Protein AF-0000000085141646 (afdb_homodimer)

pLDDT: mean 85.32, std 17.36, range [22.69, 98.69]

Radius of gyration: 25.41 Å; Cα contacts (8 Å, |Δi|>4): 659; chains: 2; bounding box: 101×71×56 Å

Nearest PDB structures (foldseek):
  2di3-assembly1_B  TM=8.590E-01  e=1.303E-14  Corynebacterium glutamicum
  1hw1-assembly1_A  TM=5.470E-01  e=8.796E-07  Escherichia coli
  5xgf-assembly1_A  TM=5.518E-01  e=3.493E-06  Vibrio diabolicus E0666
  4p9u-assembly2_A  TM=5.261E-01  e=4.932E-06  Vibrio cholerae
  9jpl-assembly1_B  TM=8.000E-01  e=3.582E-04  Achromobacter denitrificans NBRC 15125

Sequence (512 aa):
MTARPPTPPAEPEPGRRRAPGHAVILDWLEGELRSGRIQVGDKLPSERTLAERFGISRSSVREAGRVMDAMGLVRSAAGSGPRAGAIVVSEPSAALAWALRMHVATRALPVADLVTTRVLLETEAALEAAEHDVPGRGTILATAHAHLDRMDVPDLPAREFHRLDAEFHVLLSTLSGNVVLETILRSLREATIGYVEEAMADVEDWGAVRDELQRQHRDILAAAVERDGLRAAQAVREHIRWFSRFTTAGPDAAGGMTARPPTPPAEPEPGRRRAPGHAVILDWLEGELRSGRIQVGDKLPSERTLAERFGISRSSVREAGRVMDAMGLVRSAAGSGPRAGAIVVSEPSAALAWALRMHVATRALPVADLVTTRVLLETEAALEAAEHDVPGRGTILATAHAHLDRMDVPDLPAREFHRLDAEFHVLLSTLSGNVVLETILRSLREATIGYVEEAMADVEDWGAVRDELQRQHRDILAAAVERDGLRAAQAVREHIRWFSRFTTAGPDAAGG

Foldseek 3Di:
DDPDPPDPDDDPDPPPPPDQLLVVVVVVVVVCDVVVVADAFDFDDDLVVVCVVVVHDSVSPVVNVVVCVLQFQWDAPDDPDPVGTIGGGDDRQNSLLVVLLVCVVVVVDAVVNLLVVLLVLLLLLLLLLLVDDDPCLVVLLVVLVVLLVVLPDPPPDPLSNLVSVLVSSLSSSVSNVDVVSSSVSSSSSSSCSVLLVVLCVPPPCVVVVSVVLSVLSVQLSVCSVVSVSVSNSVSSNCSSVVSVVSRNPPPPVVVD/DDPDDPDPDPDPDPPPPPDQLLVVVVVVVVVCDVVVVADAFDFDDDLVVVCVVSVHDSVSPVVNVVVCVLQQQWDAPDDPDPVGTTGGGDDRQNSLLVVLLVCVVVVVDAVVNLLVVLLVLLLLLLLLLLVDDDPCLVVLLVVLVVLLVVLPDPPPDPLSNLVSVLVSSLSSSVSNVDVVSSSVSSSSSSSCSVLLVVLCVPPPCVVVVSVVLSVLSVQLSVCSVVSVSVSNSVSSNCSSVVSVVSRNPDPVVVVD

Organism: Micrococcus luteus (strain ATCC 4698 / DSM 20030 / JCM 1464 / CCM 169 / CCUG 5858 / IAM 1056 / NBRC 3333 / NCIMB 9278 / NCTC 2665 / VKM Ac-2230) (NCBI:txid465515)

Solvent-accessible surface area (backbone atoms only — not comparable to full-atom values): 27018 Å² total; per-residue (Å²): 138,81,79,73,77,81,78,74,81,79,73,77,68,83,80,64,71,68,70,59,60,28,53,56,53,52,54,50,49,44,51,33,23,56,72,56,81,42,48,72,70,37,71,47,77,44,51,68,56,51,14,63,75,66,72,42,51,51,67,30,39,49,40,29,50,46,36,34,34,58,45,20,40,30,45,72,47,88,59,92,50,96,77,42,34,35,30,30,41,82,40,56,30,67,24,47,9,52,47,49,30,48,37,37,32,63,64,72,37,53,63,63,29,49,51,55,44,45,40,55,51,52,24,51,17,30,38,36,27,39,73,39,87,44,90,59,48,68,58,49,53,51,49,40,50,50,42,52,56,58,59,63,41,83,85,58,52,66,68,58,43,46,51,43,51,39,50,40,54,38,47,50,25,53,37,30,65,33,57,41,54,29,36,51,48,40,11,52,43,59,31,43,44,65,58,48,52,59,40,51,69,72,48,88,58,54,68,60,53,50,52,52,49,50,52,49,48,52,53,27,50,52,22,55,76,68,39,36,18,68,59,16,18,50,43,45,37,52,47,52,58,59,56,40,68,60,57,56,68,55,77,71,68,68,73,108,137,82,79,74,75,79,76,74,80,78,71,76,69,84,79,63,72,69,71,57,62,27,51,57,53,50,53,49,50,45,53,33,23,56,73,55,81,42,47,72,70,38,71,47,75,44,52,68,56,49,14,63,75,67,72,44,52,52,66,31,40,50,40,29,50,46,36,34,35,58,45,21,40,30,45,72,46,89,57,92,49,96,77,40,35,37,28,30,41,83,40,56,31,65,25,49,8,52,47,49,31,48,38,37,31,62,63,72,38,54,63,61,29,48,51,55,44,45,41,54,52,54,21,50,18,30,38,36,27,37,72,40,86,45,90,58,48,68,57,47,53,49,50,39,51,51,42,53,54,57,59,64,42,82,88,58,52,66,67,58,43,48,51,42,51,38,49,39,54,37,50,49,24,53,35,30,65,33,58,43,54,30,36,52,48,39,11,52,42,60,30,41,44,64,58,47,51,58,40,52,70,72,47,88,58,53,68,62,53,50,52,52,51,50,52,50,50,52,50,26,50,51,23,54,76,68,39,36,19,69,57,16,18,50,44,45,37,53,49,52,57,59,55,40,69,59,58,56,70,55,78,70,69,67,71,108

Structure (mmCIF, N/CA/C/O backbone):
data_AF-0000000085141646-model_v1
#
loop_
_entity.id
_entity.type
_entity.pdbx_description
1 polymer 'L-lactate utilization operon repressor'
#
loop_
_atom_site.group_PDB
_atom_site.id
_atom_site.type_symbol
_atom_site.label_atom_id
_atom_site.label_alt_id
_atom_site.label_comp_id
_atom_site.label_asym_id
_atom_site.label_entity_id
_atom_site.label_seq_id
_atom_site.pdbx_PDB_ins_code
_atom_site.Cartn_x
_atom_site.Cartn_y
_atom_site.Cartn_z
_atom_site.occupancy
_atom_site.B_iso_or_equiv
_atom_site.auth_seq_id
_atom_site.auth_comp_id
_atom_site.auth_asym_id
_atom_site.auth_atom_id
_atom_site.pdbx_PDB_model_num
ATOM 1 N N . MET A 1 1 ? 61.125 21.109 12.438 1 37.78 1 MET A N 1
ATOM 2 C CA . MET A 1 1 ? 60.156 20.203 11.805 1 37.78 1 MET A CA 1
ATOM 3 C C . MET A 1 1 ? 58.75 20.797 11.789 1 37.78 1 MET A C 1
ATOM 5 O O . MET A 1 1 ? 58.156 20.969 12.844 1 37.78 1 MET A O 1
ATOM 9 N N . THR A 1 2 ? 58.312 21.625 10.852 1 39.88 2 THR A N 1
ATOM 10 C CA . THR A 1 2 ? 57.219 22.578 10.68 1 39.88 2 THR A CA 1
ATOM 11 C C . THR A 1 2 ? 55.906 21.844 10.461 1 39.88 2 THR A C 1
ATOM 13 O O . THR A 1 2 ? 55.812 21 9.57 1 39.88 2 THR A O 1
ATOM 16 N N . ALA A 1 3 ? 55.062 21.688 11.516 1 46.78 3 ALA A N 1
ATOM 17 C CA . ALA A 1 3 ? 53.719 21.125 11.539 1 46.78 3 ALA A CA 1
ATOM 18 C C . ALA A 1 3 ? 52.875 21.703 10.422 1 46.78 3 ALA A C 1
ATOM 20 O O . ALA A 1 3 ? 52.656 22.906 10.352 1 46.78 3 ALA A O 1
ATOM 21 N N . ARG A 1 4 ? 52.875 21.047 9.219 1 48 4 ARG A N 1
ATOM 22 C CA . ARG A 1 4 ? 52 21.547 8.156 1 48 4 ARG A CA 1
ATOM 23 C C . ARG A 1 4 ? 50.562 21.688 8.641 1 48 4 ARG A C 1
ATOM 25 O O . ARG A 1 4 ? 50.062 20.844 9.375 1 48 4 ARG A O 1
ATOM 32 N N . PRO A 1 5 ? 50 22.922 8.555 1 48.03 5 PRO A N 1
ATOM 33 C CA . PRO A 1 5 ? 48.625 23.156 9.062 1 48.03 5 PRO A CA 1
ATOM 34 C C . PRO A 1 5 ? 47.594 22.219 8.453 1 48.03 5 PRO A C 1
ATOM 36 O O . PRO A 1 5 ? 47.812 21.703 7.352 1 48.03 5 PRO A O 1
ATOM 39 N N . PRO A 1 6 ? 46.688 21.531 9.258 1 45.44 6 PRO A N 1
ATOM 40 C CA . PRO A 1 6 ? 45.719 20.562 8.766 1 45.44 6 PRO A CA 1
ATOM 41 C C . PRO A 1 6 ? 44.906 21.094 7.598 1 45.44 6 PRO A C 1
ATOM 43 O O . PRO A 1 6 ? 44.719 22.297 7.461 1 45.44 6 PRO A O 1
ATOM 46 N N . THR A 1 7 ? 44.875 20.453 6.402 1 46.53 7 THR A N 1
ATOM 47 C CA . THR A 1 7 ? 44.125 20.781 5.191 1 46.53 7 THR A CA 1
ATOM 48 C C . THR A 1 7 ? 42.656 21.062 5.512 1 46.53 7 THR A C 1
ATOM 50 O O . THR A 1 7 ? 42.031 20.297 6.262 1 46.53 7 THR A O 1
ATOM 53 N N . PRO A 1 8 ? 42.156 22.281 5.297 1 43.81 8 PRO A N 1
ATOM 54 C CA . PRO A 1 8 ? 40.75 22.594 5.594 1 43.81 8 PRO A CA 1
ATOM 55 C C . PRO A 1 8 ? 39.781 21.578 5.016 1 43.81 8 PRO A C 1
ATOM 57 O O . PRO A 1 8 ? 40.094 20.922 4.02 1 43.81 8 PRO A O 1
ATOM 60 N N . PRO A 1 9 ? 38.812 21.094 5.816 1 39.22 9 PRO A N 1
ATOM 61 C CA . PRO A 1 9 ? 37.875 20.094 5.305 1 39.22 9 PRO A CA 1
ATOM 62 C C . PRO A 1 9 ? 37.281 20.484 3.955 1 39.22 9 PRO A C 1
ATOM 64 O O . PRO A 1 9 ? 37.156 21.672 3.643 1 39.22 9 PRO A O 1
ATOM 67 N N . ALA A 1 10 ? 37.312 19.672 2.895 1 40.12 10 ALA A N 1
ATOM 68 C CA . ALA A 1 10 ? 36.875 19.859 1.519 1 40.12 10 ALA A CA 1
ATOM 69 C C . ALA A 1 10 ? 35.469 20.469 1.481 1 40.12 10 ALA A C 1
ATOM 71 O O . ALA A 1 10 ? 34.625 20.188 2.348 1 40.12 10 ALA A O 1
ATOM 72 N N . GLU A 1 11 ? 35.219 21.625 0.936 1 39.91 11 GLU A N 1
ATOM 73 C CA . GLU A 1 11 ? 33.969 22.312 0.627 1 39.91 11 GLU A CA 1
ATOM 74 C C . GLU A 1 11 ? 32.938 21.328 0.064 1 39.91 11 GLU A C 1
ATOM 76 O O . GLU A 1 11 ? 33.281 20.453 -0.732 1 39.91 11 GLU A O 1
ATOM 81 N N . PRO A 1 12 ? 31.812 21.047 0.732 1 39.28 12 PRO A N 1
ATOM 82 C CA . PRO A 1 12 ? 30.859 20.109 0.147 1 39.28 12 PRO A CA 1
ATOM 83 C C . PRO A 1 12 ? 30.594 20.375 -1.334 1 39.28 12 PRO A C 1
ATOM 85 O O . PRO A 1 12 ? 30.734 21.516 -1.792 1 39.28 12 PRO A O 1
ATOM 88 N N . GLU A 1 13 ? 30.875 19.531 -2.162 1 39.81 13 GLU A N 1
ATOM 89 C CA . GLU A 1 13 ? 30.703 19.703 -3.602 1 39.81 13 GLU A CA 1
ATOM 90 C C . GLU A 1 13 ? 29.391 20.375 -3.924 1 39.81 13 GLU A C 1
ATOM 92 O O . GLU A 1 13 ? 28.359 20.094 -3.293 1 39.81 13 GLU A O 1
ATOM 97 N N . PRO A 1 14 ? 29.281 21.484 -4.57 1 41.38 14 PRO A N 1
ATOM 98 C CA . PRO A 1 14 ? 28.125 22.344 -4.879 1 41.38 14 PRO A CA 1
ATOM 99 C C . PRO A 1 14 ? 26.859 21.547 -5.191 1 41.38 14 PRO A C 1
ATOM 101 O O . PRO A 1 14 ? 25.75 22.016 -4.941 1 41.38 14 PRO A O 1
ATOM 104 N N . GLY A 1 15 ? 26.891 20.625 -6.145 1 39.75 15 GLY A N 1
ATOM 105 C CA . GLY A 1 15 ? 25.781 20.016 -6.859 1 39.75 15 GLY A CA 1
ATOM 106 C C . GLY A 1 15 ? 24.922 19.109 -5.98 1 39.75 15 GLY A C 1
ATOM 107 O O . GLY A 1 15 ? 24 18.453 -6.469 1 39.75 15 GLY A O 1
ATOM 108 N N . ARG A 1 16 ? 25.469 18.469 -5.031 1 38.41 16 ARG A N 1
ATOM 109 C CA . ARG A 1 16 ? 24.656 17.594 -4.191 1 38.41 16 ARG A CA 1
ATOM 110 C C . ARG A 1 16 ? 23.594 18.391 -3.445 1 38.41 16 ARG A C 1
ATOM 112 O O . ARG A 1 16 ? 23.906 19.203 -2.568 1 38.41 16 ARG A O 1
ATOM 119 N N . ARG A 1 17 ? 22.516 18.812 -4.172 1 41.5 17 ARG A N 1
ATOM 120 C CA . ARG A 1 17 ? 21.438 19.5 -3.475 1 41.5 17 ARG A CA 1
ATOM 121 C C . ARG A 1 17 ? 21.281 18.969 -2.053 1 41.5 17 ARG A C 1
ATOM 123 O O . ARG A 1 17 ? 21.281 17.75 -1.832 1 41.5 17 ARG A O 1
ATOM 130 N N . ARG A 1 18 ? 21.734 19.609 -1.114 1 46.25 18 ARG A N 1
ATOM 131 C CA . ARG A 1 18 ? 21.547 19.359 0.309 1 46.25 18 ARG A CA 1
ATOM 132 C C . ARG A 1 18 ? 20.188 18.719 0.581 1 46.25 18 ARG A C 1
ATOM 134 O O . ARG A 1 18 ? 19.172 19.172 0.051 1 46.25 18 ARG A O 1
ATOM 141 N N . ALA A 1 19 ? 20.172 17.531 0.872 1 54.5 19 ALA A N 1
ATOM 142 C CA . ALA A 1 19 ? 18.891 16.953 1.29 1 54.5 19 ALA A CA 1
ATOM 143 C C . ALA A 1 19 ? 18.078 17.969 2.096 1 54.5 19 ALA A C 1
ATOM 145 O O . ALA A 1 19 ? 18.625 18.656 2.955 1 54.5 19 ALA A O 1
ATOM 146 N N . PRO A 1 20 ? 16.812 18.312 1.556 1 66.5 20 PRO A N 1
ATOM 147 C CA . PRO A 1 20 ? 16.016 19.219 2.377 1 66.5 20 PRO A CA 1
ATOM 148 C C . PRO A 1 20 ? 16.047 18.875 3.863 1 66.5 20 PRO A C 1
ATOM 150 O O . PRO A 1 20 ? 16.234 17.703 4.219 1 66.5 20 PRO A O 1
ATOM 153 N N . GLY A 1 21 ? 16.375 19.828 4.695 1 75.88 21 GLY A N 1
ATOM 154 C CA . GLY A 1 21 ? 16.484 19.719 6.141 1 75.88 21 GLY A CA 1
ATOM 155 C C . GLY A 1 21 ? 15.531 18.688 6.73 1 75.88 21 GLY A C 1
ATOM 156 O O . GLY A 1 21 ? 15.914 17.922 7.609 1 75.88 21 GLY A O 1
ATOM 157 N N . HIS A 1 22 ? 14.352 18.531 6.16 1 84.31 22 HIS A N 1
ATOM 158 C CA . HIS A 1 22 ? 13.375 17.594 6.707 1 84.31 22 HIS A CA 1
ATOM 159 C C . HIS A 1 22 ? 13.781 16.156 6.426 1 84.31 22 HIS A C 1
ATOM 161 O O . HIS A 1 22 ? 13.461 15.25 7.211 1 84.31 22 HIS A O 1
ATOM 167 N N . ALA A 1 23 ? 14.562 15.891 5.383 1 86.81 23 ALA A N 1
ATOM 168 C CA . ALA A 1 23 ? 14.945 14.539 4.98 1 86.81 23 ALA A CA 1
ATOM 169 C C . ALA A 1 23 ? 15.938 13.938 5.965 1 86.81 23 ALA A C 1
ATOM 171 O O . ALA A 1 23 ? 15.945 12.719 6.184 1 86.81 23 ALA A O 1
ATOM 172 N N . VAL A 1 24 ? 16.734 14.812 6.555 1 91.44 24 VAL A N 1
ATOM 173 C CA . VAL A 1 24 ? 17.734 14.344 7.504 1 91.44 24 VAL A CA 1
ATOM 174 C C . VAL A 1 24 ? 17.047 13.75 8.727 1 91.44 24 VAL A C 1
ATOM 176 O O . VAL A 1 24 ? 17.5 12.734 9.266 1 91.44 24 VAL A O 1
ATOM 179 N N . ILE A 1 25 ? 15.961 14.328 9.117 1 92.19 25 ILE A N 1
ATOM 180 C CA . ILE A 1 25 ? 15.219 13.867 10.281 1 92.19 25 ILE A CA 1
ATOM 181 C C . ILE A 1 25 ? 14.562 12.516 9.977 1 92.19 25 ILE A C 1
ATOM 183 O O . ILE A 1 25 ? 14.57 11.617 10.82 1 92.19 25 ILE A O 1
ATOM 187 N N . LEU A 1 26 ? 14.078 12.398 8.812 1 90.12 26 LEU A N 1
ATOM 188 C CA . LEU A 1 26 ? 13.414 11.164 8.414 1 90.12 26 LEU A CA 1
ATOM 189 C C . LEU A 1 26 ? 14.406 10.008 8.328 1 90.12 26 LEU A C 1
ATOM 191 O O . LEU A 1 26 ? 14.117 8.906 8.797 1 90.12 26 LEU A O 1
ATOM 195 N N . ASP A 1 27 ? 15.531 10.305 7.773 1 90.56 27 ASP A N 1
ATOM 196 C CA . ASP A 1 27 ? 16.578 9.297 7.688 1 90.56 27 ASP A CA 1
ATOM 197 C C . ASP A 1 27 ? 17.047 8.875 9.078 1 90.56 27 ASP A C 1
ATOM 199 O O . ASP A 1 27 ? 17.25 7.688 9.344 1 90.56 27 ASP A O 1
ATOM 203 N N . TRP A 1 28 ? 17.25 9.875 9.891 1 92.81 28 TRP A N 1
ATOM 204 C CA . TRP A 1 28 ? 17.656 9.617 11.266 1 92.81 28 TRP A CA 1
ATOM 205 C C . TRP A 1 28 ? 16.641 8.727 11.977 1 92.81 28 TRP A C 1
ATOM 207 O O . TRP A 1 28 ? 17.016 7.734 12.609 1 92.81 28 TRP A O 1
ATOM 217 N N . LEU A 1 29 ? 15.359 9.008 11.875 1 92.69 29 LEU A N 1
ATOM 218 C CA . LEU A 1 29 ? 14.336 8.234 12.57 1 92.69 29 LEU A CA 1
ATOM 219 C C . LEU A 1 29 ? 14.312 6.793 12.062 1 92.69 29 LEU A C 1
ATOM 221 O O . LEU A 1 29 ? 14.164 5.859 12.852 1 92.69 29 LEU A O 1
ATOM 225 N N . GLU A 1 30 ? 14.391 6.668 10.789 1 89.56 30 GLU A N 1
ATOM 226 C CA . GLU A 1 30 ? 14.422 5.316 10.242 1 89.56 30 GLU A CA 1
ATOM 227 C C . GLU A 1 30 ? 15.531 4.484 10.883 1 89.56 30 GLU A C 1
ATOM 229 O O . GLU A 1 30 ? 15.312 3.338 11.273 1 89.56 30 GLU A O 1
ATOM 234 N N . GLY A 1 31 ? 16.719 5.105 10.922 1 89.75 31 GLY A N 1
ATOM 235 C CA . GLY A 1 31 ? 17.844 4.426 11.547 1 89.75 31 GLY A CA 1
ATOM 236 C C . GLY A 1 31 ? 17.594 4.074 13 1 89.75 31 GLY A C 1
ATOM 237 O O . GLY A 1 31 ? 17.922 2.969 13.445 1 89.75 31 GLY A O 1
ATOM 238 N N . GLU A 1 32 ? 17.016 5.02 13.742 1 93.94 32 GLU A N 1
ATOM 239 C CA . GLU A 1 32 ? 16.734 4.805 15.156 1 93.94 32 GLU A CA 1
ATOM 240 C C . GLU A 1 32 ? 15.703 3.691 15.352 1 93.94 32 GLU A C 1
ATOM 242 O O . GLU A 1 32 ? 15.828 2.879 16.266 1 93.94 32 GLU A O 1
ATOM 247 N N . LEU A 1 33 ? 14.734 3.607 14.484 1 90.06 33 LEU A N 1
ATOM 248 C CA . LEU A 1 33 ? 13.711 2.572 14.562 1 90.06 33 LEU A CA 1
ATOM 249 C C . LEU A 1 33 ? 14.297 1.205 14.219 1 90.06 33 LEU A C 1
ATOM 251 O O . LEU A 1 33 ? 14.055 0.227 14.93 1 90.06 33 LEU A O 1
ATOM 255 N N . ARG A 1 34 ? 15.086 1.184 13.234 1 84.69 34 ARG A N 1
ATOM 256 C CA . ARG A 1 34 ? 15.672 -0.066 12.766 1 84.69 34 ARG A CA 1
ATOM 257 C C . ARG A 1 34 ? 16.594 -0.664 13.812 1 84.69 34 ARG A C 1
ATOM 259 O O . ARG A 1 34 ? 16.625 -1.882 14 1 84.69 34 ARG A O 1
ATOM 266 N N . SER A 1 35 ? 17.344 0.195 14.469 1 87.31 35 SER A N 1
ATOM 267 C CA . SER A 1 35 ? 18.312 -0.27 15.461 1 87.31 35 SER A CA 1
ATOM 268 C C . SER A 1 35 ? 17.625 -0.594 16.781 1 87.31 35 SER A C 1
ATOM 270 O O . SER A 1 35 ? 18.219 -1.231 17.656 1 87.31 35 SER A O 1
ATOM 272 N N . GLY A 1 36 ? 16.406 -0.096 16.922 1 89.12 36 GLY A N 1
ATOM 273 C CA . GLY A 1 36 ? 15.68 -0.322 18.156 1 89.12 36 GLY A CA 1
ATOM 274 C C . GLY A 1 36 ? 15.961 0.725 19.219 1 89.12 36 GLY A C 1
ATOM 275 O O . GLY A 1 36 ? 15.445 0.641 20.328 1 89.12 36 GLY A O 1
ATOM 276 N N . ARG A 1 37 ? 16.734 1.703 18.922 1 94.38 37 ARG A N 1
ATOM 277 C CA . ARG A 1 37 ? 17.047 2.766 19.875 1 94.38 37 ARG A CA 1
ATOM 278 C C . ARG A 1 37 ? 15.805 3.611 20.172 1 94.38 37 ARG A C 1
ATOM 280 O O . ARG A 1 37 ? 15.672 4.176 21.25 1 94.38 37 ARG A O 1
ATOM 287 N N . ILE A 1 38 ? 14.93 3.771 19.188 1 94.38 38 ILE A N 1
ATOM 288 C CA . ILE A 1 38 ? 13.594 4.34 19.344 1 94.38 38 ILE A CA 1
ATOM 289 C C . ILE A 1 38 ? 12.547 3.277 19.031 1 94.38 38 ILE A C 1
ATOM 291 O O . ILE A 1 38 ? 12.695 2.51 18.062 1 94.38 38 ILE A O 1
ATOM 295 N N . GLN A 1 39 ? 11.625 3.17 19.875 1 93.94 39 GLN A N 1
ATOM 296 C CA . GLN A 1 39 ? 10.562 2.189 19.703 1 93.94 39 GLN A CA 1
ATOM 297 C C . GLN A 1 39 ? 9.188 2.857 19.75 1 93.94 39 GLN A C 1
ATOM 299 O O . GLN A 1 39 ? 9.062 3.998 20.188 1 93.94 39 GLN A O 1
ATOM 304 N N . VAL A 1 40 ? 8.266 2.152 19.234 1 92.69 40 VAL A N 1
ATOM 305 C CA . VAL A 1 40 ? 6.891 2.621 19.328 1 92.69 40 VAL A CA 1
ATOM 306 C C . VAL A 1 40 ? 6.539 2.902 20.797 1 92.69 40 VAL A C 1
ATOM 308 O O . VAL A 1 40 ? 6.844 2.1 21.672 1 92.69 40 VAL A O 1
ATOM 311 N N . GLY A 1 41 ? 5.973 4.039 20.984 1 93.12 41 GLY A N 1
ATOM 312 C CA . GLY A 1 41 ? 5.633 4.453 22.344 1 93.12 41 GLY A CA 1
ATOM 313 C C . GLY A 1 41 ? 6.613 5.457 22.922 1 93.12 41 GLY A C 1
ATOM 314 O O . GLY A 1 41 ? 6.301 6.152 23.891 1 93.12 41 GLY A O 1
ATOM 315 N N . ASP A 1 42 ? 7.789 5.523 22.391 1 93.75 42 ASP A N 1
ATOM 316 C CA . ASP A 1 42 ? 8.805 6.453 22.875 1 93.75 42 ASP A CA 1
ATOM 317 C C . ASP A 1 42 ? 8.453 7.891 22.5 1 93.75 42 ASP A C 1
ATOM 319 O O . ASP A 1 42 ? 7.824 8.133 21.469 1 93.75 42 ASP A O 1
ATOM 323 N N . LYS A 1 43 ? 8.922 8.781 23.297 1 93.38 43 LYS A N 1
ATOM 324 C CA . LYS A 1 43 ? 8.812 10.203 22.984 1 93.38 43 LYS A CA 1
ATOM 325 C C . LYS A 1 43 ? 10.031 10.688 22.203 1 93.38 43 LYS A C 1
ATOM 327 O O . LYS A 1 43 ? 11.164 10.375 22.547 1 93.38 43 LYS A O 1
ATOM 332 N N . LEU A 1 44 ? 9.734 11.352 21.172 1 94.19 44 LEU A N 1
ATOM 333 C CA . LEU A 1 44 ? 10.836 11.945 20.406 1 94.19 44 LEU A CA 1
ATOM 334 C C . LEU A 1 44 ? 11.344 13.211 21.094 1 94.19 44 LEU A C 1
ATOM 336 O O . LEU A 1 44 ? 10.594 13.875 21.812 1 94.19 44 LEU A O 1
ATOM 340 N N . PRO A 1 45 ? 12.648 13.484 20.875 1 92.31 45 PRO A N 1
ATOM 341 C CA . PRO A 1 45 ? 13.133 14.781 21.344 1 92.31 45 PRO A CA 1
ATOM 342 C C . PRO A 1 45 ? 12.312 15.945 20.781 1 92.31 45 PRO A C 1
ATOM 344 O O . PRO A 1 45 ? 11.664 15.812 19.75 1 92.31 45 PRO A O 1
ATOM 347 N N . SER A 1 46 ? 12.344 17 21.453 1 90.81 46 SER A N 1
ATOM 348 C CA . SER A 1 46 ? 11.586 18.188 21.047 1 90.81 46 SER A CA 1
ATOM 349 C C . SER A 1 46 ? 12.109 18.734 19.719 1 90.81 46 SER A C 1
ATOM 351 O O . SER A 1 46 ? 13.234 18.438 19.328 1 90.81 46 SER A O 1
ATOM 353 N N . GLU A 1 47 ? 11.25 19.531 19.078 1 90.69 47 GLU A N 1
ATOM 354 C CA . GLU A 1 47 ? 11.648 20.188 17.844 1 90.69 47 GLU A CA 1
ATOM 355 C C . GLU A 1 47 ? 12.922 21.016 18.031 1 90.69 47 GLU A C 1
ATOM 357 O O . GLU A 1 47 ? 13.82 20.984 17.188 1 90.69 47 GLU A O 1
ATOM 362 N N . ARG A 1 48 ? 13 21.719 19.172 1 91.38 48 ARG A N 1
ATOM 363 C CA . ARG A 1 48 ? 14.172 22.531 19.469 1 91.38 48 ARG A CA 1
ATOM 364 C C . ARG A 1 48 ? 15.422 21.656 19.594 1 91.38 48 ARG A C 1
ATOM 366 O O . ARG A 1 48 ? 16.469 21.984 19.016 1 91.38 48 ARG A O 1
ATOM 373 N N . THR A 1 49 ? 15.312 20.562 20.281 1 93.94 49 THR A N 1
ATOM 374 C CA . THR A 1 49 ? 16.438 19.656 20.484 1 93.94 49 THR A CA 1
ATOM 375 C C . THR A 1 49 ? 16.906 19.062 19.172 1 93.94 49 THR A C 1
ATOM 377 O O . THR A 1 49 ? 18.109 19.016 18.906 1 93.94 49 THR A O 1
ATOM 380 N N . LEU A 1 50 ? 16.047 18.641 18.344 1 93.81 50 LEU A N 1
ATOM 381 C CA . LEU A 1 50 ? 16.406 18.047 17.062 1 93.81 50 LEU A CA 1
ATOM 382 C C . LEU A 1 50 ? 17.031 19.094 16.141 1 93.81 50 LEU A C 1
ATOM 384 O O . LEU A 1 50 ? 17.984 18.812 15.422 1 93.81 50 LEU A O 1
ATOM 388 N N . ALA A 1 51 ? 16.438 20.297 16.156 1 94.44 51 ALA A N 1
ATOM 389 C CA . ALA A 1 51 ? 17 21.375 15.352 1 94.44 51 ALA A CA 1
ATOM 390 C C . ALA A 1 51 ? 18.453 21.641 15.727 1 94.44 51 ALA A C 1
ATOM 392 O O . ALA A 1 51 ? 19.312 21.781 14.852 1 94.44 51 ALA A O 1
ATOM 393 N N . GLU A 1 52 ? 18.734 21.672 16.969 1 95.31 52 GLU A N 1
ATOM 394 C CA . GLU A 1 52 ? 20.094 21.906 17.453 1 95.31 52 GLU A CA 1
ATOM 395 C C . GLU A 1 52 ? 21.016 20.734 17.109 1 95.31 52 GLU A C 1
ATOM 397 O O . GLU A 1 52 ? 22.141 20.938 16.656 1 95.31 52 GLU A O 1
ATOM 402 N N . ARG A 1 53 ? 20.562 19.562 17.266 1 94.62 53 ARG A N 1
ATOM 403 C CA . ARG A 1 53 ? 21.359 18.375 17.047 1 94.62 53 ARG A CA 1
ATOM 404 C C . ARG A 1 53 ? 21.812 18.266 15.586 1 94.62 53 ARG A C 1
ATOM 406 O O . ARG A 1 53 ? 22.938 17.844 15.305 1 94.62 53 ARG A O 1
ATOM 413 N N . PHE A 1 54 ? 20.922 18.703 14.727 1 95.06 54 PHE A N 1
ATOM 414 C CA . PHE A 1 54 ? 21.219 18.453 13.32 1 95.06 54 PHE A CA 1
ATOM 415 C C . PHE A 1 54 ? 21.578 19.75 12.602 1 95.06 54 PHE A C 1
ATOM 417 O O . PHE A 1 54 ? 21.859 19.734 11.406 1 95.06 54 PHE A O 1
ATOM 424 N N . GLY A 1 55 ? 21.562 20.797 13.242 1 94.62 55 GLY A N 1
ATOM 425 C CA . GLY A 1 55 ? 21.938 22.062 12.656 1 94.62 55 GLY A CA 1
ATOM 426 C C . GLY A 1 55 ? 20.984 22.547 11.586 1 94.62 55 GLY A C 1
ATOM 427 O O . GLY A 1 55 ? 21.406 23.031 10.539 1 94.62 55 GLY A O 1
ATOM 428 N N . ILE A 1 56 ? 19.703 22.312 11.805 1 93.5 56 ILE A N 1
ATOM 429 C CA . ILE A 1 56 ? 18.672 22.75 10.859 1 93.5 56 ILE A CA 1
ATOM 430 C C . ILE A 1 56 ? 17.641 23.609 11.586 1 93.5 56 ILE A C 1
ATOM 432 O O . ILE A 1 56 ? 17.719 23.781 12.812 1 93.5 56 ILE A O 1
ATOM 436 N N . SER A 1 57 ? 16.766 24.25 10.844 1 91.75 57 SER A N 1
ATOM 437 C CA . SER A 1 57 ? 15.773 25.141 11.43 1 91.75 57 SER A CA 1
ATOM 438 C C . SER A 1 57 ? 14.656 24.359 12.109 1 91.75 57 SER A C 1
ATOM 440 O O . SER A 1 57 ? 14.406 23.203 11.773 1 91.75 57 SER A O 1
ATOM 442 N N . ARG A 1 58 ? 13.984 25 13.023 1 88.56 58 ARG A N 1
ATOM 443 C CA . ARG A 1 58 ? 12.82 24.391 13.656 1 88.56 58 ARG A CA 1
ATOM 444 C C . ARG A 1 58 ? 11.719 24.125 12.633 1 88.56 58 ARG A C 1
ATOM 446 O O . ARG A 1 58 ? 10.961 23.156 12.758 1 88.56 58 ARG A O 1
ATOM 453 N N . SER A 1 59 ? 11.648 24.984 11.711 1 87.12 59 SER A N 1
ATOM 454 C CA . SER A 1 59 ? 10.648 24.812 10.656 1 87.12 59 SER A CA 1
ATOM 455 C C . SER A 1 59 ? 10.891 23.531 9.867 1 87.12 59 SER A C 1
ATOM 457 O O . SER A 1 59 ? 9.945 22.828 9.508 1 87.12 59 SER A O 1
ATOM 459 N N . SER A 1 60 ? 12.156 23.219 9.641 1 88.88 60 SER A N 1
ATOM 460 C CA . SER A 1 60 ? 12.5 21.984 8.945 1 88.88 60 SER A CA 1
ATOM 461 C C . SER A 1 60 ? 12.141 20.766 9.781 1 88.88 60 SER A C 1
ATOM 463 O O . SER A 1 60 ? 11.672 19.75 9.242 1 88.88 60 SER A O 1
ATOM 465 N N . VAL A 1 61 ? 12.305 20.859 11.047 1 90.44 61 VAL A N 1
ATOM 466 C CA . VAL A 1 61 ? 11.953 19.75 11.938 1 90.44 61 VAL A CA 1
ATOM 467 C C . VAL A 1 61 ? 10.438 19.578 11.969 1 90.44 61 VAL A C 1
ATOM 469 O O . VAL A 1 61 ? 9.93 18.453 11.922 1 90.44 61 VAL A O 1
ATOM 472 N N . ARG A 1 62 ? 9.75 20.656 12.023 1 86.75 62 ARG A N 1
ATOM 473 C CA . ARG A 1 62 ? 8.289 20.609 12.008 1 86.75 62 ARG A CA 1
ATOM 474 C C . ARG A 1 62 ? 7.773 19.984 10.727 1 86.75 62 ARG A C 1
ATOM 476 O O . ARG A 1 62 ? 6.816 19.203 10.75 1 86.75 62 ARG A O 1
ATOM 483 N N . GLU A 1 63 ? 8.422 20.344 9.656 1 87.75 63 GLU A N 1
ATOM 484 C CA . GLU A 1 63 ? 8.062 19.75 8.367 1 87.75 63 GLU A CA 1
ATOM 485 C C . GLU A 1 63 ? 8.234 18.234 8.391 1 87.75 63 GLU A C 1
ATOM 487 O O . GLU A 1 63 ? 7.367 17.484 7.93 1 87.75 63 GLU A O 1
ATOM 492 N N . ALA A 1 64 ? 9.305 17.797 8.945 1 90.31 64 ALA A N 1
ATOM 493 C CA . ALA A 1 64 ? 9.539 16.359 9.078 1 90.31 64 ALA A CA 1
ATOM 494 C C . ALA A 1 64 ? 8.492 15.711 9.977 1 90.31 64 ALA A C 1
ATOM 496 O O . ALA A 1 64 ? 8.008 14.609 9.688 1 90.31 64 ALA A O 1
ATOM 497 N N . GLY A 1 65 ? 8.203 16.391 11.023 1 90.19 65 GLY A N 1
ATOM 498 C CA . GLY A 1 65 ? 7.184 15.906 11.938 1 90.19 65 GLY A CA 1
ATOM 499 C C . GLY A 1 65 ? 5.828 15.727 11.281 1 90.19 65 GLY A C 1
ATOM 500 O O . GLY A 1 65 ? 5.133 14.742 11.539 1 90.19 65 GLY A O 1
ATOM 501 N N . ARG A 1 66 ? 5.492 16.609 10.375 1 88.56 66 ARG A N 1
ATOM 502 C CA . ARG A 1 66 ? 4.223 16.516 9.664 1 88.56 66 ARG A CA 1
ATOM 503 C C . ARG A 1 66 ? 4.199 15.32 8.727 1 88.56 66 ARG A C 1
ATOM 505 O O . ARG A 1 66 ? 3.184 14.625 8.617 1 88.56 66 ARG A O 1
ATOM 512 N N . VAL A 1 67 ? 5.309 15.164 8.094 1 89.31 67 VAL A N 1
ATOM 513 C CA . VAL A 1 67 ? 5.414 14.016 7.203 1 89.31 67 VAL A CA 1
ATOM 514 C C . VAL A 1 67 ? 5.285 12.719 8.008 1 89.31 67 VAL A C 1
ATOM 516 O O . VAL A 1 67 ? 4.523 11.828 7.637 1 89.31 67 VAL A O 1
ATOM 519 N N . MET A 1 68 ? 5.961 12.68 9.109 1 91.06 68 MET A N 1
ATOM 520 C CA . MET A 1 68 ? 5.922 11.492 9.961 1 91.06 68 MET A CA 1
ATOM 521 C C . MET A 1 68 ? 4.52 11.266 10.516 1 91.06 68 MET A C 1
ATOM 523 O O . MET A 1 68 ? 4.066 10.125 10.617 1 91.06 68 MET A O 1
ATOM 527 N N . ASP A 1 69 ? 3.889 12.328 10.805 1 90.19 69 ASP A N 1
ATOM 528 C CA . ASP A 1 69 ? 2.516 12.234 11.289 1 90.19 69 ASP A CA 1
ATOM 529 C C . ASP A 1 69 ? 1.577 11.727 10.203 1 90.19 69 ASP A C 1
ATOM 531 O O . ASP A 1 69 ? 0.783 10.812 10.438 1 90.19 69 ASP A O 1
ATOM 535 N N . ALA A 1 70 ? 1.694 12.258 9.062 1 87 70 ALA A N 1
ATOM 536 C CA . ALA A 1 70 ? 0.864 11.867 7.926 1 87 70 ALA A CA 1
ATOM 537 C C . ALA A 1 70 ? 1.082 10.398 7.57 1 87 70 ALA A C 1
ATOM 539 O O . ALA A 1 70 ? 0.158 9.719 7.117 1 87 70 ALA A O 1
ATOM 540 N N . MET A 1 71 ? 2.297 9.914 7.852 1 88.12 71 MET A N 1
ATOM 541 C CA . MET A 1 71 ? 2.645 8.539 7.504 1 88.12 71 MET A CA 1
ATOM 542 C C . MET A 1 71 ? 2.285 7.578 8.633 1 88.12 71 MET A C 1
ATOM 544 O O . MET A 1 71 ? 2.51 6.371 8.531 1 88.12 71 MET A O 1
ATOM 548 N N . GLY A 1 72 ? 1.831 8.148 9.742 1 89.62 72 GLY A N 1
ATOM 549 C CA . GLY A 1 72 ? 1.405 7.312 10.852 1 89.62 72 GLY A CA 1
ATOM 550 C C . GLY A 1 72 ? 2.557 6.848 11.719 1 89.62 72 GLY A C 1
ATOM 551 O O . GLY A 1 72 ? 2.484 5.777 12.336 1 89.62 72 GLY A O 1
ATOM 552 N N . LEU A 1 73 ? 3.625 7.605 11.789 1 91.62 73 LEU A N 1
ATOM 553 C CA . LEU A 1 73 ? 4.82 7.199 12.523 1 91.62 73 LEU A CA 1
ATOM 554 C C . LEU A 1 73 ? 4.906 7.922 13.867 1 91.62 73 LEU A C 1
ATOM 556 O O . LEU A 1 73 ? 5.625 7.484 14.766 1 91.62 73 LEU A O 1
ATOM 560 N N . VAL A 1 74 ? 4.246 9.125 13.922 1 91.88 74 VAL A N 1
ATOM 561 C CA . VAL A 1 74 ? 4.25 9.891 15.164 1 91.88 74 VAL A CA 1
ATOM 562 C C . VAL A 1 74 ? 2.873 10.516 15.391 1 91.88 74 VAL A C 1
ATOM 564 O O . VAL A 1 74 ? 2.08 10.641 14.461 1 91.88 74 VAL A O 1
ATOM 567 N N . ARG A 1 75 ? 2.525 10.719 16.531 1 89.31 75 ARG A N 1
ATOM 568 C CA . ARG A 1 75 ? 1.349 11.484 16.922 1 89.31 75 ARG A CA 1
ATOM 569 C C . ARG A 1 75 ? 1.735 12.648 17.828 1 89.31 75 ARG A C 1
ATOM 571 O O . ARG A 1 75 ? 2.479 12.469 18.797 1 89.31 75 ARG A O 1
ATOM 578 N N . SER A 1 76 ? 1.434 13.852 17.281 1 78.69 76 SER A N 1
ATOM 579 C CA . SER A 1 76 ? 1.772 15.031 18.078 1 78.69 76 SER A CA 1
ATOM 580 C C . SER A 1 76 ? 0.733 15.297 19.156 1 78.69 76 SER A C 1
ATOM 582 O O . SER A 1 76 ? -0.465 15.117 18.938 1 78.69 76 SER A O 1
ATOM 584 N N . ALA A 1 77 ? 1.025 15.125 20.469 1 59.25 77 ALA A N 1
ATOM 585 C CA . ALA A 1 77 ? 0.11 15.539 21.531 1 59.25 77 ALA A CA 1
ATOM 586 C C . ALA A 1 77 ? -0.041 17.062 21.578 1 59.25 77 ALA A C 1
ATOM 588 O O . ALA A 1 77 ? 0.947 17.781 21.469 1 59.25 77 ALA A O 1
ATOM 589 N N . ALA A 1 78 ? -1.186 17.531 21.156 1 52.25 78 ALA A N 1
ATOM 590 C CA . ALA A 1 78 ? -1.576 18.922 21.297 1 52.25 78 ALA A CA 1
ATOM 591 C C . ALA A 1 78 ? -1.304 19.438 22.703 1 52.25 78 ALA A C 1
ATOM 593 O O . ALA A 1 78 ? -1.445 18.688 23.688 1 52.25 78 ALA A O 1
ATOM 594 N N . GLY A 1 79 ? -0.375 20.484 22.938 1 52.91 79 GLY A N 1
ATOM 595 C CA . GLY A 1 79 ? -0.291 21.266 24.156 1 52.91 79 GLY A CA 1
ATOM 596 C C . GLY A 1 79 ? 1.109 21.781 24.438 1 52.91 79 GLY A C 1
ATOM 597 O O . GLY A 1 79 ? 2.061 21.422 23.75 1 52.91 79 GLY A O 1
ATOM 598 N N . SER A 1 80 ? 1.304 22.859 24.828 1 52.5 80 SER A N 1
ATOM 599 C CA . SER A 1 80 ? 2.49 23.625 25.188 1 52.5 80 SER A CA 1
ATOM 600 C C . SER A 1 80 ? 3.172 23.047 26.422 1 52.5 80 SER A C 1
ATOM 602 O O . SER A 1 80 ? 4.25 23.5 26.812 1 52.5 80 SER A O 1
ATOM 604 N N . GLY A 1 81 ? 2.58 22.031 27.062 1 51.59 81 GLY A N 1
ATOM 605 C CA . GLY A 1 81 ? 3.146 21.672 28.344 1 51.59 81 GLY A CA 1
ATOM 606 C C . GLY A 1 81 ? 4.223 20.609 28.234 1 51.59 81 GLY A C 1
ATOM 607 O O . GLY A 1 81 ? 4.574 20.172 27.141 1 51.59 81 GLY A O 1
ATOM 608 N N . PRO A 1 82 ? 4.895 20.328 29.375 1 51.5 82 PRO A N 1
ATOM 609 C CA . PRO A 1 82 ? 5.996 19.375 29.484 1 51.5 82 PRO A CA 1
ATOM 610 C C . PRO A 1 82 ? 5.715 18.062 28.75 1 51.5 82 PRO A C 1
ATOM 612 O O . PRO A 1 82 ? 6.633 17.281 28.5 1 51.5 82 PRO A O 1
ATOM 615 N N . ARG A 1 83 ? 4.492 17.891 28.562 1 53.31 83 ARG A N 1
ATOM 616 C CA . ARG A 1 83 ? 4.059 16.656 27.938 1 53.31 83 ARG A CA 1
ATOM 617 C C . ARG A 1 83 ? 3.908 16.812 26.422 1 53.31 83 ARG A C 1
ATOM 619 O O . ARG A 1 83 ? 3.529 15.875 25.719 1 53.31 83 ARG A O 1
ATOM 626 N N . ALA A 1 84 ? 4.324 18 25.969 1 63.84 84 ALA A N 1
ATOM 627 C CA . ALA A 1 84 ? 4.258 18.328 24.547 1 63.84 84 ALA A CA 1
ATOM 628 C C . ALA A 1 84 ? 5.359 17.625 23.766 1 63.84 84 ALA A C 1
ATOM 630 O O . ALA A 1 84 ? 6.484 17.484 24.25 1 63.84 84 ALA A O 1
ATOM 631 N N . GLY A 1 85 ? 5.059 16.734 22.844 1 76.56 85 GLY A N 1
ATOM 632 C CA . GLY A 1 85 ? 6.035 16.031 22.016 1 76.56 85 GLY A CA 1
ATOM 633 C C . GLY A 1 85 ? 5.414 14.961 21.141 1 76.56 85 GLY A C 1
ATOM 634 O O . GLY A 1 85 ? 4.254 14.594 21.328 1 76.56 85 GLY A O 1
ATOM 635 N N . ALA A 1 86 ? 6.168 14.695 20.234 1 89.5 86 ALA A N 1
ATOM 636 C CA . ALA A 1 86 ? 5.73 13.648 19.312 1 89.5 86 ALA A CA 1
ATOM 637 C C . ALA A 1 86 ? 6.027 12.258 19.875 1 89.5 86 ALA A C 1
ATOM 639 O O . ALA A 1 86 ? 7.109 12.023 20.422 1 89.5 86 ALA A O 1
ATOM 640 N N . ILE A 1 87 ? 5.023 11.414 19.938 1 93.38 87 ILE A N 1
ATOM 641 C CA . ILE A 1 87 ? 5.168 10.023 20.359 1 93.38 87 ILE A CA 1
ATOM 642 C C . ILE A 1 87 ? 5.207 9.125 19.125 1 93.38 87 ILE A C 1
ATOM 644 O O . ILE A 1 87 ? 4.422 9.297 18.188 1 93.38 87 ILE A O 1
ATOM 648 N N . VAL A 1 88 ? 6.152 8.203 19.125 1 93.44 88 VAL A N 1
ATOM 649 C CA . VAL A 1 88 ? 6.277 7.27 18 1 93.44 88 VAL A CA 1
ATOM 650 C C . VAL A 1 88 ? 5.105 6.289 18.016 1 93.44 88 VAL A C 1
ATOM 652 O O . VAL A 1 88 ? 4.781 5.715 19.062 1 93.44 88 VAL A O 1
ATOM 655 N N . VAL A 1 89 ? 4.438 6.215 16.922 1 92.19 89 VAL A N 1
ATOM 656 C CA . VAL A 1 89 ? 3.359 5.254 16.734 1 92.19 89 VAL A CA 1
ATOM 657 C C . VAL A 1 89 ? 3.609 4.445 15.461 1 92.19 89 VAL A C 1
ATOM 659 O O . VAL A 1 89 ? 4.559 4.719 14.719 1 92.19 89 VAL A O 1
ATOM 662 N N . SER A 1 90 ? 2.852 3.426 15.211 1 90.06 90 SER A N 1
ATOM 663 C CA . SER A 1 90 ? 2.867 2.645 13.984 1 90.06 90 SER A CA 1
ATOM 664 C C . SER A 1 90 ? 1.454 2.379 13.477 1 90.06 90 SER A C 1
ATOM 666 O O . SER A 1 90 ? 0.841 1.371 13.836 1 90.06 90 SER A O 1
ATOM 668 N N . GLU A 1 91 ? 0.969 3.273 12.68 1 88.69 91 GLU A N 1
ATOM 669 C CA . GLU A 1 91 ? -0.368 3.203 12.102 1 88.69 91 GLU A CA 1
ATOM 670 C C . GLU A 1 91 ? -0.314 3.277 10.578 1 88.69 91 GLU A C 1
ATOM 672 O O . GLU A 1 91 ? -0.71 4.285 9.984 1 88.69 91 GLU A O 1
ATOM 677 N N . PRO A 1 92 ? 0.065 2.188 10.008 1 85.69 92 PRO A N 1
ATOM 678 C CA . PRO A 1 92 ? 0.333 2.207 8.57 1 85.69 92 PRO A CA 1
ATOM 679 C C . PRO A 1 92 ? -0.941 2.295 7.73 1 85.69 92 PRO A C 1
ATOM 681 O O . PRO A 1 92 ? -0.96 2.967 6.695 1 85.69 92 PRO A O 1
ATOM 684 N N . SER A 1 93 ? -2.023 1.789 8.188 1 86.69 93 SER A N 1
ATOM 685 C CA . SER A 1 93 ? -3.199 1.607 7.34 1 86.69 93 SER A CA 1
ATOM 686 C C . SER A 1 93 ? -3.834 2.945 6.98 1 86.69 93 SER A C 1
ATOM 688 O O . SER A 1 93 ? -4.168 3.189 5.82 1 86.69 93 SER A O 1
ATOM 690 N N . ALA A 1 94 ? -3.959 3.785 8.023 1 81.88 94 ALA A N 1
ATOM 691 C CA . ALA A 1 94 ? -4.605 5.07 7.766 1 81.88 94 ALA A CA 1
ATOM 692 C C . ALA A 1 94 ? -3.777 5.918 6.805 1 81.88 94 ALA A C 1
ATOM 694 O O . ALA A 1 94 ? -4.324 6.566 5.91 1 81.88 94 ALA A O 1
ATOM 695 N N . ALA A 1 95 ? -2.527 5.891 7.012 1 81.81 95 ALA A N 1
ATOM 696 C CA . ALA A 1 95 ? -1.628 6.664 6.156 1 81.81 95 ALA A CA 1
ATOM 697 C C . ALA A 1 95 ? -1.625 6.125 4.73 1 81.81 95 ALA A C 1
ATOM 699 O O . ALA A 1 95 ? -1.731 6.891 3.77 1 81.81 95 ALA A O 1
ATOM 700 N N . LEU A 1 96 ? -1.566 4.84 4.602 1 85.62 96 LEU A N 1
ATOM 701 C CA . LEU A 1 96 ? -1.559 4.195 3.293 1 85.62 96 LEU A CA 1
ATOM 702 C C . LEU A 1 96 ? -2.9 4.371 2.594 1 85.62 96 LEU A C 1
ATOM 704 O O . LEU A 1 96 ? -2.949 4.598 1.383 1 85.62 96 LEU A O 1
ATOM 708 N N . ALA A 1 97 ? -3.926 4.309 3.359 1 86.56 97 ALA A N 1
ATOM 709 C CA . ALA A 1 97 ? -5.266 4.523 2.816 1 86.56 97 ALA A CA 1
ATOM 710 C C . ALA A 1 97 ? -5.398 5.926 2.227 1 86.56 97 ALA A C 1
ATOM 712 O O . ALA A 1 97 ? -5.961 6.098 1.142 1 86.56 97 ALA A O 1
ATOM 713 N N . TRP A 1 98 ? -4.965 6.855 2.977 1 84.25 98 TRP A N 1
ATOM 714 C CA . TRP A 1 98 ? -5.027 8.234 2.508 1 84.25 98 TRP A CA 1
ATOM 715 C C . TRP A 1 98 ? -4.234 8.406 1.216 1 84.25 98 TRP A C 1
ATOM 717 O O . TRP A 1 98 ? -4.723 9.016 0.258 1 84.25 98 TRP A O 1
ATOM 727 N N . ALA A 1 99 ? -3.027 7.859 1.186 1 84.38 99 ALA A N 1
ATOM 728 C CA . ALA A 1 99 ? -2.195 7.938 -0.012 1 84.38 99 ALA A CA 1
ATOM 729 C C . ALA A 1 99 ? -2.895 7.297 -1.207 1 84.38 99 ALA A C 1
ATOM 731 O O . ALA A 1 99 ? -2.941 7.879 -2.293 1 84.38 99 ALA A O 1
ATOM 732 N N . LEU A 1 100 ? -3.475 6.168 -1.002 1 86.19 100 LEU A N 1
ATOM 733 C CA . LEU A 1 100 ? -4.156 5.457 -2.076 1 86.19 100 LEU A CA 1
ATOM 734 C C . LEU A 1 100 ? -5.375 6.234 -2.559 1 86.19 100 LEU A C 1
ATOM 736 O O . LEU A 1 100 ? -5.617 6.336 -3.764 1 86.19 100 LEU A O 1
ATOM 740 N N . ARG A 1 101 ? -6.094 6.773 -1.606 1 85.38 101 ARG A N 1
ATOM 741 C CA . ARG A 1 101 ? -7.266 7.574 -1.94 1 85.38 101 ARG A CA 1
ATOM 742 C C . ARG A 1 101 ? -6.887 8.758 -2.822 1 85.38 101 ARG A C 1
ATOM 744 O O . ARG A 1 101 ? -7.566 9.047 -3.809 1 85.38 101 ARG A O 1
ATOM 751 N N . MET A 1 102 ? -5.812 9.406 -2.506 1 86.81 102 MET A N 1
ATOM 752 C CA . MET A 1 102 ? -5.344 10.562 -3.273 1 86.81 102 MET A CA 1
ATOM 753 C C . MET A 1 102 ? -4.926 10.148 -4.68 1 86.81 102 MET A C 1
ATOM 755 O O . MET A 1 102 ? -5.223 10.844 -5.652 1 86.81 102 MET A O 1
ATOM 759 N N . HIS A 1 103 ? -4.332 9.07 -4.812 1 86.81 103 HIS A N 1
ATOM 760 C CA . HIS A 1 103 ? -3.855 8.648 -6.121 1 86.81 103 HIS A CA 1
ATOM 761 C C . HIS A 1 103 ? -4.992 8.086 -6.969 1 86.81 103 HIS A C 1
ATOM 763 O O . HIS A 1 103 ? -4.941 8.141 -8.195 1 86.81 103 HIS A O 1
ATOM 769 N N . VAL A 1 104 ? -5.98 7.535 -6.352 1 83.56 104 VAL A N 1
ATOM 770 C CA . VAL A 1 104 ? -7.195 7.188 -7.078 1 83.56 104 VAL A CA 1
ATOM 771 C C . VAL A 1 104 ? -7.848 8.453 -7.629 1 83.56 104 VAL A C 1
ATOM 773 O O . VAL A 1 104 ? -8.289 8.477 -8.781 1 83.56 104 VAL A O 1
ATOM 776 N N . ALA A 1 105 ? -7.836 9.461 -6.809 1 82.62 105 ALA A N 1
ATOM 777 C CA . ALA A 1 105 ? -8.438 10.734 -7.203 1 82.62 105 ALA A CA 1
ATOM 778 C C . ALA A 1 105 ? -7.719 11.32 -8.414 1 82.62 105 ALA A C 1
ATOM 780 O O . ALA A 1 105 ? -8.328 12.039 -9.219 1 82.62 105 ALA A O 1
ATOM 781 N N . THR A 1 106 ? -6.406 11.016 -8.578 1 83.12 106 THR A N 1
ATOM 782 C CA . THR A 1 106 ? -5.656 11.492 -9.734 1 83.12 106 THR A CA 1
ATOM 783 C C . THR A 1 106 ? -5.977 10.656 -10.969 1 83.12 106 THR A C 1
ATOM 785 O O . THR A 1 106 ? -5.5 10.953 -12.07 1 83.12 106 THR A O 1
ATOM 788 N N . ARG A 1 107 ? -6.75 9.508 -10.836 1 79.75 107 ARG A N 1
ATOM 789 C CA . ARG A 1 107 ? -7.113 8.562 -11.891 1 79.75 107 ARG A CA 1
ATOM 790 C C . ARG A 1 107 ? -5.906 7.742 -12.32 1 79.75 107 ARG A C 1
ATOM 792 O O . ARG A 1 107 ? -5.891 7.188 -13.422 1 79.75 107 ARG A O 1
ATOM 799 N N . ALA A 1 108 ? -4.91 7.766 -11.438 1 82.25 108 ALA A N 1
ATOM 800 C CA . ALA A 1 108 ? -3.715 6.969 -11.711 1 82.25 108 ALA A CA 1
ATOM 801 C C . ALA A 1 108 ? -3.939 5.504 -11.359 1 82.25 108 ALA A C 1
ATOM 803 O O . ALA A 1 108 ? -3.205 4.625 -11.82 1 82.25 108 ALA A O 1
ATOM 804 N N . LEU A 1 109 ? -4.941 5.238 -10.57 1 86.88 109 LEU A N 1
ATOM 805 C CA . LEU A 1 109 ? -5.277 3.885 -10.148 1 86.88 109 LEU A CA 1
ATOM 806 C C . LEU A 1 109 ? -6.711 3.531 -10.539 1 86.88 109 LEU A C 1
ATOM 808 O O . LEU A 1 109 ? -7.66 3.932 -9.859 1 86.88 109 LEU A O 1
ATOM 812 N N . PRO A 1 110 ? -6.844 2.748 -11.664 1 87.69 110 PRO A N 1
ATOM 813 C CA . PRO A 1 110 ? -8.188 2.395 -12.125 1 87.69 110 PRO A CA 1
ATOM 814 C C . PRO A 1 110 ? -8.977 1.604 -11.086 1 87.69 110 PRO A C 1
ATOM 816 O O . PRO A 1 110 ? -8.43 0.71 -10.438 1 87.69 110 PRO A O 1
ATOM 819 N N . VAL A 1 111 ? -10.227 1.917 -10.984 1 85.94 111 VAL A N 1
ATOM 820 C CA . VAL A 1 111 ? -11.102 1.26 -10.016 1 85.94 111 VAL A CA 1
ATOM 821 C C . VAL A 1 111 ? -11.18 -0.235 -10.32 1 85.94 111 VAL A C 1
ATOM 823 O O . VAL A 1 111 ? -11.219 -1.06 -9.406 1 85.94 111 VAL A O 1
ATOM 826 N N . ALA A 1 112 ? -11.172 -0.569 -11.617 1 90.31 112 ALA A N 1
ATOM 827 C CA . ALA A 1 112 ? -11.211 -1.979 -12 1 90.31 112 ALA A CA 1
ATOM 828 C C . ALA A 1 112 ? -10.016 -2.736 -11.438 1 90.31 112 ALA A C 1
ATOM 830 O O . ALA A 1 112 ? -10.141 -3.889 -11.016 1 90.31 112 ALA A O 1
ATOM 831 N N . ASP A 1 113 ? -8.844 -2.109 -11.406 1 92.81 113 ASP A N 1
ATOM 832 C CA . ASP A 1 113 ? -7.645 -2.725 -10.859 1 92.81 113 ASP A CA 1
ATOM 833 C C . ASP A 1 113 ? -7.746 -2.871 -9.344 1 92.81 113 ASP A C 1
ATOM 835 O O . ASP A 1 113 ? -7.254 -3.846 -8.773 1 92.81 113 ASP A O 1
ATOM 839 N N . LEU A 1 114 ? -8.352 -1.887 -8.727 1 91.75 114 LEU A N 1
ATOM 840 C CA . LEU A 1 114 ? -8.594 -1.97 -7.293 1 91.75 114 LEU A CA 1
ATOM 841 C C . LEU A 1 114 ? -9.484 -3.16 -6.961 1 91.75 114 LEU A C 1
ATOM 843 O O . LEU A 1 114 ? -9.195 -3.916 -6.027 1 91.75 114 LEU A O 1
ATOM 847 N N . VAL A 1 115 ? -10.5 -3.361 -7.773 1 91.62 115 VAL A N 1
ATOM 848 C CA . VAL A 1 115 ? -11.461 -4.438 -7.543 1 91.62 115 VAL A CA 1
ATOM 849 C C . VAL A 1 115 ? -10.766 -5.789 -7.695 1 91.62 115 VAL A C 1
ATOM 851 O O . VAL A 1 115 ? -10.867 -6.648 -6.816 1 91.62 115 VAL A O 1
ATOM 854 N N . THR A 1 116 ? -10.008 -5.93 -8.75 1 94.31 116 THR A N 1
ATOM 855 C CA . THR A 1 116 ? -9.367 -7.219 -9 1 94.31 116 THR A CA 1
ATOM 856 C C . THR A 1 116 ? -8.297 -7.5 -7.949 1 94.31 116 THR A C 1
ATOM 858 O O . THR A 1 116 ? -8.086 -8.648 -7.559 1 94.31 116 THR A O 1
ATOM 861 N N . THR A 1 117 ? -7.637 -6.504 -7.496 1 95.88 117 THR A N 1
ATOM 862 C CA . THR A 1 117 ? -6.652 -6.66 -6.434 1 95.88 117 THR A CA 1
ATOM 863 C C . THR A 1 117 ? -7.328 -7.055 -5.125 1 95.88 117 THR A C 1
ATOM 865 O O . THR A 1 117 ? -6.832 -7.922 -4.398 1 95.88 117 THR A O 1
ATOM 868 N N . ARG A 1 118 ? -8.43 -6.441 -4.82 1 95.19 118 ARG A N 1
ATOM 869 C CA . ARG A 1 118 ? -9.188 -6.82 -3.631 1 95.19 118 ARG A CA 1
ATOM 870 C C . ARG A 1 118 ? -9.617 -8.281 -3.703 1 95.19 118 ARG A C 1
ATOM 872 O O . ARG A 1 118 ? -9.523 -9.016 -2.715 1 95.19 118 ARG A O 1
ATOM 879 N N . VAL A 1 119 ? -10.164 -8.672 -4.863 1 96.69 119 VAL A N 1
ATOM 880 C CA . VAL A 1 119 ? -10.562 -10.07 -5.023 1 96.69 119 VAL A CA 1
ATOM 881 C C . VAL A 1 119 ? -9.398 -10.992 -4.672 1 96.69 119 VAL A C 1
ATOM 883 O O . VAL A 1 119 ? -9.555 -11.938 -3.898 1 96.69 119 VAL A O 1
ATOM 886 N N . LEU A 1 120 ? -8.266 -10.664 -5.195 1 97.31 120 LEU A N 1
ATOM 887 C CA . LEU A 1 120 ? -7.074 -11.469 -4.953 1 97.31 120 LEU A CA 1
ATOM 888 C C . LEU A 1 120 ? -6.754 -11.531 -3.463 1 97.31 120 LEU A C 1
ATOM 890 O O . LEU A 1 120 ? -6.625 -12.617 -2.896 1 97.31 120 LEU A O 1
ATOM 894 N N . LEU A 1 121 ? -6.652 -10.422 -2.82 1 97.62 121 LEU A N 1
ATOM 895 C CA . LEU A 1 121 ? -6.211 -10.328 -1.434 1 97.62 121 LEU A CA 1
ATOM 896 C C . LEU A 1 121 ? -7.262 -10.898 -0.488 1 97.62 121 LEU A C 1
ATOM 898 O O . LEU A 1 121 ? -6.934 -11.648 0.432 1 97.62 121 LEU A O 1
ATOM 902 N N . GLU A 1 122 ? -8.5 -10.539 -0.669 1 97.75 122 GLU A N 1
ATOM 903 C CA . GLU A 1 122 ? -9.555 -10.953 0.258 1 97.75 122 GLU A CA 1
ATOM 904 C C . GLU A 1 122 ? -9.852 -12.445 0.124 1 97.75 122 GLU A C 1
ATOM 906 O O . GLU A 1 122 ? -10.188 -13.109 1.107 1 97.75 122 GLU A O 1
ATOM 911 N N . THR A 1 123 ? -9.758 -12.953 -1.12 1 97.75 123 THR A N 1
ATOM 912 C CA . THR A 1 123 ? -9.914 -14.391 -1.319 1 97.75 123 THR A CA 1
ATOM 913 C C . THR A 1 123 ? -8.812 -15.156 -0.597 1 97.75 123 THR A C 1
ATOM 915 O O . THR A 1 123 ? -9.086 -16.141 0.096 1 97.75 123 THR A O 1
ATOM 918 N N . GLU A 1 124 ? -7.59 -14.672 -0.725 1 97.38 124 GLU A N 1
ATOM 919 C CA . GLU A 1 124 ? -6.477 -15.305 -0.026 1 97.38 124 GLU A CA 1
ATOM 920 C C . GLU A 1 124 ? -6.66 -15.227 1.487 1 97.38 124 GLU A C 1
ATOM 922 O O . GLU A 1 124 ? -6.41 -16.203 2.195 1 97.38 124 GLU A O 1
ATOM 927 N N . ALA A 1 125 ? -7.059 -14.07 1.957 1 97.38 125 ALA A N 1
ATOM 928 C CA . ALA A 1 125 ? -7.281 -13.898 3.391 1 97.38 125 ALA A CA 1
ATOM 929 C C . ALA A 1 125 ? -8.32 -14.898 3.904 1 97.38 125 ALA A C 1
ATOM 931 O O . ALA A 1 125 ? -8.164 -15.461 4.992 1 97.38 125 ALA A O 1
ATOM 932 N N . ALA A 1 126 ? -9.375 -15.117 3.141 1 97.5 126 ALA A N 1
ATOM 933 C CA . ALA A 1 126 ? -10.422 -16.062 3.527 1 97.5 126 ALA A CA 1
ATOM 934 C C . ALA A 1 126 ? -9.883 -17.484 3.586 1 97.5 126 ALA A C 1
ATOM 936 O O . ALA A 1 126 ? -10.195 -18.234 4.508 1 97.5 126 ALA A O 1
ATOM 937 N N . LEU A 1 127 ? -9.062 -17.875 2.621 1 97.19 127 LEU A N 1
ATOM 938 C CA . LEU A 1 127 ? -8.445 -19.188 2.605 1 97.19 127 LEU A CA 1
ATOM 939 C C . LEU A 1 127 ? -7.559 -19.391 3.828 1 97.19 127 LEU A C 1
ATOM 941 O O . LEU A 1 127 ? -7.664 -20.406 4.52 1 97.19 127 LEU A O 1
ATOM 945 N N . GLU A 1 128 ? -6.762 -18.406 4.121 1 96.38 128 GLU A N 1
ATOM 946 C CA . GLU A 1 128 ? -5.824 -18.5 5.234 1 96.38 128 GLU A CA 1
ATOM 947 C C . GLU A 1 128 ? -6.559 -18.5 6.574 1 96.38 128 GLU A C 1
ATOM 949 O O . GLU A 1 128 ? -6.117 -19.141 7.527 1 96.38 128 GLU A O 1
ATOM 954 N N . ALA A 1 129 ? -7.609 -17.734 6.621 1 96.12 129 ALA A N 1
ATOM 955 C CA . ALA A 1 129 ? -8.383 -17.609 7.855 1 96.12 129 ALA A CA 1
ATOM 956 C C . ALA A 1 129 ? -8.891 -18.984 8.32 1 96.12 129 ALA A C 1
ATOM 958 O O . ALA A 1 129 ? -9.047 -19.219 9.516 1 96.12 129 ALA A O 1
ATOM 959 N N . ALA A 1 130 ? -9.195 -19.875 7.402 1 96.12 130 ALA A N 1
ATOM 960 C CA . ALA A 1 130 ? -9.703 -21.203 7.738 1 96.12 130 ALA A CA 1
ATOM 961 C C . ALA A 1 130 ? -8.594 -22.094 8.297 1 96.12 130 ALA A C 1
ATOM 963 O O . ALA A 1 130 ? -8.859 -23.031 9.039 1 96.12 130 ALA A O 1
ATOM 964 N N . GLU A 1 131 ? -7.348 -21.734 7.922 1 93.69 131 GLU A N 1
ATOM 965 C CA . GLU A 1 131 ? -6.215 -22.594 8.25 1 93.69 131 GLU A CA 1
ATOM 966 C C . GLU A 1 131 ? -5.523 -22.141 9.531 1 93.69 131 GLU A C 1
ATOM 968 O O . GLU A 1 131 ? -4.883 -22.938 10.219 1 93.69 131 GLU A O 1
ATOM 973 N N . HIS A 1 132 ? -5.648 -20.906 9.812 1 90.19 132 HIS A N 1
ATOM 974 C CA . HIS A 1 132 ? -4.91 -20.328 10.938 1 90.19 132 HIS A CA 1
ATOM 975 C C . HIS A 1 132 ? -5.828 -20.094 12.133 1 90.19 132 HIS A C 1
ATOM 977 O O . HIS A 1 132 ? -6.992 -19.734 11.969 1 90.19 132 HIS A O 1
ATOM 983 N N . ASP A 1 133 ? -5.262 -20.375 13.258 1 88.44 133 ASP A N 1
ATOM 984 C CA . ASP A 1 133 ? -5.938 -20.016 14.508 1 88.44 133 ASP A CA 1
ATOM 985 C C . ASP A 1 133 ? -5.312 -18.781 15.141 1 88.44 133 ASP A C 1
ATOM 987 O O . ASP A 1 133 ? -4.27 -18.875 15.797 1 88.44 133 ASP A O 1
ATOM 991 N N . VAL A 1 134 ? -5.996 -17.703 14.984 1 92.44 134 VAL A N 1
ATOM 992 C CA . VAL A 1 134 ? -5.461 -16.453 15.5 1 92.44 134 VAL A CA 1
ATOM 993 C C . VAL A 1 134 ? -6.035 -16.188 16.891 1 92.44 134 VAL A C 1
ATOM 995 O O . VAL A 1 134 ? -7.172 -16.562 17.188 1 92.44 134 VAL A O 1
ATOM 998 N N . PRO A 1 135 ? -5.164 -15.609 17.766 1 92.75 135 PRO A N 1
ATOM 999 C CA . PRO A 1 135 ? -5.711 -15.211 19.062 1 92.75 135 PRO A CA 1
ATOM 1000 C C . PRO A 1 135 ? -6.91 -14.273 18.922 1 92.75 135 PRO A C 1
ATOM 1002 O O . PRO A 1 135 ? -6.91 -13.375 18.078 1 92.75 135 PRO A O 1
ATOM 1005 N N . GLY A 1 136 ? -8.008 -14.586 19.672 1 95.38 136 GLY A N 1
ATOM 1006 C CA . GLY A 1 136 ? -9.18 -13.719 19.672 1 95.38 136 GLY A CA 1
ATOM 1007 C C . GLY A 1 136 ? -10.117 -13.977 18.5 1 95.38 136 GLY A C 1
ATOM 1008 O O . GLY A 1 136 ? -10.977 -13.148 18.203 1 95.38 136 GLY A O 1
ATOM 1009 N N . ARG A 1 137 ? -9.852 -15 17.812 1 96.62 137 ARG A N 1
ATOM 1010 C CA . ARG A 1 137 ? -10.672 -15.344 16.656 1 96.62 137 ARG A CA 1
ATOM 1011 C C . ARG A 1 137 ? -12.156 -15.195 16.984 1 96.62 137 ARG A C 1
ATOM 1013 O O . ARG A 1 137 ? -12.906 -14.594 16.203 1 96.62 137 ARG A O 1
ATOM 1020 N N . GLY A 1 138 ? -12.555 -15.758 18.141 1 96.31 138 GLY A N 1
ATOM 1021 C CA . GLY A 1 138 ? -13.953 -15.641 18.547 1 96.31 138 GLY A CA 1
ATOM 1022 C C . GLY A 1 138 ? -14.422 -14.195 18.656 1 96.31 138 GLY A C 1
ATOM 1023 O O . GLY A 1 138 ? -15.516 -13.867 18.188 1 96.31 138 GLY A O 1
ATOM 1024 N N . THR A 1 139 ? -13.625 -13.359 19.219 1 97.62 139 THR A N 1
ATOM 1025 C CA . THR A 1 139 ? -13.961 -11.945 19.375 1 97.62 139 THR A CA 1
ATOM 1026 C C . THR A 1 139 ? -14.039 -11.258 18.016 1 97.62 139 THR A C 1
ATOM 1028 O O . THR A 1 139 ? -14.938 -10.438 17.781 1 97.62 139 THR A O 1
ATOM 1031 N N . ILE A 1 140 ? -13.125 -11.625 17.156 1 97.38 140 ILE A N 1
ATOM 1032 C CA . ILE A 1 140 ? -13.109 -11.039 15.828 1 97.38 140 ILE A CA 1
ATOM 1033 C C . ILE A 1 140 ? -14.391 -11.406 15.086 1 97.38 140 ILE A C 1
ATOM 1035 O O . ILE A 1 140 ? -15.047 -10.539 14.5 1 97.38 140 ILE A O 1
ATOM 1039 N N . LEU A 1 141 ? -14.766 -12.641 15.148 1 97.88 141 LEU A N 1
ATOM 1040 C CA . LEU A 1 141 ? -15.961 -13.117 14.469 1 97.88 141 LEU A CA 1
ATOM 1041 C C . LEU A 1 141 ? -17.219 -12.508 15.086 1 97.88 141 LEU A C 1
ATOM 1043 O O . LEU A 1 141 ? -18.156 -12.172 14.367 1 97.88 141 LEU A O 1
ATOM 1047 N N . ALA A 1 142 ? -17.203 -12.328 16.406 1 98.25 142 ALA A N 1
ATOM 1048 C CA . ALA A 1 142 ? -18.344 -11.695 17.094 1 98.25 142 ALA A CA 1
ATOM 1049 C C . ALA A 1 142 ? -18.484 -10.242 16.656 1 98.25 142 ALA A C 1
ATOM 1051 O O . ALA A 1 142 ? -19.609 -9.758 16.453 1 98.25 142 ALA A O 1
ATOM 1052 N N . THR A 1 143 ? -17.406 -9.578 16.562 1 98.44 143 THR A N 1
ATOM 1053 C CA . THR A 1 143 ? -17.422 -8.195 16.109 1 98.44 143 THR A CA 1
ATOM 1054 C C . THR A 1 143 ? -17.922 -8.094 14.672 1 98.44 143 THR A C 1
ATOM 1056 O O . THR A 1 143 ? -18.719 -7.203 14.344 1 98.44 143 THR A O 1
ATOM 1059 N N . ALA A 1 144 ? -17.484 -8.984 13.812 1 98.44 144 ALA A N 1
ATOM 1060 C CA . ALA A 1 144 ? -17.953 -9.023 12.43 1 98.44 144 ALA A CA 1
ATOM 1061 C C . ALA A 1 144 ? -19.469 -9.227 12.375 1 98.44 144 ALA A C 1
ATOM 1063 O O . ALA A 1 144 ? -20.156 -8.555 11.617 1 98.44 144 ALA A O 1
ATOM 1064 N N . HIS A 1 145 ? -19.922 -10.133 13.219 1 98.38 145 HIS A N 1
ATOM 1065 C CA . HIS A 1 145 ? -21.359 -10.383 13.305 1 98.38 145 HIS A CA 1
ATOM 1066 C C . HIS A 1 145 ? -22.109 -9.133 13.742 1 98.38 145 HIS A C 1
ATOM 1068 O O . HIS A 1 145 ? -23.156 -8.797 13.172 1 98.38 145 HIS A O 1
ATOM 1074 N N . ALA A 1 146 ? -21.578 -8.469 14.734 1 98.5 146 ALA A N 1
ATOM 1075 C CA . ALA A 1 146 ? -22.203 -7.254 15.25 1 98.5 146 ALA A CA 1
ATOM 1076 C C . ALA A 1 146 ? -22.25 -6.168 14.18 1 98.5 146 ALA A C 1
ATOM 1078 O O . ALA A 1 146 ? -23.219 -5.41 14.102 1 98.5 146 ALA A O 1
ATOM 1079 N N . HIS A 1 147 ? -21.188 -6.062 13.383 1 98.25 147 HIS A N 1
ATOM 1080 C CA . HIS A 1 147 ? -21.188 -5.105 12.281 1 98.25 147 HIS A CA 1
ATOM 1081 C C . HIS A 1 147 ? -22.312 -5.398 11.297 1 98.25 147 HIS A C 1
ATOM 1083 O O . HIS A 1 147 ? -23 -4.484 10.852 1 98.25 147 HIS A O 1
ATOM 1089 N N . LEU A 1 148 ? -22.531 -6.691 10.953 1 98.44 148 LEU A N 1
ATOM 1090 C CA . LEU A 1 148 ? -23.594 -7.055 10.016 1 98.44 148 LEU A CA 1
ATOM 1091 C C . LEU A 1 148 ? -24.969 -6.738 10.602 1 98.44 148 LEU A C 1
ATOM 1093 O O . LEU A 1 148 ? -25.859 -6.262 9.898 1 98.44 148 LEU A O 1
ATOM 1097 N N . ASP A 1 149 ? -25.109 -6.934 11.914 1 98.38 149 ASP A N 1
ATOM 1098 C CA . ASP A 1 149 ? -26.359 -6.586 12.578 1 98.38 149 ASP A CA 1
ATOM 1099 C C . ASP A 1 149 ? -26.625 -5.086 12.484 1 98.38 149 ASP A C 1
ATOM 1101 O O . ASP A 1 149 ? -27.766 -4.672 12.219 1 98.38 149 ASP A O 1
ATOM 1105 N N . ARG A 1 150 ? -25.641 -4.32 12.695 1 98.06 150 ARG A N 1
ATOM 1106 C CA . ARG A 1 150 ? -25.781 -2.869 12.586 1 98.06 150 ARG A CA 1
ATOM 1107 C C . ARG A 1 150 ? -26.125 -2.455 11.164 1 98.06 150 ARG A C 1
ATOM 1109 O O . ARG A 1 150 ? -26.922 -1.529 10.953 1 98.06 150 ARG A O 1
ATOM 1116 N N . MET A 1 151 ? -25.578 -3.162 10.219 1 97.31 151 MET A N 1
ATOM 1117 C CA . MET A 1 151 ? -25.797 -2.855 8.812 1 97.31 151 MET A CA 1
ATOM 1118 C C . MET A 1 151 ? -27.234 -3.16 8.414 1 97.31 151 MET A C 1
ATOM 1120 O O . MET A 1 151 ? -27.734 -2.643 7.414 1 97.31 151 MET A O 1
ATOM 1124 N N . ASP A 1 152 ? -27.891 -3.936 9.203 1 96.69 152 ASP A N 1
ATOM 1125 C CA . ASP A 1 152 ? -29.266 -4.312 8.922 1 96.69 152 ASP A CA 1
ATOM 1126 C C . ASP A 1 152 ? -30.25 -3.27 9.469 1 96.69 152 ASP A C 1
ATOM 1128 O O . ASP A 1 152 ? -31.453 -3.336 9.203 1 96.69 152 ASP A O 1
ATOM 1132 N N . VAL A 1 153 ? -29.734 -2.369 10.297 1 95.25 153 VAL A N 1
ATOM 1133 C CA . VAL A 1 153 ? -30.609 -1.351 10.867 1 95.25 153 VAL A CA 1
ATOM 1134 C C . VAL A 1 153 ? -31.281 -0.551 9.742 1 95.25 153 VAL A C 1
ATOM 1136 O O . VAL A 1 153 ? -30.594 -0.039 8.852 1 95.25 153 VAL A O 1
ATOM 1139 N N . PRO A 1 154 ? -32.562 -0.453 9.891 1 90.06 154 PRO A N 1
ATOM 1140 C CA . PRO A 1 154 ? -33.281 0.294 8.844 1 90.06 154 PRO A CA 1
ATOM 1141 C C . PRO A 1 154 ?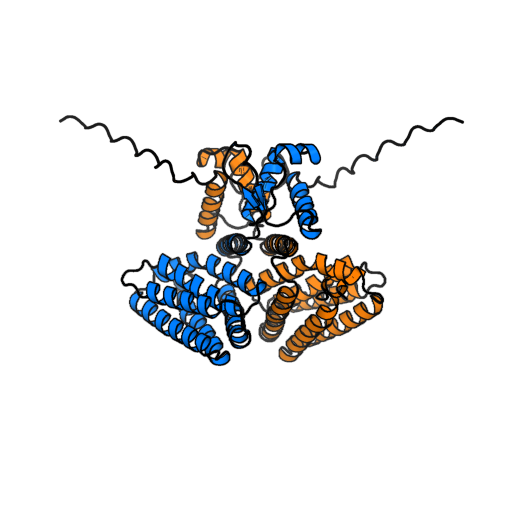 -32.844 1.753 8.766 1 90.06 154 PRO A C 1
ATOM 1143 O O . PRO A 1 154 ? -32.531 2.365 9.789 1 90.06 154 PRO A O 1
ATOM 1146 N N . ASP A 1 155 ? -32.688 2.385 7.699 1 88.25 155 ASP A N 1
ATOM 1147 C CA . ASP A 1 155 ? -32.438 3.793 7.422 1 88.25 155 ASP A CA 1
ATOM 1148 C C . ASP A 1 155 ? -30.984 4.156 7.75 1 88.25 155 ASP A C 1
ATOM 1150 O O . ASP A 1 155 ? -30.656 5.332 7.934 1 88.25 155 ASP A O 1
ATOM 1154 N N . LEU A 1 156 ? -30.188 3.109 8 1 93.25 156 LEU A N 1
ATOM 1155 C CA . LEU A 1 156 ? -28.75 3.396 8.141 1 93.25 156 LEU A CA 1
ATOM 1156 C C . LEU A 1 156 ? -28.234 4.184 6.945 1 93.25 156 LEU A C 1
ATOM 1158 O O . LEU A 1 156 ? -28.453 3.787 5.797 1 93.25 156 LEU A O 1
ATOM 1162 N N . PRO A 1 157 ? -27.656 5.355 7.293 1 89.5 157 PRO A N 1
ATOM 1163 C CA . PRO A 1 157 ? -27.109 6.121 6.164 1 89.5 157 PRO A CA 1
ATOM 1164 C C . PRO A 1 157 ? -26.125 5.316 5.32 1 89.5 157 PRO A C 1
ATOM 1166 O O . PRO A 1 157 ? -25.359 4.52 5.855 1 89.5 157 PRO A O 1
ATOM 1169 N N . ALA A 1 158 ? -26.141 5.547 4.02 1 86.88 158 ALA A N 1
ATOM 1170 C CA . ALA A 1 158 ? -25.328 4.793 3.068 1 86.88 158 ALA A CA 1
ATOM 1171 C C . ALA A 1 158 ? -23.859 4.859 3.436 1 86.88 158 ALA A C 1
ATOM 1173 O O . ALA A 1 158 ? -23.141 3.857 3.359 1 86.88 158 ALA A O 1
ATOM 1174 N N . ARG A 1 159 ? -23.359 6 3.822 1 87.44 159 ARG A N 1
ATOM 1175 C CA . ARG A 1 159 ? -21.969 6.172 4.191 1 87.44 159 ARG A CA 1
ATOM 1176 C C . ARG A 1 159 ? -21.594 5.27 5.363 1 87.44 159 ARG A C 1
ATOM 1178 O O . ARG A 1 159 ? -20.516 4.664 5.371 1 87.44 159 ARG A O 1
ATOM 1185 N N . GLU A 1 160 ? -22.469 5.234 6.336 1 92.94 160 GLU A N 1
ATOM 1186 C CA . GLU A 1 160 ? -22.203 4.379 7.492 1 92.94 160 GLU A CA 1
ATOM 1187 C C . GLU A 1 160 ? -22.25 2.902 7.102 1 92.94 160 GLU A C 1
ATOM 1189 O O . GLU A 1 160 ? -21.469 2.1 7.605 1 92.94 160 GLU A O 1
ATOM 1194 N N . PHE A 1 161 ? -23.172 2.506 6.199 1 94.56 161 PHE A N 1
ATOM 1195 C CA . PHE A 1 161 ? -23.219 1.143 5.684 1 94.56 161 PHE A CA 1
ATOM 1196 C C . PHE A 1 161 ? -21.891 0.762 5.039 1 94.56 161 PHE A C 1
ATOM 1198 O O . PHE A 1 161 ? -21.328 -0.296 5.332 1 94.56 161 PHE A O 1
ATOM 1205 N N . HIS A 1 162 ? -21.359 1.667 4.25 1 91.81 162 HIS A N 1
ATOM 1206 C CA . HIS A 1 162 ? -20.125 1.378 3.518 1 91.81 16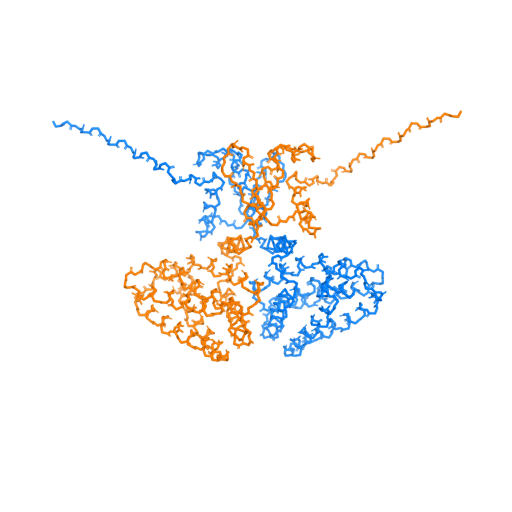2 HIS A CA 1
ATOM 1207 C C . HIS A 1 162 ? -18.922 1.318 4.457 1 91.81 162 HIS A C 1
ATOM 1209 O O . HIS A 1 162 ? -18 0.53 4.242 1 91.81 162 HIS A O 1
ATOM 1215 N N . ARG A 1 163 ? -18.938 2.137 5.453 1 93.12 163 ARG A N 1
ATOM 1216 C CA . ARG A 1 163 ? -17.875 2.09 6.461 1 93.12 163 ARG A CA 1
ATOM 1217 C C . ARG A 1 163 ? -17.875 0.751 7.191 1 93.12 163 ARG A C 1
ATOM 1219 O O . ARG A 1 163 ? -16.828 0.118 7.34 1 93.12 163 ARG A O 1
ATOM 1226 N N . LEU A 1 164 ? -19.031 0.315 7.652 1 96.5 164 LEU A N 1
ATOM 1227 C CA . LEU A 1 164 ? -19.156 -0.959 8.352 1 96.5 164 LEU A CA 1
ATOM 1228 C C . LEU A 1 164 ? -18.812 -2.123 7.426 1 96.5 164 LEU A C 1
ATOM 1230 O O . LEU A 1 164 ? -18.188 -3.098 7.855 1 96.5 164 LEU A O 1
ATOM 1234 N N . ASP A 1 165 ? -19.188 -2.008 6.188 1 96.31 165 ASP A N 1
ATOM 1235 C CA . ASP A 1 165 ? -18.859 -3.014 5.188 1 96.31 165 ASP A CA 1
ATOM 1236 C C . ASP A 1 165 ? -17.344 -3.15 5.035 1 96.31 165 ASP A C 1
ATOM 1238 O O . ASP A 1 165 ? -16.812 -4.262 5.043 1 96.31 165 ASP A O 1
ATOM 1242 N N . ALA A 1 166 ? -16.719 -2.016 4.926 1 94.62 166 ALA A N 1
ATOM 1243 C CA . ALA A 1 166 ? -15.266 -2.023 4.828 1 94.62 166 ALA A CA 1
ATOM 1244 C C . ALA A 1 166 ? -14.641 -2.684 6.055 1 94.62 166 ALA A C 1
ATOM 1246 O O . ALA A 1 166 ? -13.742 -3.521 5.926 1 94.62 166 ALA A O 1
ATOM 1247 N N . GLU A 1 167 ? -15.125 -2.346 7.215 1 96.12 167 GLU A N 1
ATOM 1248 C CA . GLU A 1 167 ? -14.586 -2.906 8.453 1 96.12 167 GLU A CA 1
ATOM 1249 C C . GLU A 1 167 ? -14.828 -4.41 8.531 1 96.12 167 GLU A C 1
ATOM 1251 O O . GLU A 1 167 ? -13.984 -5.156 9.031 1 96.12 167 GLU A O 1
ATOM 1256 N N . PHE A 1 168 ? -15.984 -4.836 8.047 1 98 168 PHE A N 1
ATOM 1257 C CA . PHE A 1 168 ? -16.312 -6.258 7.996 1 98 168 PHE A CA 1
ATOM 1258 C C . PHE A 1 168 ? -15.25 -7.027 7.215 1 98 168 PHE A C 1
ATOM 1260 O O . PHE A 1 168 ? -14.734 -8.039 7.691 1 98 168 PHE A O 1
ATOM 1267 N N . HIS A 1 169 ? -14.852 -6.52 6.086 1 97.06 169 HIS A N 1
ATOM 1268 C CA . HIS A 1 169 ? -13.867 -7.184 5.242 1 97.06 169 HIS A CA 1
ATOM 1269 C C . HIS A 1 169 ? -12.484 -7.16 5.895 1 97.06 169 HIS A C 1
ATOM 1271 O O . HIS A 1 169 ? -11.742 -8.141 5.816 1 97.06 169 HIS A O 1
ATOM 1277 N N . VAL A 1 170 ? -12.211 -6.098 6.512 1 95.88 170 VAL A N 1
ATOM 1278 C CA . VAL A 1 170 ? -10.93 -5.98 7.195 1 95.88 170 VAL A CA 1
ATOM 1279 C C . VAL A 1 170 ? -10.859 -6.98 8.344 1 95.88 170 VAL A C 1
ATOM 1281 O O . VAL A 1 170 ? -9.852 -7.668 8.523 1 95.88 170 VAL A O 1
ATOM 1284 N N . LEU A 1 171 ? -11.945 -7.113 9.141 1 96.56 171 LEU A N 1
ATOM 1285 C CA . LEU A 1 171 ? -11.992 -8.078 10.234 1 96.56 171 LEU A CA 1
ATOM 1286 C C . LEU A 1 171 ? -11.742 -9.492 9.719 1 96.56 171 LEU A C 1
ATOM 1288 O O . LEU A 1 171 ? -10.961 -10.242 10.312 1 96.56 171 LEU A O 1
ATOM 1292 N N . LEU A 1 172 ? -12.328 -9.836 8.617 1 96.44 172 LEU A N 1
ATOM 1293 C CA . LEU A 1 172 ? -12.117 -11.156 8.031 1 96.44 172 LEU A CA 1
ATOM 1294 C C . LEU A 1 172 ? -10.656 -11.352 7.637 1 96.44 172 LEU A C 1
ATOM 1296 O O . LEU A 1 172 ? -10.102 -12.438 7.801 1 96.44 172 LEU A O 1
ATOM 1300 N N . SER A 1 173 ? -10.062 -10.305 7.109 1 95.69 173 SER A N 1
ATOM 1301 C CA . SER A 1 173 ? -8.672 -10.406 6.68 1 95.69 173 SER A CA 1
ATOM 1302 C C . SER A 1 173 ? -7.738 -10.594 7.871 1 95.69 173 SER A C 1
ATOM 1304 O O . SER A 1 173 ? -6.68 -11.211 7.746 1 95.69 173 SER A O 1
ATOM 1306 N N . THR A 1 174 ? -8.148 -10.039 9.07 1 95.56 174 THR A N 1
ATOM 1307 C CA . THR A 1 174 ? -7.324 -10.188 10.266 1 95.56 174 THR A CA 1
ATOM 1308 C C . THR A 1 174 ? -7.211 -11.656 10.664 1 95.56 174 THR A C 1
ATOM 1310 O O . THR A 1 174 ? -6.219 -12.07 11.266 1 95.56 174 THR A O 1
ATOM 1313 N N . LEU A 1 175 ? -8.18 -12.461 10.312 1 96.62 175 LEU A N 1
ATOM 1314 C CA . LEU A 1 175 ? -8.203 -13.883 10.648 1 96.62 175 LEU A CA 1
ATOM 1315 C C . LEU A 1 175 ? -7.133 -14.641 9.875 1 96.62 175 LEU A C 1
ATOM 1317 O O . LEU A 1 175 ? -6.816 -15.789 10.211 1 96.62 175 LEU A O 1
ATOM 1321 N N . SER A 1 176 ? -6.562 -14 8.828 1 95.75 176 SER A N 1
ATOM 1322 C CA . SER A 1 176 ? -5.5 -14.641 8.07 1 95.75 176 SER A CA 1
ATOM 1323 C C . SER A 1 176 ? -4.215 -14.734 8.883 1 95.75 176 SER A C 1
ATOM 1325 O O . SER A 1 176 ? -3.348 -15.562 8.586 1 95.75 176 SER A O 1
ATOM 1327 N N . GLY A 1 177 ? -4.051 -13.82 9.82 1 94.38 177 GLY A N 1
ATOM 1328 C CA . GLY A 1 177 ? -2.834 -13.766 10.625 1 94.38 177 GLY A CA 1
ATOM 1329 C C . GLY A 1 177 ? -1.684 -13.078 9.906 1 94.38 177 GLY A C 1
ATOM 1330 O O . GLY A 1 177 ? -0.575 -13 10.438 1 94.38 177 GLY A O 1
ATOM 1331 N N . ASN A 1 178 ? -1.865 -12.625 8.773 1 95.12 178 ASN A N 1
ATOM 1332 C CA . ASN A 1 178 ? -0.87 -11.898 7.984 1 95.12 178 ASN A CA 1
ATOM 1333 C C . ASN A 1 178 ? -1.041 -10.391 8.117 1 95.12 178 ASN A C 1
ATOM 1335 O O . ASN A 1 178 ? -1.9 -9.797 7.465 1 95.12 178 ASN A O 1
ATOM 1339 N N . VAL A 1 179 ? -0.179 -9.781 8.875 1 93.56 179 VAL A N 1
ATOM 1340 C CA . VAL A 1 179 ? -0.328 -8.375 9.242 1 93.56 179 VAL A CA 1
ATOM 1341 C C . VAL A 1 179 ? -0.144 -7.496 8.008 1 93.56 179 VAL A C 1
ATOM 1343 O O . VAL A 1 179 ? -0.808 -6.469 7.867 1 93.56 179 VAL A O 1
ATOM 1346 N N . VAL A 1 180 ? 0.734 -7.883 7.117 1 93.19 180 VAL A N 1
ATOM 1347 C CA . VAL A 1 180 ? 0.988 -7.102 5.91 1 93.19 180 VAL A CA 1
ATOM 1348 C C . VAL A 1 180 ? -0.236 -7.145 5 1 93.19 180 VAL A C 1
ATOM 1350 O O . VAL A 1 180 ? -0.702 -6.105 4.523 1 93.19 180 VAL A O 1
ATOM 1353 N N . LEU A 1 181 ? -0.754 -8.312 4.781 1 95.06 181 LEU A N 1
ATOM 1354 C CA . LEU A 1 181 ? -1.966 -8.469 3.986 1 95.06 181 LEU A CA 1
ATOM 1355 C C . LEU A 1 181 ? -3.113 -7.648 4.57 1 95.06 181 LEU A C 1
ATOM 1357 O O . LEU A 1 181 ? -3.807 -6.938 3.84 1 95.06 181 LEU A O 1
ATOM 1361 N N . GLU A 1 182 ? -3.273 -7.711 5.891 1 94.31 182 GLU A N 1
ATOM 1362 C CA . GLU A 1 182 ? -4.297 -6.938 6.582 1 94.31 182 GLU A CA 1
ATOM 1363 C C . GLU A 1 182 ? -4.105 -5.441 6.355 1 94.31 182 GLU A C 1
ATOM 1365 O O . GLU A 1 182 ? -5.066 -4.723 6.074 1 94.31 182 GLU A O 1
ATOM 1370 N N . THR A 1 183 ? -2.898 -5.066 6.473 1 92.81 183 THR A N 1
ATOM 1371 C CA . THR A 1 183 ? -2.576 -3.648 6.34 1 92.81 183 THR A CA 1
ATOM 1372 C C . THR A 1 183 ? -2.912 -3.148 4.938 1 92.81 183 THR A C 1
ATOM 1374 O O . THR A 1 183 ? -3.537 -2.096 4.781 1 92.81 183 THR A O 1
ATOM 1377 N N . ILE A 1 184 ? -2.555 -3.895 3.949 1 93.5 184 ILE A N 1
ATOM 1378 C CA . ILE A 1 184 ? -2.83 -3.516 2.568 1 93.5 184 ILE A CA 1
ATOM 1379 C C . ILE A 1 184 ? -4.34 -3.49 2.33 1 93.5 184 ILE A C 1
ATOM 1381 O O . ILE A 1 184 ? -4.867 -2.531 1.763 1 93.5 184 ILE A O 1
ATOM 1385 N N . LEU A 1 185 ? -5.004 -4.461 2.799 1 94.44 185 LEU A N 1
ATOM 1386 C CA . LEU A 1 185 ? -6.441 -4.555 2.584 1 94.44 185 LEU A CA 1
ATOM 1387 C C . LEU A 1 185 ? -7.172 -3.424 3.303 1 94.44 185 LEU A C 1
ATOM 1389 O O . LEU A 1 185 ? -8.109 -2.838 2.754 1 94.44 185 LEU A O 1
ATOM 1393 N N . ARG A 1 186 ? -6.785 -3.172 4.531 1 92.81 186 ARG A N 1
ATOM 1394 C CA . ARG A 1 186 ? -7.371 -2.059 5.273 1 92.81 186 ARG A CA 1
ATOM 1395 C C . ARG A 1 186 ? -7.191 -0.745 4.52 1 92.81 186 ARG A C 1
ATOM 1397 O O . ARG A 1 186 ? -8.133 0.044 4.402 1 92.81 186 ARG A O 1
ATOM 1404 N N . SER A 1 187 ? -6.039 -0.578 3.986 1 90.19 187 SER A N 1
ATOM 1405 C CA . SER A 1 187 ? -5.738 0.63 3.225 1 90.19 187 SER A CA 1
ATOM 1406 C C . SER A 1 187 ? -6.594 0.715 1.964 1 90.19 187 SER A C 1
ATOM 1408 O O . SER A 1 187 ? -7.168 1.765 1.667 1 90.19 187 SER A O 1
ATOM 1410 N N . LEU A 1 188 ? -6.73 -0.357 1.244 1 91.31 188 LEU A N 1
ATOM 1411 C CA . LEU A 1 188 ? -7.527 -0.396 0.023 1 91.31 188 LEU A CA 1
ATOM 1412 C C . LEU A 1 188 ? -9 -0.142 0.325 1 91.31 188 LEU A C 1
ATOM 1414 O O . LEU A 1 188 ? -9.648 0.652 -0.358 1 91.31 188 LEU A O 1
ATOM 1418 N N . ARG A 1 189 ? -9.492 -0.789 1.341 1 91.44 189 ARG A N 1
ATOM 1419 C CA . ARG A 1 189 ? -10.906 -0.668 1.679 1 91.44 189 ARG A CA 1
ATOM 1420 C C . ARG A 1 189 ? -11.242 0.751 2.123 1 91.44 189 ARG A C 1
ATOM 1422 O O . ARG A 1 189 ? -12.258 1.312 1.708 1 91.44 189 ARG A O 1
ATOM 1429 N N . GLU A 1 190 ? -10.383 1.362 2.896 1 86.56 190 GLU A N 1
ATOM 1430 C CA . GLU A 1 190 ? -10.609 2.732 3.348 1 86.56 190 GLU A CA 1
ATOM 1431 C C . GLU A 1 190 ? -10.516 3.717 2.186 1 86.56 190 GLU A C 1
ATOM 1433 O O . GLU A 1 190 ? -11.297 4.672 2.115 1 86.56 190 GLU A O 1
ATOM 1438 N N . ALA A 1 191 ? -9.656 3.416 1.287 1 83.62 191 ALA A N 1
ATOM 1439 C CA . ALA A 1 191 ? -9.438 4.309 0.152 1 83.62 191 ALA A CA 1
ATOM 1440 C C . ALA A 1 191 ? -10.625 4.27 -0.808 1 83.62 191 ALA A C 1
ATOM 1442 O O . ALA A 1 191 ? -10.828 5.195 -1.595 1 83.62 191 ALA A O 1
ATOM 1443 N N . THR A 1 192 ? -11.438 3.281 -0.787 1 83.94 192 THR A N 1
ATOM 1444 C CA . THR A 1 192 ? -12.461 3.088 -1.808 1 83.94 192 THR A CA 1
ATOM 1445 C C . THR A 1 192 ? -13.828 3.529 -1.292 1 83.94 192 THR A C 1
ATOM 1447 O O . THR A 1 192 ? -14.797 3.59 -2.055 1 83.94 192 THR A O 1
ATOM 1450 N N . ILE A 1 193 ? -13.977 3.881 -0.034 1 82.56 193 ILE A N 1
ATOM 1451 C CA . ILE A 1 193 ? -15.258 4.215 0.565 1 82.56 193 ILE A CA 1
ATOM 1452 C C . ILE A 1 193 ? -15.898 5.375 -0.197 1 82.56 193 ILE A C 1
ATOM 1454 O O . ILE A 1 193 ? -17.078 5.32 -0.547 1 82.56 193 ILE A O 1
ATOM 1458 N N . GLY A 1 194 ? -15.094 6.414 -0.519 1 76.75 194 GLY A N 1
ATOM 1459 C CA . GLY A 1 194 ? -15.633 7.586 -1.19 1 76.75 194 GLY A CA 1
ATOM 1460 C C . GLY A 1 194 ? -16.141 7.289 -2.588 1 76.75 194 GLY A C 1
ATOM 1461 O O . GLY A 1 194 ? -17.219 7.766 -2.975 1 76.75 194 GLY A O 1
ATOM 1462 N N . TYR A 1 195 ? -15.453 6.559 -3.33 1 74.56 195 TYR A N 1
ATOM 1463 C CA . TYR A 1 195 ? -15.875 6.27 -4.695 1 74.56 195 TYR A CA 1
ATOM 1464 C C . TYR A 1 195 ? -17.078 5.34 -4.707 1 74.56 195 TYR A C 1
ATOM 1466 O O . TYR A 1 195 ? -17.969 5.477 -5.551 1 74.56 195 TYR A O 1
ATOM 1474 N N . VAL A 1 196 ? -17.141 4.457 -3.734 1 83.06 196 VAL A N 1
ATOM 1475 C CA . VAL A 1 196 ? -18.297 3.584 -3.615 1 83.06 196 VAL A CA 1
ATOM 1476 C C . VAL A 1 196 ? -19.547 4.418 -3.307 1 83.06 196 VAL A C 1
ATOM 1478 O O . VAL A 1 196 ? -20.594 4.211 -3.908 1 83.06 196 VAL A O 1
ATOM 1481 N N . GLU A 1 197 ? -19.375 5.332 -2.4 1 81.81 197 GLU A N 1
ATOM 1482 C CA . GLU A 1 197 ? -20.469 6.223 -2.061 1 81.81 197 GLU A CA 1
ATOM 1483 C C . GLU A 1 197 ? -20.969 6.973 -3.291 1 81.81 197 GLU A C 1
ATOM 1485 O O . GLU A 1 197 ? -22.188 7.098 -3.498 1 81.81 197 GLU A O 1
ATOM 1490 N N . GLU A 1 198 ? -20.141 7.445 -4.07 1 78.62 198 GLU A N 1
ATOM 1491 C CA . GLU A 1 198 ? -20.484 8.188 -5.277 1 78.62 198 GLU A CA 1
ATOM 1492 C C . GLU A 1 198 ? -21.203 7.297 -6.289 1 78.62 198 GLU A C 1
ATOM 1494 O O . GLU A 1 198 ? -22.188 7.707 -6.895 1 78.62 198 GLU A O 1
ATOM 1499 N N . ALA A 1 199 ? -20.703 6.137 -6.453 1 79.81 199 ALA A N 1
ATOM 1500 C CA . ALA A 1 199 ? -21.297 5.203 -7.41 1 79.81 199 ALA A CA 1
ATOM 1501 C C . ALA A 1 199 ? -22.688 4.789 -6.98 1 79.81 199 ALA A C 1
ATOM 1503 O O . ALA A 1 199 ? -23.578 4.574 -7.82 1 79.81 199 ALA A O 1
ATOM 1504 N N . MET A 1 200 ? -22.938 4.758 -5.688 1 83.31 200 MET A N 1
ATOM 1505 C CA . MET A 1 200 ? -24.203 4.262 -5.168 1 83.31 200 MET A CA 1
ATOM 1506 C C . MET A 1 200 ? -25.266 5.367 -5.16 1 83.31 200 MET A C 1
ATOM 1508 O O . MET A 1 200 ? -26.453 5.09 -5.047 1 83.31 200 MET A O 1
ATOM 1512 N N . ALA A 1 201 ? -24.781 6.555 -5.27 1 80.69 201 ALA A N 1
ATOM 1513 C CA . ALA A 1 201 ? -25.703 7.684 -5.281 1 80.69 201 ALA A CA 1
ATOM 1514 C C . ALA A 1 201 ? -26.688 7.578 -6.445 1 80.69 201 ALA A C 1
ATOM 1516 O O . ALA A 1 201 ? -27.812 8.07 -6.363 1 80.69 201 ALA A O 1
ATOM 1517 N N . ASP A 1 202 ? -26.281 6.859 -7.461 1 79.62 202 ASP A N 1
ATOM 1518 C CA . ASP A 1 202 ? -27.078 6.797 -8.68 1 79.62 202 ASP A CA 1
ATOM 1519 C C . ASP A 1 202 ? -27.922 5.516 -8.719 1 79.62 202 ASP A C 1
ATOM 1521 O O . ASP A 1 202 ? -28.688 5.301 -9.664 1 79.62 202 ASP A O 1
ATOM 1525 N N . VAL A 1 203 ? -27.719 4.734 -7.738 1 85.25 203 VAL A N 1
ATOM 1526 C CA . VAL A 1 203 ? -28.422 3.459 -7.742 1 85.25 203 VAL A CA 1
ATOM 1527 C C . VAL A 1 203 ? -29.875 3.67 -7.316 1 85.25 203 VAL A C 1
ATOM 1529 O O . VAL A 1 203 ? -30.156 4.273 -6.277 1 85.25 203 VAL A O 1
ATOM 1532 N N . GLU A 1 204 ? -30.812 3.26 -8.18 1 84.56 204 GLU A N 1
ATOM 1533 C CA . GLU A 1 204 ? -32.25 3.516 -8.016 1 84.56 204 GLU A CA 1
ATOM 1534 C C . GLU A 1 204 ? -32.812 2.738 -6.836 1 84.56 204 GLU A C 1
ATOM 1536 O O . GLU A 1 204 ? -33.594 3.281 -6.039 1 84.56 204 GLU A O 1
ATOM 1541 N N . ASP A 1 205 ? -32.438 1.475 -6.66 1 88.75 205 ASP A N 1
ATOM 1542 C CA . ASP A 1 205 ? -32.969 0.641 -5.59 1 88.75 205 ASP A CA 1
ATOM 1543 C C . ASP A 1 205 ? -31.875 0.21 -4.621 1 88.75 205 ASP A C 1
ATOM 1545 O O . ASP A 1 205 ? -31.516 -0.971 -4.555 1 88.75 205 ASP A O 1
ATOM 1549 N N . TRP A 1 206 ? -31.516 1.107 -3.832 1 89.62 206 TRP A N 1
ATOM 1550 C CA . TRP A 1 206 ? -30.469 0.847 -2.85 1 89.62 206 TRP A CA 1
ATOM 1551 C C . TRP A 1 206 ? -30.922 -0.201 -1.839 1 89.62 206 TRP A C 1
ATOM 1553 O O . TRP A 1 206 ? -30.125 -1.02 -1.384 1 89.62 206 TRP A O 1
ATOM 1563 N N . GLY A 1 207 ? -32.156 -0.202 -1.524 1 90.44 207 GLY A N 1
ATOM 1564 C CA . GLY A 1 207 ? -32.688 -1.181 -0.582 1 90.44 207 GLY A CA 1
ATOM 1565 C C . GLY A 1 207 ? -32.469 -2.613 -1.034 1 90.44 207 GLY A C 1
ATOM 1566 O O . GLY A 1 207 ? -32.031 -3.459 -0.253 1 90.44 207 GLY A O 1
ATOM 1567 N N . ALA A 1 208 ? -32.75 -2.859 -2.256 1 93.62 208 ALA A N 1
ATOM 1568 C CA . ALA A 1 208 ? -32.562 -4.199 -2.805 1 93.62 208 ALA A CA 1
ATOM 1569 C C . ALA A 1 208 ? -31.094 -4.578 -2.85 1 93.62 208 ALA A C 1
ATOM 1571 O O . ALA A 1 208 ? -30.719 -5.719 -2.555 1 93.62 208 ALA A O 1
ATOM 1572 N N . VAL A 1 209 ? -30.281 -3.641 -3.24 1 93.25 209 VAL A N 1
ATOM 1573 C CA . VAL A 1 209 ? -28.844 -3.879 -3.307 1 93.25 209 VAL A CA 1
ATOM 1574 C C . VAL A 1 209 ? -28.312 -4.18 -1.909 1 93.25 209 VAL A C 1
ATOM 1576 O O . VAL A 1 209 ? -27.531 -5.125 -1.724 1 93.25 209 VAL A O 1
ATOM 1579 N N . ARG A 1 210 ? -28.75 -3.459 -0.978 1 93.62 210 ARG A N 1
ATOM 1580 C CA . ARG A 1 210 ? -28.328 -3.635 0.41 1 93.62 210 ARG A CA 1
ATOM 1581 C C . ARG A 1 210 ? -28.719 -5.016 0.928 1 93.62 210 ARG A C 1
ATOM 1583 O O . ARG A 1 210 ? -27.922 -5.684 1.592 1 93.62 210 ARG A O 1
ATOM 1590 N N . ASP A 1 211 ? -29.906 -5.445 0.619 1 95.81 211 ASP A N 1
ATOM 1591 C CA . ASP A 1 211 ? -30.375 -6.754 1.064 1 95.81 211 ASP A CA 1
ATOM 1592 C C . ASP A 1 211 ? -29.516 -7.871 0.489 1 95.81 211 ASP A C 1
ATOM 1594 O O . ASP A 1 211 ? -29.156 -8.82 1.197 1 95.81 211 ASP A O 1
ATOM 1598 N N . GLU A 1 212 ? -29.203 -7.676 -0.764 1 96.75 212 GLU A N 1
ATOM 1599 C CA . GLU A 1 212 ? -28.375 -8.68 -1.411 1 96.75 212 GLU A CA 1
ATOM 1600 C C . GLU A 1 212 ? -26.969 -8.688 -0.829 1 96.75 212 GLU A C 1
ATOM 1602 O O . GLU A 1 212 ? -26.391 -9.75 -0.59 1 96.75 212 GLU A O 1
ATOM 1607 N N . LEU A 1 213 ? -26.438 -7.57 -0.576 1 96.44 213 LEU A N 1
ATOM 1608 C CA . LEU A 1 213 ? -25.125 -7.457 0.055 1 96.44 213 LEU A CA 1
ATOM 1609 C C . LEU A 1 213 ? -25.109 -8.156 1.41 1 96.44 213 LEU A C 1
ATOM 1611 O O . LEU A 1 213 ? -24.172 -8.898 1.721 1 96.44 213 LEU A O 1
ATOM 1615 N N . GLN A 1 214 ? -26.141 -7.957 2.184 1 98 214 GLN A N 1
ATOM 1616 C CA . GLN A 1 214 ? -26.203 -8.523 3.529 1 98 214 GLN A CA 1
ATOM 1617 C C . GLN A 1 214 ? -26.359 -10.039 3.482 1 98 214 GLN A C 1
ATOM 1619 O O . GLN A 1 214 ? -25.766 -10.75 4.293 1 98 214 GLN A O 1
ATOM 1624 N N . ARG A 1 215 ? -27.125 -10.484 2.543 1 98.44 215 ARG A N 1
ATOM 1625 C CA . ARG A 1 215 ? -27.203 -11.93 2.355 1 98.44 215 ARG A CA 1
ATOM 1626 C C . ARG A 1 215 ? -25.844 -12.523 2.043 1 98.44 215 ARG A C 1
ATOM 1628 O O . ARG A 1 215 ? -25.453 -13.531 2.635 1 98.44 215 ARG A O 1
ATOM 1635 N N . GLN A 1 216 ? -25.141 -11.891 1.16 1 98.56 216 GLN A N 1
ATOM 1636 C CA . GLN A 1 216 ? -23.828 -12.359 0.767 1 98.56 216 GLN A CA 1
ATOM 1637 C C . GLN A 1 216 ? -22.844 -12.281 1.936 1 98.56 216 GLN A C 1
ATOM 1639 O O . GLN A 1 216 ? -22.062 -13.211 2.162 1 98.56 216 GLN A O 1
ATOM 1644 N N . HIS A 1 217 ? -22.891 -11.188 2.707 1 98.62 217 HIS A N 1
ATOM 1645 C CA . HIS A 1 217 ? -22 -11.039 3.859 1 98.62 217 HIS A CA 1
ATOM 1646 C C . HIS A 1 217 ? -22.25 -12.141 4.887 1 98.62 217 HIS A C 1
ATOM 1648 O O . HIS A 1 217 ? -21.297 -12.711 5.422 1 98.62 217 HIS A O 1
ATOM 1654 N N . ARG A 1 218 ? -23.453 -12.414 5.145 1 98.62 218 ARG A N 1
ATOM 1655 C CA . ARG A 1 218 ? -23.766 -13.422 6.148 1 98.62 218 ARG A CA 1
ATOM 1656 C C . ARG A 1 218 ? -23.344 -14.812 5.68 1 98.62 218 ARG A C 1
ATOM 1658 O O . ARG A 1 218 ? -22.953 -15.656 6.488 1 98.62 218 ARG A O 1
ATOM 1665 N N . ASP A 1 219 ? -23.391 -15.062 4.348 1 98.62 219 ASP A N 1
ATOM 1666 C CA . ASP A 1 219 ? -22.875 -16.312 3.791 1 98.62 219 ASP A CA 1
ATOM 1667 C C . ASP A 1 219 ? -21.359 -16.406 3.99 1 98.62 219 ASP A C 1
ATOM 1669 O O . ASP A 1 219 ? -20.844 -17.469 4.348 1 98.62 219 ASP A O 1
ATOM 1673 N N . ILE A 1 220 ? -20.688 -15.32 3.748 1 98.69 220 ILE A N 1
ATOM 1674 C CA . ILE A 1 220 ? -19.234 -15.266 3.928 1 98.69 220 ILE A CA 1
ATOM 1675 C C . ILE A 1 220 ? -18.891 -15.531 5.391 1 98.69 220 ILE A C 1
ATOM 1677 O O . ILE A 1 220 ? -18.016 -16.344 5.691 1 98.69 220 ILE A O 1
ATOM 1681 N N . LEU A 1 221 ? -19.609 -14.812 6.297 1 98.62 221 LEU A N 1
ATOM 1682 C CA . LEU A 1 221 ? -19.344 -14.969 7.723 1 98.62 221 LEU A CA 1
ATOM 1683 C C . LEU A 1 221 ? -19.594 -16.391 8.18 1 98.62 221 LEU A C 1
ATOM 1685 O O . LEU A 1 221 ? -18.828 -16.953 8.953 1 98.62 221 LEU A O 1
ATOM 1689 N N . ALA A 1 222 ? -20.672 -17.031 7.703 1 98.62 222 ALA A N 1
ATOM 1690 C CA . ALA A 1 222 ? -21 -18.406 8.055 1 98.62 222 ALA A CA 1
ATOM 1691 C C . ALA A 1 222 ? -19.875 -19.359 7.652 1 98.62 222 ALA A C 1
ATOM 1693 O O . ALA A 1 222 ? -19.469 -20.219 8.438 1 98.62 222 ALA A O 1
ATOM 1694 N N . ALA A 1 223 ? -19.406 -19.172 6.457 1 98.62 223 ALA A N 1
ATOM 1695 C CA . ALA A 1 223 ? -18.297 -20 5.977 1 98.62 223 ALA A CA 1
ATOM 1696 C C . ALA A 1 223 ? -17.047 -19.781 6.82 1 98.62 223 ALA A C 1
ATOM 1698 O O . ALA A 1 223 ? -16.312 -20.734 7.105 1 98.62 223 ALA A O 1
ATOM 1699 N N . ALA A 1 224 ? -16.781 -18.547 7.227 1 97.94 224 ALA A N 1
ATOM 1700 C CA . ALA A 1 224 ? -15.617 -18.219 8.055 1 97.94 224 ALA A CA 1
ATOM 1701 C C . ALA A 1 224 ? -15.734 -18.859 9.438 1 97.94 224 ALA A C 1
ATOM 1703 O O . ALA A 1 224 ? -14.758 -19.406 9.961 1 97.94 224 ALA A O 1
ATOM 1704 N N . VAL A 1 225 ? -16.922 -18.812 10.016 1 97.62 225 VAL A N 1
ATOM 1705 C CA . VAL A 1 225 ? -17.172 -19.406 11.32 1 97.62 225 VAL A CA 1
ATOM 1706 C C . VAL A 1 225 ? -16.938 -20.906 11.258 1 97.62 225 VAL A C 1
ATOM 1708 O O . VAL A 1 225 ? -16.344 -21.484 12.172 1 97.62 225 VAL A O 1
ATOM 1711 N N . GLU A 1 226 ? -17.297 -21.5 10.164 1 97.69 226 GLU A N 1
ATOM 1712 C CA . GLU A 1 226 ? -17.172 -22.953 9.969 1 97.69 226 GLU A CA 1
ATOM 1713 C C . GLU A 1 226 ? -15.766 -23.328 9.516 1 97.69 226 GLU A C 1
ATOM 1715 O O . GLU A 1 226 ? -15.461 -24.5 9.336 1 97.69 226 GLU A O 1
ATOM 1720 N N . ARG A 1 227 ? -14.961 -22.391 9.258 1 97.44 227 ARG A N 1
ATOM 1721 C CA . ARG A 1 227 ? -13.594 -22.562 8.773 1 97.44 227 ARG A CA 1
ATOM 1722 C C . ARG A 1 227 ? -13.57 -23.328 7.453 1 97.44 227 ARG A C 1
ATOM 1724 O O . ARG A 1 227 ? -12.719 -24.188 7.242 1 97.44 227 ARG A O 1
ATOM 1731 N N . ASP A 1 228 ? -14.609 -23.109 6.723 1 98.12 228 ASP A N 1
ATOM 1732 C CA . ASP A 1 228 ? -14.648 -23.594 5.344 1 98.12 228 ASP A CA 1
ATOM 1733 C C . ASP A 1 228 ? -14 -22.594 4.395 1 98.12 228 ASP A C 1
ATOM 1735 O O . ASP A 1 228 ? -14.688 -21.766 3.783 1 98.12 228 ASP A O 1
ATOM 1739 N N . GLY A 1 229 ? -12.703 -22.719 4.246 1 97.88 229 GLY A N 1
ATOM 1740 C CA . GLY A 1 229 ? -11.906 -21.75 3.506 1 97.88 229 GLY A CA 1
ATOM 1741 C C . GLY A 1 229 ? -12.312 -21.641 2.049 1 97.88 229 GLY A C 1
ATOM 1742 O O . GLY A 1 229 ? -12.406 -20.531 1.51 1 97.88 229 GLY A O 1
ATOM 1743 N N . LEU A 1 230 ? -12.523 -22.719 1.398 1 98.19 230 LEU A N 1
ATOM 1744 C CA . LEU A 1 230 ? -12.883 -22.719 -0.016 1 98.19 230 LEU A CA 1
ATOM 1745 C C . LEU A 1 230 ? -14.234 -22.047 -0.234 1 98.19 230 LEU A C 1
ATOM 1747 O O . LEU A 1 230 ? -14.391 -21.234 -1.149 1 98.19 230 LEU A O 1
ATOM 1751 N N . ARG A 1 231 ? -15.18 -22.375 0.616 1 98.62 231 ARG A N 1
ATOM 1752 C CA . ARG A 1 231 ? -16.5 -21.75 0.521 1 98.62 231 ARG A CA 1
ATOM 1753 C C . ARG A 1 231 ? -16.422 -20.25 0.798 1 98.62 231 ARG A C 1
ATOM 1755 O O . ARG A 1 231 ? -17.047 -19.453 0.104 1 98.62 231 ARG A O 1
ATOM 1762 N N . ALA A 1 232 ? -15.672 -19.844 1.82 1 98.56 232 ALA A N 1
ATOM 1763 C CA . ALA A 1 232 ? -15.508 -18.438 2.152 1 98.56 232 ALA A CA 1
ATOM 1764 C C . ALA A 1 232 ? -14.859 -17.672 1.004 1 98.56 232 ALA A C 1
ATOM 1766 O O . ALA A 1 232 ? -15.312 -16.594 0.63 1 98.56 232 ALA A O 1
ATOM 1767 N N . ALA A 1 233 ? -13.812 -18.266 0.469 1 98.38 233 ALA A N 1
ATOM 1768 C CA . ALA A 1 233 ? -13.086 -17.641 -0.635 1 98.38 233 ALA A CA 1
ATOM 1769 C C . ALA A 1 233 ? -13.992 -17.453 -1.847 1 98.38 233 ALA A C 1
ATOM 1771 O O . ALA A 1 233 ? -14 -16.375 -2.457 1 98.38 233 ALA A O 1
ATOM 1772 N N . GLN A 1 234 ? -14.719 -18.453 -2.146 1 98.5 234 GLN A N 1
ATOM 1773 C CA . GLN A 1 234 ? -15.633 -18.375 -3.275 1 98.5 234 GLN A CA 1
ATOM 1774 C C . GLN A 1 234 ? -16.703 -17.312 -3.025 1 98.5 234 GLN A C 1
ATOM 1776 O O . GLN A 1 234 ? -17.031 -16.531 -3.918 1 98.5 234 GLN A O 1
ATOM 1781 N N . ALA A 1 235 ? -17.266 -17.312 -1.866 1 98.62 235 ALA A N 1
ATOM 1782 C CA . ALA A 1 235 ? -18.297 -16.344 -1.513 1 98.62 235 ALA A CA 1
ATOM 1783 C C . ALA A 1 235 ? -17.766 -14.922 -1.582 1 98.62 235 ALA A C 1
ATOM 1785 O O . ALA A 1 235 ? -18.438 -14.023 -2.084 1 98.62 235 ALA A O 1
ATOM 1786 N N . VAL A 1 236 ? -16.531 -14.688 -1.105 1 98.38 236 VAL A N 1
ATOM 1787 C CA . VAL A 1 236 ? -15.914 -13.367 -1.128 1 98.38 236 VAL A CA 1
ATOM 1788 C C . VAL A 1 236 ? -15.711 -12.914 -2.572 1 98.38 236 VAL A C 1
ATOM 1790 O O . VAL A 1 236 ? -16.047 -11.789 -2.932 1 98.38 236 VAL A O 1
ATOM 1793 N N . ARG A 1 237 ? -15.172 -13.797 -3.363 1 97.94 237 ARG A N 1
ATOM 1794 C CA . ARG A 1 237 ? -14.906 -13.492 -4.766 1 97.94 237 ARG A CA 1
ATOM 1795 C C . ARG A 1 237 ? -16.188 -13.094 -5.488 1 97.94 237 ARG A C 1
ATOM 1797 O O . ARG A 1 237 ? -16.234 -12.07 -6.172 1 97.94 237 ARG A O 1
ATOM 1804 N N . GLU A 1 238 ? -17.25 -13.891 -5.336 1 97.94 238 GLU A N 1
ATOM 1805 C CA . GLU A 1 238 ? -18.531 -13.625 -5.992 1 97.94 238 GLU A CA 1
ATOM 1806 C C . GLU A 1 238 ? -19.156 -12.328 -5.48 1 97.94 238 GLU A C 1
ATOM 1808 O O . GLU A 1 238 ? -19.719 -11.562 -6.254 1 97.94 238 GLU A O 1
ATOM 1813 N N . HIS A 1 239 ? -19 -12.086 -4.195 1 97.81 239 HIS A N 1
ATOM 1814 C CA . HIS A 1 239 ? -19.516 -10.891 -3.551 1 97.81 239 HIS A CA 1
ATOM 1815 C C . HIS A 1 239 ? -18.891 -9.633 -4.137 1 97.81 239 HIS A C 1
ATOM 1817 O O . HIS A 1 239 ? -19.609 -8.703 -4.535 1 97.81 239 HIS A O 1
ATOM 1823 N N . ILE A 1 240 ? -17.578 -9.602 -4.25 1 96.12 240 ILE A N 1
ATOM 1824 C CA . ILE A 1 240 ? -16.859 -8.422 -4.734 1 96.12 240 ILE A CA 1
ATOM 1825 C C . ILE A 1 240 ? -17.141 -8.219 -6.223 1 96.12 240 ILE A C 1
ATOM 1827 O O . ILE A 1 240 ? -17.406 -7.102 -6.668 1 96.12 240 ILE A O 1
ATOM 1831 N N . ARG A 1 241 ? -17.172 -9.289 -7 1 95.62 241 ARG A N 1
ATOM 1832 C CA . ARG A 1 241 ? -17.422 -9.195 -8.43 1 95.62 241 ARG A CA 1
ATOM 1833 C C . ARG A 1 241 ? -18.844 -8.727 -8.711 1 95.62 241 ARG A C 1
ATOM 1835 O O . ARG A 1 241 ? -19.078 -7.898 -9.594 1 95.62 241 ARG A O 1
ATOM 1842 N N . TRP A 1 242 ? -19.781 -9.281 -8 1 96 242 TRP A N 1
ATOM 1843 C CA . TRP A 1 242 ? -21.172 -8.859 -8.148 1 96 242 TRP A CA 1
ATOM 1844 C C . TRP A 1 242 ? -21.312 -7.359 -7.898 1 96 242 TRP A C 1
ATOM 1846 O O . TRP A 1 242 ? -21.922 -6.645 -8.703 1 96 242 TRP A O 1
ATOM 1856 N N . PHE A 1 243 ? -20.766 -6.855 -6.785 1 93.38 243 PHE A N 1
ATOM 1857 C CA . PHE A 1 243 ? -20.922 -5.461 -6.391 1 93.38 243 PHE A CA 1
ATOM 1858 C C . PHE A 1 243 ? -20.172 -4.543 -7.352 1 93.38 243 PHE A C 1
ATOM 1860 O O . PHE A 1 243 ? -20.578 -3.391 -7.551 1 93.38 243 PHE A O 1
ATOM 1867 N N . SER A 1 244 ? -19.062 -5.059 -7.941 1 91.38 244 SER A N 1
ATOM 1868 C CA . SER A 1 244 ? -18.25 -4.246 -8.836 1 91.38 244 SER A CA 1
ATOM 1869 C C . SER A 1 244 ? -19.062 -3.787 -10.047 1 91.38 244 SER A C 1
ATOM 1871 O O . SER A 1 244 ? -18.703 -2.803 -10.703 1 91.38 244 SER A O 1
ATOM 1873 N N . ARG A 1 245 ? -20.156 -4.395 -10.398 1 89.19 245 ARG A N 1
ATOM 1874 C CA . ARG A 1 245 ? -21.031 -4.012 -11.508 1 89.19 245 ARG A CA 1
ATOM 1875 C C . ARG A 1 245 ? -21.625 -2.631 -11.281 1 89.19 245 ARG A C 1
ATOM 1877 O O . ARG A 1 245 ? -22 -1.945 -12.242 1 89.19 245 ARG A O 1
ATOM 1884 N N . PHE A 1 246 ? -21.688 -2.281 -10.016 1 85.81 246 PHE A N 1
ATOM 1885 C CA . PHE A 1 246 ? -22.266 -0.987 -9.672 1 85.81 246 PHE A CA 1
ATOM 1886 C C . PHE A 1 246 ? -21.188 0.087 -9.609 1 85.81 246 PHE A C 1
ATOM 1888 O O . PHE A 1 246 ? -21.484 1.281 -9.633 1 85.81 246 PHE A O 1
ATOM 1895 N N . THR A 1 247 ? -19.938 -0.229 -9.5 1 81.69 247 THR A N 1
ATOM 1896 C CA . THR A 1 247 ? -18.906 0.75 -9.172 1 81.69 247 THR A CA 1
ATOM 1897 C C . THR A 1 247 ? -17.938 0.935 -10.344 1 81.69 247 THR A C 1
ATOM 1899 O O . THR A 1 247 ? -17.172 1.899 -10.375 1 81.69 247 THR A O 1
ATOM 1902 N N . THR A 1 248 ? -17.781 0.011 -11.281 1 73.44 248 THR A N 1
ATOM 1903 C CA . THR A 1 248 ? -16.828 0.106 -12.383 1 73.44 248 THR A CA 1
ATOM 1904 C C . THR A 1 248 ? -17.469 0.807 -13.586 1 73.44 248 THR A C 1
ATOM 1906 O O . THR A 1 248 ? -16.781 1.129 -14.555 1 73.44 248 THR A O 1
ATOM 1909 N N . ALA A 1 249 ? -18.828 1.083 -13.648 1 58.97 249 ALA A N 1
ATOM 1910 C CA . ALA A 1 249 ? -19.438 1.73 -14.805 1 58.97 249 ALA A CA 1
ATOM 1911 C C . ALA A 1 249 ? -18.891 3.146 -14.992 1 58.97 249 ALA A C 1
ATOM 1913 O O . ALA A 1 249 ? -19.047 3.994 -14.109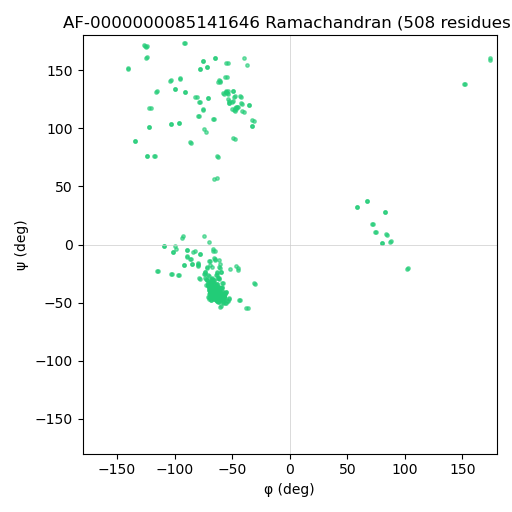 1 58.97 249 ALA A O 1
ATOM 1914 N N . GLY A 1 250 ? -17.766 3.324 -15.117 1 49.47 250 GLY A N 1
ATOM 1915 C CA . GLY A 1 250 ? -17.219 4.645 -15.406 1 49.47 250 GLY A CA 1
ATOM 1916 C C . GLY A 1 250 ? -18.094 5.457 -16.344 1 49.47 250 GLY A C 1
ATOM 1917 O O . GLY A 1 250 ? -18.984 4.91 -17.016 1 49.47 250 GLY A O 1
ATOM 1918 N N . PRO A 1 251 ? -17.984 6.828 -16.266 1 42.28 251 PRO A N 1
ATOM 1919 C CA . PRO A 1 251 ? -18.734 7.785 -17.078 1 42.28 251 PRO A CA 1
ATOM 1920 C C . PRO A 1 251 ? -18.75 7.426 -18.562 1 42.28 251 PRO A C 1
ATOM 1922 O O . PRO A 1 251 ? -19.422 8.086 -19.359 1 42.28 251 PRO A O 1
ATOM 1925 N N . ASP A 1 252 ? -17.922 6.629 -19.125 1 39.88 252 ASP A N 1
ATOM 1926 C CA . ASP A 1 252 ? -17.984 6.672 -20.578 1 39.88 252 ASP A CA 1
ATOM 1927 C C . ASP A 1 252 ? -19.375 6.25 -21.078 1 39.88 252 ASP A C 1
ATOM 1929 O O . ASP A 1 252 ? -19.578 6.066 -22.281 1 39.88 252 ASP A O 1
ATOM 1933 N N . ALA A 1 253 ? -20.297 5.688 -20.422 1 33.28 253 ALA A N 1
ATOM 1934 C CA . ALA A 1 253 ? -21.484 5.367 -21.188 1 33.28 253 ALA A CA 1
ATOM 1935 C C . ALA A 1 253 ? -22.188 6.637 -21.672 1 33.28 253 ALA A C 1
ATOM 1937 O O . ALA A 1 253 ? -23.281 6.574 -22.234 1 33.28 253 ALA A O 1
ATOM 1938 N N . ALA A 1 254 ? -21.891 7.812 -21.25 1 32.09 254 ALA A N 1
ATOM 1939 C CA . ALA A 1 254 ? -22.656 8.852 -21.938 1 32.09 254 ALA A CA 1
ATOM 1940 C C . ALA A 1 254 ? -22.297 8.898 -23.422 1 32.09 254 ALA A C 1
ATOM 1942 O O . ALA A 1 254 ? -22.719 9.805 -24.125 1 32.09 254 ALA A O 1
ATOM 1943 N N . GLY A 1 255 ? -21.172 8.203 -23.797 1 27.58 255 GLY A N 1
ATOM 1944 C CA . GLY A 1 255 ? -21.141 8.43 -25.234 1 27.58 255 GLY A CA 1
ATOM 1945 C C . GLY A 1 255 ? -22.188 7.625 -25.984 1 27.58 255 GLY A C 1
ATOM 1946 O O . GLY A 1 255 ? -22.172 7.57 -27.219 1 27.58 255 GLY A O 1
ATOM 1947 N N . GLY A 1 256 ? -23.172 6.887 -25.391 1 22.69 256 GLY A N 1
ATOM 1948 C CA . GLY A 1 256 ? -24.094 6.75 -26.5 1 22.69 256 GLY A CA 1
ATOM 1949 C C . GLY A 1 256 ? -24.812 8.039 -26.844 1 22.69 256 GLY A C 1
ATOM 1950 O O . GLY A 1 256 ? -24.828 8.984 -26.047 1 22.69 256 GLY A O 1
ATOM 1951 N N . MET B 1 1 ? -41.406 49.25 11.242 1 37.62 1 MET B N 1
ATOM 1952 C CA . MET B 1 1 ? -41.062 47.844 11.086 1 37.62 1 MET B CA 1
ATOM 1953 C C . MET B 1 1 ? -39.594 47.594 11.289 1 37.62 1 MET B C 1
ATOM 1955 O O . MET B 1 1 ? -38.75 48.031 10.484 1 37.62 1 MET B O 1
ATOM 1959 N N . THR B 1 2 ? -39.031 47.406 12.453 1 41.22 2 THR B N 1
ATOM 1960 C CA . THR B 1 2 ? -37.688 47.406 13.023 1 41.22 2 THR B CA 1
ATOM 1961 C C . THR B 1 2 ? -36.938 46.188 12.594 1 41.22 2 THR B C 1
ATOM 1963 O O . THR B 1 2 ? -37.375 45.062 12.812 1 41.22 2 THR B O 1
ATOM 1966 N N . ALA B 1 3 ? -36.094 46.25 11.555 1 48.47 3 ALA B N 1
ATOM 1967 C CA . ALA B 1 3 ? -35.188 45.25 11 1 48.47 3 ALA B CA 1
ATOM 1968 C C . ALA B 1 3 ? -34.344 44.625 12.094 1 48.47 3 ALA B C 1
ATOM 1970 O O . ALA B 1 3 ? -33.625 45.312 12.812 1 48.47 3 ALA B O 1
ATOM 1971 N N . ARG B 1 4 ? -34.844 43.469 12.695 1 50.06 4 ARG B N 1
ATOM 1972 C CA . ARG B 1 4 ? -34.031 42.812 13.711 1 50.06 4 ARG B CA 1
ATOM 1973 C C . ARG B 1 4 ? -32.625 42.531 13.195 1 50.06 4 ARG B C 1
ATOM 1975 O O . ARG B 1 4 ? -32.469 42.156 12.039 1 50.06 4 ARG B O 1
ATOM 1982 N N . PRO B 1 5 ? -31.594 43.062 13.867 1 48.66 5 PRO B N 1
ATOM 1983 C CA . PRO B 1 5 ? -30.203 42.906 13.414 1 48.66 5 PRO B CA 1
ATOM 1984 C C . PRO B 1 5 ? -29.828 41.438 13.195 1 48.66 5 PRO B C 1
ATOM 1986 O O . PRO B 1 5 ? -30.422 40.531 13.812 1 48.66 5 PRO B O 1
ATOM 1989 N N . PRO B 1 6 ? -29.234 41.031 12.031 1 46.03 6 PRO B N 1
ATOM 1990 C CA . PRO B 1 6 ? -28.906 39.625 11.727 1 46.03 6 PRO B CA 1
ATOM 1991 C C . PRO B 1 6 ? -28.156 38.938 12.859 1 46.03 6 PRO B C 1
ATOM 1993 O O . PRO B 1 6 ? -27.469 39.594 13.641 1 46.03 6 PRO B O 1
ATOM 1996 N N . THR B 1 7 ? -28.609 37.812 13.43 1 46.84 7 THR B N 1
ATOM 1997 C CA . THR B 1 7 ? -28.016 37.031 14.492 1 46.84 7 THR B CA 1
ATOM 1998 C C . THR B 1 7 ? -26.562 36.719 14.195 1 46.84 7 THR B C 1
ATOM 2000 O O . THR B 1 7 ? -26.219 36.344 13.07 1 46.84 7 THR B O 1
ATOM 2003 N N . PRO B 1 8 ? -25.625 37.188 14.977 1 44.31 8 PRO B N 1
ATOM 2004 C CA . PRO B 1 8 ? -24.203 36.938 14.734 1 44.31 8 PRO B CA 1
ATOM 2005 C C . PRO B 1 8 ? -23.906 35.438 14.477 1 44.31 8 PRO B C 1
ATOM 2007 O O . PRO B 1 8 ? -24.641 34.562 14.938 1 44.31 8 PRO B O 1
ATOM 2010 N N . PRO B 1 9 ? -23.141 35.156 13.414 1 39.75 9 PRO B N 1
ATOM 2011 C CA . PRO B 1 9 ? -22.844 33.75 13.109 1 39.75 9 PRO B CA 1
ATOM 2012 C C . PRO B 1 9 ? -22.391 32.969 14.344 1 39.75 9 PRO B C 1
ATOM 2014 O O . PRO B 1 9 ? -21.812 33.531 15.266 1 39.75 9 PRO B O 1
ATOM 2017 N N . ALA B 1 10 ? -22.953 31.828 14.695 1 42.59 10 ALA B N 1
ATOM 2018 C CA . ALA B 1 10 ? -22.719 30.953 15.852 1 42.59 10 ALA B CA 1
ATOM 2019 C C . ALA B 1 10 ? -21.219 30.719 16.047 1 42.59 10 ALA B C 1
ATOM 2021 O O . ALA B 1 10 ? -20.469 30.625 15.078 1 42.59 10 ALA B O 1
ATOM 2022 N N . GLU B 1 11 ? -20.578 31.094 17.094 1 40 11 GLU B N 1
ATOM 2023 C CA . GLU B 1 11 ? -19.234 30.812 17.562 1 40 11 GLU B CA 1
ATOM 2024 C C . GLU B 1 11 ? -18.859 29.359 17.297 1 40 11 GLU B C 1
ATOM 2026 O O . GLU B 1 11 ? -19.688 28.453 17.469 1 40 11 GLU B O 1
ATOM 2031 N N . PRO B 1 12 ? -17.906 29.047 16.453 1 39.59 12 PRO B N 1
ATOM 2032 C CA . PRO B 1 12 ? -17.578 27.625 16.25 1 39.59 12 PRO B CA 1
ATOM 2033 C C . PRO B 1 12 ? -17.484 26.844 17.547 1 39.59 12 PRO B C 1
ATOM 2035 O O . PRO B 1 12 ? -17.172 27.422 18.594 1 39.59 12 PRO B O 1
ATOM 2038 N N . GLU B 1 13 ? -18.234 25.922 17.766 1 40.06 13 GLU B N 1
ATOM 2039 C CA . GLU B 1 13 ? -18.25 25.141 19 1 40.06 13 GLU B CA 1
ATOM 2040 C C . GLU B 1 13 ? -16.828 24.844 19.469 1 40.06 13 GLU B C 1
ATOM 2042 O O . GLU B 1 13 ? -15.953 24.547 18.656 1 40.06 13 GLU B O 1
ATOM 2047 N N . PRO B 1 14 ? -16.344 25.203 20.609 1 41.28 14 PRO B N 1
ATOM 2048 C CA . PRO B 1 14 ? -15.008 25.094 21.188 1 41.28 14 PRO B CA 1
ATOM 2049 C C . PRO B 1 14 ? -14.289 23.812 20.797 1 41.28 14 PRO B C 1
ATOM 2051 O O . PRO B 1 14 ? -13.062 23.781 20.703 1 41.28 14 PRO B O 1
ATOM 2054 N N . GLY B 1 15 ? -14.867 22.641 21.016 1 40.06 15 GLY B N 1
ATOM 2055 C CA . GLY B 1 15 ? -14.258 21.312 21.078 1 40.06 15 GLY B CA 1
ATOM 2056 C C . GLY B 1 15 ? -13.766 20.828 19.734 1 40.06 15 GLY B C 1
ATOM 2057 O O . GLY B 1 15 ? -13.328 19.688 19.609 1 40.06 15 GLY B O 1
ATOM 2058 N N . ARG B 1 16 ? -14.383 21.172 18.688 1 38.75 16 ARG B N 1
ATOM 2059 C CA . ARG B 1 16 ? -13.938 20.672 17.391 1 38.75 16 ARG B CA 1
ATOM 2060 C C . ARG B 1 16 ? -12.523 21.172 17.078 1 38.75 16 ARG B C 1
ATOM 2062 O O . ARG B 1 16 ? -12.305 22.359 16.891 1 38.75 16 ARG B O 1
ATOM 2069 N N . ARG B 1 17 ? -11.508 20.562 17.719 1 41.72 17 ARG B N 1
ATOM 2070 C CA . ARG B 1 17 ? -10.141 20.938 17.375 1 41.72 17 ARG B CA 1
ATOM 2071 C C . ARG B 1 17 ? -10.023 21.312 15.906 1 41.72 17 ARG B C 1
ATOM 2073 O O . ARG B 1 17 ? -10.547 20.609 15.031 1 41.72 17 ARG B O 1
ATOM 2080 N N . ARG B 1 18 ? -9.969 22.5 15.594 1 46.62 18 ARG B N 1
ATOM 2081 C CA . ARG B 1 18 ? -9.719 23.062 14.266 1 46.62 18 ARG B CA 1
ATOM 2082 C C . ARG B 1 18 ? -8.773 22.172 13.469 1 46.62 18 ARG B C 1
ATOM 2084 O O . ARG B 1 18 ? -7.746 21.734 13.984 1 46.62 18 ARG B O 1
ATOM 2091 N N . ALA B 1 19 ? -9.25 21.5 12.531 1 54.41 19 ALA B N 1
ATOM 2092 C CA . ALA B 1 19 ? -8.32 20.781 11.664 1 54.41 19 ALA B CA 1
ATOM 2093 C C . ALA B 1 19 ? -7.031 21.562 11.453 1 54.41 19 ALA B C 1
ATOM 2095 O O . ALA B 1 19 ? -7.066 22.781 11.234 1 54.41 19 ALA B O 1
ATOM 2096 N N . PRO B 1 20 ? -5.84 20.938 11.875 1 66.56 20 PRO B N 1
ATOM 2097 C CA . PRO B 1 20 ? -4.598 21.672 11.609 1 66.56 20 PRO B CA 1
ATOM 2098 C C . PRO B 1 20 ? -4.57 22.297 10.211 1 66.56 20 PRO B C 1
ATOM 2100 O O . PRO B 1 20 ? -5.188 21.766 9.281 1 66.56 20 PRO B O 1
ATOM 2103 N N . GLY B 1 21 ? -4.289 23.562 10.141 1 75.94 21 GLY B N 1
ATOM 2104 C CA . GLY B 1 21 ? -4.219 24.359 8.922 1 75.94 21 GLY B CA 1
ATOM 2105 C C . GLY B 1 21 ? -3.762 23.562 7.719 1 75.94 21 GLY B C 1
ATOM 2106 O O . GLY B 1 21 ? -4.316 23.703 6.625 1 75.94 21 GLY B O 1
ATOM 2107 N N . HIS B 1 22 ? -2.891 22.578 7.902 1 84.06 22 HIS B N 1
ATOM 2108 C CA . HIS B 1 22 ? -2.375 21.812 6.777 1 84.06 22 HIS B CA 1
ATOM 2109 C C . HIS B 1 22 ? -3.426 20.844 6.246 1 84.06 22 HIS B C 1
ATOM 2111 O O . HIS B 1 22 ? -3.439 20.531 5.055 1 84.06 22 HIS B O 1
ATOM 2117 N N . ALA B 1 23 ? -4.391 20.422 7.059 1 86.62 23 ALA B N 1
ATOM 2118 C CA . ALA B 1 23 ? -5.398 19.438 6.676 1 86.62 23 ALA B CA 1
ATOM 2119 C C . ALA B 1 23 ? -6.398 20.031 5.688 1 86.62 23 ALA B C 1
ATOM 2121 O O . ALA B 1 23 ? -6.918 19.328 4.82 1 86.62 23 ALA B O 1
ATOM 2122 N N . VAL B 1 24 ? -6.605 21.328 5.836 1 91.38 24 VAL B N 1
ATOM 2123 C CA . VAL B 1 24 ? -7.555 22.016 4.953 1 91.38 24 VAL B CA 1
ATOM 2124 C C . VAL B 1 24 ? -7.035 21.984 3.52 1 91.38 24 VAL B C 1
ATOM 2126 O O . VAL B 1 24 ? -7.805 21.781 2.576 1 91.38 24 VAL B O 1
ATOM 2129 N N . ILE B 1 25 ? -5.758 22.109 3.365 1 92.12 25 ILE B N 1
ATOM 2130 C CA . ILE B 1 25 ? -5.137 22.109 2.047 1 92.12 25 ILE B CA 1
ATOM 2131 C C . ILE B 1 25 ? -5.223 20.719 1.431 1 92.12 25 ILE B C 1
ATOM 2133 O O . ILE B 1 25 ? -5.508 20.562 0.24 1 92.12 25 ILE B O 1
ATOM 2137 N N . LEU B 1 26 ? -5.023 19.75 2.234 1 89.94 26 LEU B N 1
ATOM 2138 C CA . LEU B 1 26 ? -5.059 18.375 1.755 1 89.94 26 LEU B CA 1
ATOM 2139 C C . LEU B 1 26 ? -6.465 17.984 1.316 1 89.94 26 LEU B C 1
ATOM 2141 O O . LEU B 1 26 ? -6.645 17.359 0.271 1 89.94 26 LEU B O 1
ATOM 2145 N N . ASP B 1 27 ? -7.402 18.375 2.109 1 90.38 27 ASP B N 1
ATOM 2146 C CA . ASP B 1 27 ? -8.797 18.109 1.766 1 90.38 27 ASP B CA 1
ATOM 2147 C C . ASP B 1 27 ? -9.188 18.828 0.474 1 90.38 27 ASP B C 1
ATOM 2149 O O . ASP B 1 27 ? -9.859 18.25 -0.383 1 90.38 27 ASP B O 1
ATOM 2153 N N . TRP B 1 28 ? -8.789 20.047 0.415 1 92.75 28 TRP B N 1
ATOM 2154 C CA . TRP B 1 28 ? -9.055 20.828 -0.785 1 92.75 28 TRP B CA 1
ATOM 2155 C C . TRP B 1 28 ? -8.461 20.156 -2.02 1 92.75 28 TRP B C 1
ATOM 2157 O O . TRP B 1 28 ? -9.141 20 -3.037 1 92.75 28 TRP B O 1
ATOM 2167 N N . LEU B 1 29 ? -7.219 19.75 -1.969 1 92.75 29 LEU B N 1
ATOM 2168 C CA . LEU B 1 29 ? -6.562 19.141 -3.123 1 92.75 29 LEU B CA 1
ATOM 2169 C C . LEU B 1 29 ? -7.266 17.844 -3.533 1 92.75 29 LEU B C 1
ATOM 2171 O O . LEU B 1 29 ? -7.438 17.578 -4.727 1 92.75 29 LEU B O 1
ATOM 2175 N N . GLU B 1 30 ? -7.594 17.078 -2.568 1 89.44 30 GLU B N 1
ATOM 2176 C CA . GLU B 1 30 ? -8.312 15.844 -2.887 1 89.44 30 GLU B CA 1
ATOM 2177 C C . GLU B 1 30 ? -9.57 16.141 -3.705 1 89.44 30 GLU B C 1
ATOM 2179 O O . GLU B 1 30 ? -9.836 15.469 -4.707 1 89.44 30 GLU B O 1
ATOM 2184 N N . GLY B 1 31 ? -10.336 17.125 -3.199 1 89.69 31 GLY B N 1
ATOM 2185 C CA . GLY B 1 31 ? -11.531 17.516 -3.918 1 89.69 31 GLY B CA 1
ATOM 2186 C C . GLY B 1 31 ? -11.25 17.984 -5.332 1 89.69 31 GLY B C 1
ATOM 2187 O O . GLY B 1 31 ? -11.969 17.625 -6.27 1 89.69 31 GLY B O 1
ATOM 2188 N N . GLU B 1 32 ? -10.211 18.797 -5.492 1 93.94 32 GLU B N 1
ATOM 2189 C CA . GLU B 1 32 ? -9.836 19.328 -6.801 1 93.94 32 GLU B CA 1
ATOM 2190 C C . GLU B 1 32 ? -9.414 18.203 -7.746 1 93.94 32 GLU B C 1
ATOM 2192 O O . GLU B 1 32 ? -9.75 18.219 -8.93 1 93.94 32 GLU B O 1
ATOM 2197 N N . LEU B 1 33 ? -8.719 17.219 -7.258 1 89.94 33 LEU B N 1
ATOM 2198 C CA . LEU B 1 33 ? -8.281 16.078 -8.062 1 89.94 33 LEU B CA 1
ATOM 2199 C C . LEU B 1 33 ? -9.461 15.203 -8.469 1 89.94 33 LEU B C 1
ATOM 2201 O O . LEU B 1 33 ? -9.586 14.82 -9.633 1 89.94 33 LEU B O 1
ATOM 2205 N N . ARG B 1 34 ? -10.32 14.992 -7.555 1 84.31 34 ARG B N 1
ATOM 2206 C CA . ARG B 1 34 ? -11.477 14.133 -7.793 1 84.31 34 ARG B CA 1
ATOM 2207 C C . ARG B 1 34 ? -12.398 14.742 -8.844 1 84.31 34 ARG B C 1
ATOM 2209 O O . ARG B 1 34 ? -12.945 14.023 -9.68 1 84.31 34 ARG B O 1
ATOM 2216 N N . SER B 1 35 ? -12.57 16.047 -8.766 1 87.25 35 SER B N 1
ATOM 2217 C CA . SER B 1 35 ? -13.477 16.719 -9.688 1 87.25 35 SER B CA 1
ATOM 2218 C C . SER B 1 35 ? -12.82 16.938 -11.047 1 87.25 35 SER B C 1
ATOM 2220 O O . SER B 1 35 ? -13.5 17.281 -12.023 1 87.25 35 SER B O 1
ATOM 2222 N N . GLY B 1 36 ? -11.508 16.797 -11.062 1 89.06 36 GLY B N 1
ATOM 2223 C CA . GLY B 1 36 ? -10.781 17.016 -12.305 1 89.06 36 GLY B CA 1
ATOM 2224 C C . GLY B 1 36 ? -10.398 18.469 -12.523 1 89.06 36 GLY B C 1
ATOM 2225 O O . GLY B 1 36 ? -9.82 18.812 -13.555 1 89.06 36 GLY B O 1
ATOM 2226 N N . ARG B 1 37 ? -10.688 19.328 -11.617 1 94.25 37 ARG B N 1
ATOM 2227 C CA . ARG B 1 37 ? -10.336 20.734 -11.742 1 94.25 37 ARG B CA 1
ATOM 2228 C C . ARG B 1 37 ? -8.82 20.922 -11.688 1 94.25 37 ARG B C 1
ATOM 2230 O O . ARG B 1 37 ? -8.281 21.859 -12.273 1 94.25 37 ARG B O 1
ATOM 2237 N N . ILE B 1 38 ? -8.125 20.062 -10.938 1 94.31 38 ILE B N 1
ATOM 2238 C CA . ILE B 1 38 ? -6.668 19.953 -10.945 1 94.31 38 ILE B CA 1
ATOM 2239 C C . ILE B 1 38 ? -6.27 18.562 -11.453 1 94.31 38 ILE B C 1
ATOM 2241 O O . ILE B 1 38 ? -6.887 17.562 -11.094 1 94.31 38 ILE B O 1
ATOM 2245 N N . GLN B 1 39 ? -5.387 18.562 -12.344 1 93.88 39 GLN B N 1
ATOM 2246 C CA . GLN B 1 39 ? -4.918 17.312 -12.922 1 93.88 39 GLN B CA 1
ATOM 2247 C C . GLN B 1 39 ? -3.404 17.172 -12.781 1 93.88 39 GLN B C 1
ATOM 2249 O O . GLN B 1 39 ? -2.705 18.156 -12.523 1 93.88 39 GLN B O 1
ATOM 2254 N N . VAL B 1 40 ? -2.998 15.977 -12.914 1 92.56 40 VAL B N 1
ATOM 2255 C CA . VAL B 1 40 ? -1.561 15.719 -12.938 1 92.56 40 VAL B CA 1
ATOM 2256 C C . VAL B 1 40 ? -0.901 16.578 -14.016 1 92.56 40 VAL B C 1
ATOM 2258 O O . VAL B 1 40 ? -1.4 16.672 -15.133 1 92.56 40 VAL B O 1
ATOM 2261 N N . GLY B 1 41 ? 0.14 17.234 -13.617 1 93.12 41 GLY B N 1
ATOM 2262 C CA . GLY B 1 41 ? 0.831 18.125 -14.523 1 93.12 41 GLY B CA 1
ATOM 2263 C C . GLY B 1 41 ? 0.514 19.594 -14.273 1 93.12 41 GLY B C 1
ATOM 2264 O O . GLY B 1 41 ? 1.251 20.469 -14.711 1 93.12 41 GLY B O 1
ATOM 2265 N N . ASP B 1 42 ? -0.568 19.859 -13.625 1 93.69 42 ASP B N 1
ATOM 2266 C CA . ASP B 1 42 ? -0.964 21.234 -13.328 1 93.69 42 ASP B CA 1
ATOM 2267 C C . ASP B 1 42 ? -0.065 21.859 -12.258 1 93.69 42 ASP B C 1
ATOM 2269 O O . ASP B 1 42 ? 0.449 21.141 -11.391 1 93.69 42 ASP B O 1
ATOM 2273 N N . LYS B 1 43 ? 0.029 23.141 -12.328 1 93.38 43 LYS B N 1
ATOM 2274 C CA . LYS B 1 43 ? 0.724 23.891 -11.289 1 93.38 43 LYS B CA 1
ATOM 2275 C C . LYS B 1 43 ? -0.241 24.328 -10.195 1 93.38 43 LYS B C 1
ATOM 2277 O O . LYS B 1 43 ? -1.334 24.828 -10.477 1 93.38 43 LYS B O 1
ATOM 2282 N N . LEU B 1 44 ? 0.17 24.062 -9.023 1 94.19 44 LEU B N 1
ATOM 2283 C CA . LEU B 1 44 ? -0.638 24.547 -7.906 1 94.19 44 LEU B CA 1
ATOM 2284 C C . LEU B 1 44 ? -0.406 26.031 -7.66 1 94.19 44 LEU B C 1
ATOM 2286 O O . LEU B 1 44 ? 0.663 26.547 -7.977 1 94.19 44 LEU B O 1
ATOM 2290 N N . PRO B 1 45 ? -1.457 26.688 -7.141 1 92.25 45 PRO B N 1
ATOM 2291 C CA . PRO B 1 45 ? -1.222 28.062 -6.707 1 92.25 45 PRO B CA 1
ATOM 2292 C C . PRO B 1 45 ? -0.056 28.188 -5.73 1 92.25 45 PRO B C 1
ATOM 2294 O O . PRO B 1 45 ? 0.291 27.203 -5.055 1 92.25 45 PRO B O 1
ATOM 2297 N N . SER B 1 46 ? 0.497 29.297 -5.672 1 90.69 46 SER B N 1
ATOM 2298 C CA . SER B 1 46 ? 1.631 29.531 -4.785 1 90.69 46 SER B CA 1
ATOM 2299 C C . SER B 1 46 ? 1.225 29.406 -3.32 1 90.69 46 SER B C 1
ATOM 2301 O O . SER B 1 46 ? 0.04 29.484 -2.988 1 90.69 46 SER B O 1
ATOM 2303 N N . GLU B 1 47 ? 2.25 29.203 -2.477 1 90.62 47 GLU B N 1
ATOM 2304 C CA . GLU B 1 47 ? 2.01 29.125 -1.039 1 90.62 47 GLU B CA 1
ATOM 2305 C C . GLU B 1 47 ? 1.286 30.375 -0.537 1 90.62 47 GLU B C 1
ATOM 2307 O O . GLU B 1 47 ? 0.358 30.266 0.269 1 90.62 47 GLU B O 1
ATOM 2312 N N . ARG B 1 48 ? 1.706 31.531 -1.053 1 91.25 48 ARG B N 1
ATOM 2313 C CA . ARG B 1 48 ? 1.09 32.812 -0.655 1 91.25 48 ARG B CA 1
ATOM 2314 C C . ARG B 1 48 ? -0.381 32.844 -1.055 1 91.25 48 ARG B C 1
ATOM 2316 O O . ARG B 1 48 ? -1.239 33.219 -0.249 1 91.25 48 ARG B O 1
ATOM 2323 N N . THR B 1 49 ? -0.679 32.406 -2.248 1 93.88 49 THR B N 1
ATOM 2324 C CA . THR B 1 49 ? -2.041 32.438 -2.768 1 93.88 49 THR B CA 1
ATOM 2325 C C . THR B 1 49 ? -2.932 31.484 -1.963 1 93.88 49 THR B C 1
ATOM 2327 O O . THR B 1 49 ? -4.051 31.844 -1.593 1 93.88 49 THR B O 1
ATOM 2330 N N . LEU B 1 50 ? -2.482 30.344 -1.668 1 93.81 50 LEU B N 1
ATOM 2331 C CA . LEU B 1 50 ? -3.262 29.375 -0.904 1 93.81 50 LEU B CA 1
ATOM 2332 C C . LEU B 1 50 ? -3.475 29.844 0.527 1 93.81 50 LEU B C 1
ATOM 2334 O O . LEU B 1 50 ? -4.559 29.688 1.088 1 93.81 50 LEU B O 1
ATOM 2338 N N . ALA B 1 51 ? -2.416 30.406 1.107 1 94.38 51 ALA B N 1
ATOM 2339 C CA . ALA B 1 51 ? -2.541 30.953 2.457 1 94.38 51 ALA B CA 1
ATOM 2340 C C . ALA B 1 51 ? -3.645 32 2.525 1 94.38 51 ALA B C 1
ATOM 2342 O O . ALA B 1 51 ? -4.465 32 3.447 1 94.38 51 ALA B O 1
ATOM 2343 N N . GLU B 1 52 ? -3.689 32.844 1.581 1 95.12 52 GLU B N 1
ATOM 2344 C CA . GLU B 1 52 ? -4.695 33.906 1.517 1 95.12 52 GLU B CA 1
ATOM 2345 C C . GLU B 1 52 ? -6.086 33.344 1.279 1 95.12 52 GLU B C 1
ATOM 2347 O O . GLU B 1 52 ? -7.051 33.719 1.94 1 95.12 52 GLU B O 1
ATOM 2352 N N . ARG B 1 53 ? -6.188 32.406 0.434 1 94.56 53 ARG B N 1
ATOM 2353 C CA . ARG B 1 53 ? -7.465 31.812 0.049 1 94.56 53 ARG B CA 1
ATOM 2354 C C . ARG B 1 53 ? -8.125 31.125 1.235 1 94.56 53 ARG B C 1
ATOM 2356 O O . ARG B 1 53 ? -9.352 31.188 1.396 1 94.56 53 ARG B O 1
ATOM 2363 N N . PHE B 1 54 ? -7.289 30.531 2.061 1 95.06 54 PHE B N 1
ATOM 2364 C CA . PHE B 1 54 ? -7.871 29.688 3.104 1 95.06 54 PHE B CA 1
ATOM 2365 C C . PHE B 1 54 ? -7.711 30.344 4.473 1 95.06 54 PHE B C 1
ATOM 2367 O O . PHE B 1 54 ? -8.133 29.781 5.484 1 95.06 54 PHE B O 1
ATOM 2374 N N . GLY B 1 55 ? -7.129 31.422 4.543 1 94.62 55 GLY B N 1
ATOM 2375 C CA . GLY B 1 55 ? -6.977 32.156 5.801 1 94.62 55 GLY B CA 1
ATOM 2376 C C . GLY B 1 55 ? -6.074 31.438 6.789 1 94.62 55 GLY B C 1
ATOM 2377 O O . GLY B 1 55 ? -6.387 31.359 7.98 1 94.62 55 GLY B O 1
ATOM 2378 N N . ILE B 1 56 ? -5.027 30.812 6.297 1 93.44 56 ILE B N 1
ATOM 2379 C CA . ILE B 1 56 ? -4.066 30.125 7.148 1 93.44 56 ILE B CA 1
ATOM 2380 C C . ILE B 1 56 ? -2.662 30.656 6.887 1 93.44 56 ILE B C 1
ATOM 2382 O O . ILE B 1 56 ? -2.465 31.5 6.004 1 93.44 56 ILE B O 1
ATOM 2386 N N . SER B 1 57 ? -1.718 30.266 7.715 1 91.69 57 SER B N 1
ATOM 2387 C CA . SER B 1 57 ? -0.353 30.766 7.594 1 91.69 57 SER B CA 1
ATOM 2388 C C . SER B 1 57 ? 0.38 30.109 6.43 1 91.69 57 SER B C 1
ATOM 2390 O O . SER B 1 57 ? 0.027 29 6.012 1 91.69 57 SER B O 1
ATOM 2392 N N . ARG B 1 58 ? 1.407 30.75 5.945 1 88.56 58 ARG B N 1
ATOM 2393 C CA . ARG B 1 58 ? 2.256 30.172 4.914 1 88.56 58 ARG B CA 1
ATOM 2394 C C . ARG B 1 58 ? 2.953 28.922 5.422 1 88.56 58 ARG B C 1
ATOM 2396 O O . ARG B 1 58 ? 3.197 27.984 4.656 1 88.56 58 ARG B O 1
ATOM 2403 N N . SER B 1 59 ? 3.252 28.953 6.656 1 87 59 SER B N 1
ATOM 2404 C CA . SER B 1 59 ? 3.889 27.781 7.258 1 87 59 SER B CA 1
ATOM 2405 C C . SER B 1 59 ? 2.973 26.562 7.207 1 87 59 SER B C 1
ATOM 2407 O O . SER B 1 59 ? 3.428 25.453 6.949 1 87 59 SER B O 1
ATOM 2409 N N . SER B 1 60 ? 1.69 26.797 7.414 1 88.81 60 SER B N 1
ATOM 2410 C CA . SER B 1 60 ? 0.721 25.703 7.328 1 88.81 60 SER B CA 1
ATOM 2411 C C . SER B 1 60 ? 0.611 25.172 5.906 1 88.81 60 SER B C 1
ATOM 2413 O O . SER B 1 60 ? 0.49 23.969 5.695 1 88.81 60 SER B O 1
ATOM 2415 N N . VAL B 1 61 ? 0.7 26.031 4.949 1 90.44 61 VAL B N 1
ATOM 2416 C CA . VAL B 1 61 ? 0.646 25.625 3.549 1 90.44 61 VAL B CA 1
ATOM 2417 C C . VAL B 1 61 ? 1.903 24.828 3.191 1 90.44 61 VAL B C 1
ATOM 2419 O O . VAL B 1 61 ? 1.828 23.797 2.514 1 90.44 61 VAL B O 1
ATOM 2422 N N . ARG B 1 62 ? 3.008 25.297 3.648 1 86.75 62 ARG B N 1
ATOM 2423 C CA . ARG B 1 62 ? 4.266 24.594 3.408 1 86.75 62 ARG B CA 1
ATOM 2424 C C . ARG B 1 62 ? 4.238 23.188 4.008 1 86.75 62 ARG B C 1
ATOM 2426 O O . ARG B 1 62 ? 4.738 22.25 3.398 1 86.75 62 ARG B O 1
ATOM 2433 N N . GLU B 1 63 ? 3.68 23.125 5.184 1 87.69 63 GLU B N 1
ATOM 2434 C CA . GLU B 1 63 ? 3.539 21.828 5.828 1 87.69 63 GLU B CA 1
ATOM 2435 C C . GLU B 1 63 ? 2.699 20.875 4.977 1 87.69 63 GLU B C 1
ATOM 2437 O O . GLU B 1 63 ? 3.059 19.703 4.797 1 87.69 63 GLU B O 1
ATOM 2442 N N . ALA B 1 64 ? 1.644 21.375 4.449 1 90.38 64 ALA B N 1
ATOM 2443 C CA . ALA B 1 64 ? 0.805 20.578 3.564 1 90.38 64 ALA B CA 1
ATOM 2444 C C . ALA B 1 64 ? 1.569 20.156 2.309 1 90.38 64 ALA B C 1
ATOM 2446 O O . ALA B 1 64 ? 1.454 19.016 1.85 1 90.38 64 ALA B O 1
ATOM 2447 N N . GLY B 1 65 ? 2.291 21.078 1.797 1 90.19 65 GLY B N 1
ATOM 2448 C CA . GLY B 1 65 ? 3.111 20.812 0.628 1 90.19 65 GLY B CA 1
ATOM 2449 C C . GLY B 1 65 ? 4.117 19.703 0.854 1 90.19 65 GLY B C 1
ATOM 2450 O O . GLY B 1 65 ? 4.324 18.859 -0.018 1 90.19 65 GLY B O 1
ATOM 2451 N N . ARG B 1 66 ? 4.672 19.641 2.031 1 88.56 66 ARG B N 1
ATOM 2452 C CA . ARG B 1 66 ? 5.645 18.609 2.363 1 88.56 66 ARG B CA 1
ATOM 2453 C C . ARG B 1 66 ? 4.977 17.234 2.445 1 88.56 66 ARG B C 1
ATOM 2455 O O . ARG B 1 66 ? 5.539 16.234 1.989 1 88.56 66 ARG B O 1
ATOM 2462 N N . VAL B 1 67 ? 3.834 17.266 3.033 1 89.25 67 VAL B N 1
ATOM 2463 C CA . VAL B 1 67 ? 3.084 16.016 3.119 1 89.25 67 VAL B CA 1
ATOM 2464 C C . VAL B 1 67 ? 2.734 15.531 1.715 1 89.25 67 VAL B C 1
ATOM 2466 O O . VAL B 1 67 ? 2.943 14.359 1.389 1 89.25 67 VAL B O 1
ATOM 2469 N N . MET B 1 68 ? 2.291 16.438 0.906 1 91.06 68 MET B N 1
ATOM 2470 C CA . MET B 1 68 ? 1.915 16.078 -0.461 1 91.06 68 MET B CA 1
ATOM 2471 C C . MET B 1 68 ? 3.127 15.602 -1.254 1 91.06 68 MET B C 1
ATOM 2473 O O . MET B 1 68 ? 3.023 14.672 -2.057 1 91.06 68 MET B O 1
ATOM 2477 N N . ASP B 1 69 ? 4.203 16.219 -0.987 1 90.25 69 ASP B N 1
ATOM 2478 C CA . ASP B 1 69 ? 5.441 15.805 -1.645 1 90.25 69 ASP B CA 1
ATOM 2479 C C . ASP B 1 69 ? 5.871 14.414 -1.194 1 90.25 69 ASP B C 1
ATOM 2481 O O . ASP B 1 69 ? 6.191 13.555 -2.023 1 90.25 69 ASP B O 1
ATOM 2485 N N . ALA B 1 70 ? 5.84 14.188 0.05 1 87.06 70 ALA B N 1
ATOM 2486 C CA . ALA B 1 70 ? 6.215 12.898 0.619 1 87.06 70 ALA B CA 1
ATOM 2487 C C . ALA B 1 70 ? 5.305 11.781 0.108 1 87.06 70 ALA B C 1
ATOM 2489 O O . ALA B 1 70 ? 5.742 10.641 -0.058 1 87.06 70 ALA B O 1
ATOM 2490 N N . MET B 1 71 ? 4.062 12.156 -0.208 1 88.06 71 MET B N 1
ATOM 2491 C CA . MET B 1 71 ? 3.082 11.172 -0.653 1 88.06 71 MET B CA 1
ATOM 2492 C C . MET B 1 71 ? 3.137 10.992 -2.166 1 88.06 71 MET B C 1
ATOM 2494 O O . MET B 1 71 ? 2.381 10.203 -2.73 1 88.06 71 MET B O 1
ATOM 2498 N N . GLY B 1 72 ? 3.961 11.812 -2.807 1 89.69 72 GLY B N 1
ATOM 2499 C CA . GLY B 1 72 ? 4.121 11.672 -4.246 1 89.69 72 GLY B CA 1
ATOM 2500 C C . GLY B 1 72 ? 3.029 12.359 -5.039 1 89.69 72 GLY B C 1
ATOM 2501 O O . GLY B 1 72 ? 2.703 11.938 -6.152 1 89.69 72 GLY B O 1
ATOM 2502 N N . LEU B 1 73 ? 2.439 13.398 -4.496 1 91.56 73 LEU B N 1
ATOM 2503 C CA . LEU B 1 73 ? 1.316 14.078 -5.137 1 91.56 73 LEU B CA 1
ATOM 2504 C C . LEU B 1 73 ? 1.771 15.367 -5.801 1 91.56 73 LEU B C 1
ATOM 2506 O O . LEU B 1 73 ? 1.075 15.906 -6.668 1 91.56 73 LEU B O 1
ATOM 2510 N N . VAL B 1 74 ? 2.912 15.938 -5.27 1 91.94 74 VAL B N 1
ATOM 2511 C CA . VAL B 1 74 ? 3.441 17.172 -5.844 1 91.94 74 VAL B CA 1
ATOM 2512 C C . VAL B 1 74 ? 4.965 17.109 -5.887 1 91.94 74 VAL B C 1
ATOM 2514 O O . VAL B 1 74 ? 5.582 16.312 -5.18 1 91.94 74 VAL B O 1
ATOM 2517 N N . ARG B 1 75 ? 5.527 17.719 -6.754 1 89.38 75 ARG B N 1
ATOM 2518 C CA . ARG B 1 75 ? 6.969 17.953 -6.816 1 89.38 75 ARG B CA 1
ATOM 2519 C C . ARG B 1 75 ? 7.289 19.438 -6.828 1 89.38 75 ARG B C 1
ATOM 2521 O O . ARG B 1 75 ? 6.703 20.203 -7.602 1 89.38 75 ARG B O 1
ATOM 2528 N N . SER B 1 76 ? 8.008 19.828 -5.742 1 78.69 76 SER B N 1
ATOM 2529 C CA . SER B 1 76 ? 8.367 21.234 -5.66 1 78.69 76 SER B CA 1
ATOM 2530 C C . SER B 1 76 ? 9.555 21.562 -6.555 1 78.69 76 SER B C 1
ATOM 2532 O O . SER B 1 76 ? 10.484 20.766 -6.672 1 78.69 76 SER B O 1
ATOM 2534 N N . ALA B 1 77 ? 9.414 22.328 -7.676 1 58.91 77 ALA B N 1
ATOM 2535 C CA . ALA B 1 77 ? 10.562 22.797 -8.445 1 58.91 77 ALA B CA 1
ATOM 2536 C C . ALA B 1 77 ? 11.398 23.781 -7.629 1 58.91 77 ALA B C 1
ATOM 2538 O O . ALA B 1 77 ? 10.852 24.672 -6.973 1 58.91 77 ALA B O 1
ATOM 2539 N N . ALA B 1 78 ? 12.547 23.359 -7.211 1 51.75 78 ALA B N 1
ATOM 2540 C CA . ALA B 1 78 ? 13.555 24.219 -6.598 1 51.75 78 ALA B CA 1
ATOM 2541 C C . ALA B 1 78 ? 13.766 25.484 -7.422 1 51.75 78 ALA B C 1
ATOM 2543 O O . ALA B 1 78 ? 13.703 25.453 -8.648 1 51.75 78 ALA B O 1
ATOM 2544 N N . GLY B 1 79 ? 13.43 26.75 -6.879 1 52.84 79 GLY B N 1
ATOM 2545 C CA . GLY B 1 79 ? 13.898 28.016 -7.418 1 52.84 79 GLY B CA 1
ATOM 2546 C C . GLY B 1 79 ? 12.945 29.156 -7.145 1 52.84 79 GLY B C 1
ATOM 2547 O O . GLY B 1 79 ? 11.844 28.953 -6.637 1 52.84 79 GLY B O 1
ATOM 2548 N N . SER B 1 80 ? 13.344 30.219 -6.816 1 52.28 80 SER B N 1
ATOM 2549 C CA . SER B 1 80 ? 12.727 31.484 -6.477 1 52.28 80 SER B CA 1
ATOM 2550 C C . SER B 1 80 ? 12.039 32.125 -7.688 1 52.28 80 SER B C 1
ATOM 2552 O O . SER B 1 80 ? 11.367 33.156 -7.57 1 52.28 80 SER B O 1
ATOM 2554 N N . GLY B 1 81 ? 12.164 31.5 -8.883 1 51.69 81 GLY B N 1
ATOM 2555 C CA . GLY B 1 81 ? 11.68 32.25 -10.031 1 51.69 81 GLY B CA 1
ATOM 2556 C C . GLY B 1 81 ? 10.234 31.953 -10.367 1 51.69 81 GLY B C 1
ATOM 2557 O O . GLY B 1 81 ? 9.57 31.188 -9.672 1 51.69 81 GLY B O 1
ATOM 2558 N N . PRO B 1 82 ? 9.695 32.719 -11.32 1 51.72 82 PRO B N 1
ATOM 2559 C CA . PRO B 1 82 ? 8.297 32.656 -11.758 1 51.72 82 PRO B CA 1
ATOM 2560 C C . PRO B 1 82 ? 7.824 31.203 -11.945 1 51.72 82 PRO B C 1
ATOM 2562 O O . PRO B 1 82 ? 6.621 30.938 -12.023 1 51.72 82 PRO B O 1
ATOM 2565 N N . ARG B 1 83 ? 8.797 30.406 -12.125 1 53.22 83 ARG B N 1
ATOM 2566 C CA . ARG B 1 83 ? 8.5 29 -12.391 1 53.22 83 ARG B CA 1
ATOM 2567 C C . ARG B 1 83 ? 8.484 28.188 -11.094 1 53.22 83 ARG B C 1
ATOM 2569 O O . ARG B 1 83 ? 8.305 26.969 -11.125 1 53.22 83 ARG B O 1
ATOM 2576 N N . ALA B 1 84 ? 8.586 28.922 -9.969 1 63.19 84 ALA B N 1
ATOM 2577 C CA . ALA B 1 84 ? 8.594 28.328 -8.641 1 63.19 84 ALA B CA 1
ATOM 2578 C C . ALA B 1 84 ? 7.191 27.875 -8.234 1 63.19 84 ALA B C 1
ATOM 2580 O O . ALA B 1 84 ? 6.203 28.547 -8.539 1 63.19 84 ALA B O 1
ATOM 2581 N N . GLY B 1 85 ? 6.934 26.625 -8.047 1 76.38 85 GLY B N 1
ATOM 2582 C CA . GLY B 1 85 ? 5.641 26.109 -7.629 1 76.38 85 GLY B CA 1
ATOM 2583 C C . GLY B 1 85 ? 5.574 24.594 -7.629 1 76.38 85 GLY B C 1
ATOM 2584 O O . GLY B 1 85 ? 6.441 23.938 -8.195 1 76.38 85 GLY B O 1
ATOM 2585 N N . ALA B 1 86 ? 4.68 24.203 -6.91 1 89.38 86 ALA B N 1
ATOM 2586 C CA . ALA B 1 86 ? 4.457 22.766 -6.836 1 89.38 86 ALA B CA 1
ATOM 2587 C C . ALA B 1 86 ? 3.658 22.266 -8.031 1 89.38 86 ALA B C 1
ATOM 2589 O O . ALA B 1 86 ? 2.691 22.906 -8.453 1 89.38 86 ALA B O 1
ATOM 2590 N N . ILE B 1 87 ? 4.164 21.266 -8.719 1 93.5 87 ILE B N 1
ATOM 2591 C CA . ILE B 1 87 ? 3.471 20.609 -9.828 1 93.5 87 ILE B CA 1
ATOM 2592 C C . ILE B 1 87 ? 2.842 19.312 -9.336 1 93.5 87 ILE B C 1
ATOM 2594 O O . ILE B 1 87 ? 3.469 18.547 -8.594 1 93.5 87 ILE B O 1
ATOM 2598 N N . VAL B 1 88 ? 1.597 19.109 -9.711 1 93.5 88 VAL B N 1
ATOM 2599 C CA . VAL B 1 88 ? 0.896 17.891 -9.312 1 93.5 88 VAL B CA 1
ATOM 2600 C C . VAL B 1 88 ? 1.481 16.703 -10.062 1 93.5 88 VAL B C 1
ATOM 2602 O O . VAL B 1 88 ? 1.662 16.75 -11.281 1 93.5 88 VAL B O 1
ATOM 2605 N N . VAL B 1 89 ? 1.882 15.719 -9.336 1 92.19 89 VAL B N 1
ATOM 2606 C CA . VAL B 1 89 ? 2.361 14.453 -9.883 1 92.19 89 VAL B CA 1
ATOM 2607 C C . VAL B 1 89 ? 1.583 13.289 -9.273 1 92.19 89 VAL B C 1
ATOM 2609 O O . VAL B 1 89 ? 0.76 13.492 -8.375 1 92.19 89 VAL B O 1
ATOM 2612 N N . SER B 1 90 ? 1.746 12.117 -9.766 1 90.06 90 SER B N 1
ATOM 2613 C CA . SER B 1 90 ? 1.189 10.891 -9.203 1 90.06 90 SER B CA 1
ATOM 2614 C C . SER B 1 90 ? 2.232 9.773 -9.164 1 90.06 90 SER B C 1
ATOM 2616 O O . SER B 1 90 ? 2.361 9.008 -10.117 1 90.06 90 SER B O 1
ATOM 2618 N N . GLU B 1 91 ? 2.943 9.719 -8.094 1 88.62 91 GLU B N 1
ATOM 2619 C CA . GLU B 1 91 ? 3.994 8.734 -7.867 1 88.62 91 GLU B CA 1
ATOM 2620 C C . GLU B 1 91 ? 3.75 7.945 -6.582 1 88.62 91 GLU B C 1
ATOM 2622 O O . GLU B 1 91 ? 4.465 8.117 -5.594 1 88.62 91 GLU B O 1
ATOM 2627 N N . PRO B 1 92 ? 2.832 7.031 -6.676 1 85.69 92 PRO B N 1
ATOM 2628 C CA . PRO B 1 92 ? 2.393 6.352 -5.457 1 85.69 92 PRO B CA 1
ATOM 2629 C C . PRO B 1 92 ? 3.426 5.359 -4.93 1 85.69 92 PRO B C 1
ATOM 2631 O O . PRO B 1 92 ? 3.594 5.223 -3.713 1 85.69 92 PRO B O 1
ATOM 2634 N N . SER B 1 93 ? 4.215 4.789 -5.742 1 86.81 93 SER B N 1
ATOM 2635 C CA . SER B 1 93 ? 5.035 3.65 -5.34 1 86.81 93 SER B CA 1
ATOM 2636 C C . SER B 1 93 ? 6.148 4.082 -4.391 1 86.81 93 SER B C 1
ATOM 2638 O O . SER B 1 93 ? 6.383 3.436 -3.367 1 86.81 93 SER B O 1
ATOM 2640 N N . ALA B 1 94 ? 6.797 5.195 -4.77 1 81.88 94 ALA B N 1
ATOM 2641 C CA . ALA B 1 94 ? 7.906 5.645 -3.934 1 81.88 94 ALA B CA 1
ATOM 2642 C C . ALA B 1 94 ? 7.418 6.055 -2.549 1 81.88 94 ALA B C 1
ATOM 2644 O O . ALA B 1 94 ? 8.062 5.75 -1.54 1 81.88 94 ALA B O 1
ATOM 2645 N N . ALA B 1 95 ? 6.34 6.719 -2.529 1 82.12 95 ALA B N 1
ATOM 2646 C CA . ALA B 1 95 ? 5.773 7.172 -1.263 1 82.12 95 ALA B CA 1
ATOM 2647 C C . ALA B 1 95 ? 5.312 5.988 -0.414 1 82.12 95 ALA B C 1
ATOM 2649 O O . ALA B 1 95 ? 5.609 5.922 0.781 1 82.12 95 ALA B O 1
ATOM 2650 N N . LEU B 1 96 ? 4.66 5.062 -1.025 1 85.75 96 LEU B N 1
ATOM 2651 C CA . LEU B 1 96 ? 4.168 3.879 -0.332 1 85.75 96 LEU B CA 1
ATOM 2652 C C . LEU B 1 96 ? 5.328 2.996 0.126 1 85.75 96 LEU B C 1
ATOM 2654 O O . LEU B 1 96 ? 5.293 2.445 1.229 1 85.75 96 LEU B O 1
ATOM 2658 N N . ALA B 1 97 ? 6.32 2.928 -0.691 1 86.81 97 ALA B N 1
ATOM 2659 C CA . ALA B 1 97 ? 7.512 2.162 -0.336 1 86.81 97 ALA B CA 1
ATOM 2660 C C . ALA B 1 97 ? 8.172 2.732 0.915 1 86.81 97 ALA B C 1
ATOM 2662 O O . ALA B 1 97 ? 8.578 1.981 1.807 1 86.81 97 ALA B O 1
ATOM 2663 N N . TRP B 1 98 ? 8.312 3.986 0.902 1 84.38 98 TRP B N 1
ATOM 2664 C CA . TRP B 1 98 ? 8.922 4.641 2.055 1 84.38 98 TRP B CA 1
ATOM 2665 C C . TRP B 1 98 ? 8.109 4.387 3.318 1 84.38 98 TRP B C 1
ATOM 2667 O O . TRP B 1 98 ? 8.664 4.043 4.363 1 84.38 98 TRP B O 1
ATOM 2677 N N . ALA B 1 99 ? 6.797 4.547 3.221 1 84.62 99 ALA B N 1
ATOM 2678 C CA . ALA B 1 99 ? 5.918 4.293 4.359 1 84.62 99 ALA B CA 1
ATOM 2679 C C . ALA B 1 99 ? 6.062 2.857 4.859 1 84.62 99 ALA B C 1
ATOM 2681 O O . ALA B 1 99 ? 6.203 2.621 6.059 1 84.62 99 ALA B O 1
ATOM 2682 N N . LEU B 1 100 ? 6.09 1.946 3.967 1 86.25 100 LEU B N 1
ATOM 2683 C CA . LEU B 1 100 ? 6.207 0.537 4.324 1 86.25 100 LEU B CA 1
ATOM 2684 C C . LEU B 1 100 ? 7.559 0.249 4.969 1 86.25 100 LEU B C 1
ATOM 2686 O O . LEU B 1 100 ? 7.633 -0.475 5.965 1 86.25 100 LEU B O 1
ATOM 2690 N N . ARG B 1 101 ? 8.578 0.83 4.391 1 85.44 101 ARG B N 1
ATOM 2691 C CA . ARG B 1 101 ? 9.922 0.662 4.941 1 85.44 101 ARG B CA 1
ATOM 2692 C C . ARG B 1 101 ? 9.984 1.149 6.387 1 85.44 101 ARG B C 1
ATOM 2694 O O . ARG B 1 101 ? 10.562 0.484 7.246 1 85.44 101 ARG B O 1
ATOM 2701 N N . MET B 1 102 ? 9.383 2.26 6.668 1 86.94 102 MET B N 1
ATOM 2702 C CA . MET B 1 102 ? 9.375 2.83 8.016 1 86.94 102 MET B CA 1
ATOM 2703 C C . MET B 1 102 ? 8.602 1.938 8.977 1 86.94 102 MET B C 1
ATOM 2705 O O . MET B 1 102 ? 9.031 1.734 10.117 1 86.94 102 MET B O 1
ATOM 2709 N N . HIS B 1 103 ? 7.582 1.403 8.562 1 86.94 103 HIS B N 1
ATOM 2710 C CA . HIS B 1 103 ? 6.77 0.585 9.453 1 86.94 103 HIS B CA 1
ATOM 2711 C C . HIS B 1 103 ? 7.387 -0.796 9.648 1 86.94 103 HIS B C 1
ATOM 2713 O O . HIS B 1 103 ? 7.18 -1.432 10.688 1 86.94 103 HIS B O 1
ATOM 2719 N N . VAL B 1 104 ? 8.086 -1.282 8.688 1 83.94 104 VAL B N 1
ATOM 2720 C CA . VAL B 1 104 ? 8.891 -2.484 8.891 1 83.94 104 VAL B CA 1
ATOM 2721 C C . VAL B 1 104 ? 9.953 -2.225 9.961 1 83.94 104 VAL B C 1
ATOM 2723 O O . VAL B 1 104 ? 10.18 -3.061 10.836 1 83.94 104 VAL B O 1
ATOM 2726 N N . ALA B 1 105 ? 10.516 -1.065 9.859 1 82.69 105 ALA B N 1
ATOM 2727 C CA . ALA B 1 105 ? 11.562 -0.688 10.812 1 82.69 105 ALA B CA 1
ATOM 2728 C C . ALA B 1 105 ? 11.023 -0.644 12.234 1 82.69 105 ALA B C 1
ATOM 2730 O O . ALA B 1 105 ? 11.758 -0.886 13.195 1 82.69 105 ALA B O 1
ATOM 2731 N N . THR B 1 106 ? 9.711 -0.352 12.398 1 83.5 106 THR B N 1
ATOM 2732 C CA . THR B 1 106 ? 9.094 -0.336 13.719 1 83.5 106 THR B CA 1
ATOM 2733 C C . THR B 1 106 ? 8.812 -1.756 14.203 1 83.5 106 THR B C 1
ATOM 2735 O O . THR B 1 106 ? 8.375 -1.956 15.336 1 83.5 106 THR B O 1
ATOM 2738 N N . ARG B 1 107 ? 8.984 -2.818 13.32 1 80 107 ARG B N 1
ATOM 2739 C CA . ARG B 1 107 ? 8.719 -4.227 13.586 1 80 107 ARG B CA 1
ATOM 2740 C C . ARG B 1 107 ? 7.219 -4.496 13.656 1 80 107 ARG B C 1
ATOM 2742 O O . ARG B 1 107 ? 6.789 -5.496 14.227 1 80 107 ARG B O 1
ATOM 2749 N N . ALA B 1 108 ? 6.496 -3.525 13.109 1 82.56 108 ALA B N 1
ATOM 2750 C CA . ALA B 1 108 ? 5.043 -3.689 13.062 1 82.56 108 ALA B CA 1
ATOM 2751 C C . ALA B 1 108 ? 4.637 -4.598 11.906 1 82.56 108 ALA B C 1
ATOM 2753 O O . ALA B 1 108 ? 3.527 -5.137 11.891 1 82.56 108 ALA B O 1
ATOM 2754 N N . LEU B 1 109 ? 5.512 -4.777 10.961 1 87.19 109 LEU B N 1
ATOM 2755 C CA . LEU B 1 109 ? 5.266 -5.621 9.797 1 87.19 109 LEU B CA 1
ATOM 2756 C C . LEU B 1 109 ? 6.309 -6.73 9.695 1 87.19 109 LEU B C 1
ATOM 2758 O O . LEU B 1 109 ? 7.43 -6.496 9.234 1 87.19 109 LEU B O 1
ATOM 2762 N N . PRO B 1 110 ? 5.898 -7.969 10.141 1 87.81 110 PRO B N 1
ATOM 2763 C CA . PRO B 1 110 ? 6.852 -9.078 10.109 1 87.81 110 PRO B CA 1
ATOM 2764 C C . PRO B 1 110 ? 7.348 -9.391 8.703 1 87.81 110 PRO B C 1
ATOM 2766 O O . PRO B 1 110 ? 6.559 -9.391 7.754 1 87.81 110 PRO B O 1
ATOM 2769 N N . VAL B 1 111 ? 8.594 -9.688 8.602 1 86 111 VAL B N 1
ATOM 2770 C CA . VAL B 1 111 ? 9.219 -9.992 7.316 1 86 111 VAL B CA 1
ATOM 2771 C C . VAL B 1 111 ? 8.555 -11.227 6.703 1 86 111 VAL B C 1
ATOM 2773 O O . VAL B 1 111 ? 8.359 -11.289 5.488 1 86 111 VAL B O 1
ATOM 2776 N N . ALA B 1 112 ? 8.211 -12.18 7.555 1 90.38 112 ALA B N 1
ATOM 2777 C CA . ALA B 1 112 ? 7.559 -13.391 7.059 1 90.38 112 ALA B CA 1
ATOM 2778 C C . ALA B 1 112 ? 6.246 -13.055 6.355 1 90.38 112 ALA B C 1
ATOM 2780 O O . ALA B 1 112 ? 5.902 -13.664 5.34 1 90.38 112 ALA B O 1
ATOM 2781 N N . ASP B 1 113 ? 5.508 -12.07 6.879 1 92.88 113 ASP B N 1
ATOM 2782 C CA . ASP B 1 113 ? 4.254 -11.641 6.266 1 92.88 113 ASP B CA 1
ATOM 2783 C C . ASP B 1 113 ? 4.512 -10.93 4.938 1 92.88 113 ASP B C 1
ATOM 2785 O O . ASP B 1 113 ? 3.725 -11.055 3.998 1 92.88 113 ASP B O 1
ATOM 2789 N N . LEU B 1 114 ? 5.578 -10.188 4.91 1 91.81 114 LEU B N 1
ATOM 2790 C CA . LEU B 1 114 ? 5.969 -9.539 3.662 1 91.81 114 LEU B CA 1
ATOM 2791 C C . LEU B 1 114 ? 6.266 -10.57 2.582 1 91.81 114 LEU B C 1
ATOM 2793 O O . LEU B 1 114 ? 5.812 -10.438 1.444 1 91.81 114 LEU B O 1
ATOM 2797 N N . VAL B 1 115 ? 6.953 -11.633 2.969 1 91.69 115 VAL B N 1
ATOM 2798 C CA . VAL B 1 115 ? 7.348 -12.68 2.027 1 91.69 115 VAL B CA 1
ATOM 2799 C C . VAL B 1 115 ? 6.105 -13.383 1.489 1 91.69 115 VAL B C 1
ATOM 2801 O O . VAL B 1 115 ? 5.941 -13.523 0.276 1 91.69 115 VAL B O 1
ATOM 2804 N N . THR B 1 116 ? 5.211 -13.734 2.375 1 94.25 116 THR B N 1
ATOM 2805 C CA . THR B 1 116 ? 4.031 -14.469 1.94 1 94.25 116 THR B CA 1
ATOM 2806 C C . THR B 1 116 ? 3.121 -13.586 1.095 1 94.25 116 THR B C 1
ATOM 2808 O O . THR B 1 116 ? 2.479 -14.062 0.158 1 94.25 116 THR B O 1
ATOM 2811 N N . THR B 1 117 ? 3.062 -12.344 1.399 1 95.94 117 THR B N 1
ATOM 2812 C CA . THR B 1 117 ? 2.287 -11.398 0.597 1 95.94 117 THR B CA 1
ATOM 2813 C C . THR B 1 117 ? 2.9 -11.242 -0.791 1 95.94 117 THR B C 1
ATOM 2815 O O . THR B 1 117 ? 2.182 -11.203 -1.793 1 95.94 117 THR B O 1
ATOM 2818 N N . ARG B 1 118 ? 4.188 -11.148 -0.855 1 95.19 118 ARG B N 1
ATOM 2819 C CA . ARG B 1 118 ? 4.859 -11.086 -2.148 1 95.19 118 ARG B CA 1
ATOM 2820 C C . ARG B 1 118 ? 4.566 -12.328 -2.982 1 95.19 118 ARG B C 1
ATOM 2822 O O . ARG B 1 118 ? 4.301 -12.227 -4.184 1 95.19 118 ARG B O 1
ATOM 2829 N N . VAL B 1 119 ? 4.695 -13.5 -2.344 1 96.69 119 VAL B N 1
ATOM 2830 C CA . VAL B 1 119 ? 4.398 -14.734 -3.064 1 96.69 119 VAL B CA 1
ATOM 2831 C C . VAL B 1 119 ? 3.012 -14.641 -3.695 1 96.69 119 VAL B C 1
ATOM 2833 O O . VAL B 1 119 ? 2.844 -14.93 -4.883 1 96.69 119 VAL B O 1
ATOM 2836 N N . LEU B 1 120 ? 2.084 -14.188 -2.914 1 97.31 120 LEU B N 1
ATOM 2837 C CA . LEU B 1 120 ? 0.709 -14.07 -3.387 1 97.31 120 LEU B CA 1
ATOM 2838 C C . LEU B 1 120 ? 0.625 -13.125 -4.582 1 97.31 120 LEU B C 1
ATOM 2840 O O . LEU B 1 120 ? 0.106 -13.492 -5.637 1 97.31 120 LEU B O 1
ATOM 2844 N N . LEU B 1 121 ? 1.125 -11.953 -4.449 1 97.62 121 LEU B N 1
ATOM 2845 C CA . LEU B 1 121 ? 0.988 -10.898 -5.453 1 97.62 121 LEU B CA 1
ATOM 2846 C C . LEU B 1 121 ? 1.798 -11.234 -6.699 1 97.62 121 LEU B C 1
ATOM 2848 O O . LEU B 1 121 ? 1.309 -11.086 -7.824 1 97.62 121 LEU B O 1
ATOM 2852 N N . GLU B 1 122 ? 3.025 -11.664 -6.547 1 97.81 122 GLU B N 1
ATOM 2853 C CA . GLU B 1 122 ? 3.902 -11.891 -7.691 1 97.81 122 GLU B CA 1
ATOM 2854 C C . GLU B 1 122 ? 3.477 -13.133 -8.469 1 97.81 122 GLU B C 1
ATOM 2856 O O . GLU B 1 122 ? 3.623 -13.188 -9.695 1 97.81 122 GLU B O 1
ATOM 2861 N N . THR B 1 123 ? 2.982 -14.141 -7.734 1 97.75 123 THR B N 1
ATOM 2862 C CA . THR B 1 123 ? 2.441 -15.312 -8.414 1 97.75 123 THR B CA 1
ATOM 2863 C C . THR B 1 123 ? 1.236 -14.938 -9.266 1 97.75 123 THR B C 1
ATOM 2865 O O . THR B 1 123 ? 1.141 -15.344 -10.43 1 97.75 123 THR B O 1
ATOM 2868 N N . GLU B 1 124 ? 0.358 -14.109 -8.703 1 97.38 124 GLU B N 1
ATOM 2869 C CA . GLU B 1 124 ? -0.802 -13.648 -9.453 1 97.38 124 GLU B CA 1
ATOM 2870 C C . GLU B 1 124 ? -0.379 -12.82 -10.664 1 97.38 124 GLU B C 1
ATOM 2872 O O . GLU B 1 124 ? -0.932 -12.984 -11.758 1 97.38 124 GLU B O 1
ATOM 2877 N N . ALA B 1 125 ? 0.561 -11.953 -10.445 1 97.38 125 ALA B N 1
ATOM 2878 C CA . ALA B 1 125 ? 1.05 -11.125 -11.547 1 97.38 125 ALA B CA 1
ATOM 2879 C C . ALA B 1 125 ? 1.59 -11.984 -12.688 1 97.38 125 ALA B C 1
ATOM 2881 O O . ALA B 1 125 ? 1.361 -11.688 -13.859 1 97.38 125 ALA B O 1
ATOM 2882 N N . ALA B 1 126 ? 2.309 -13.047 -12.352 1 97.5 126 ALA B N 1
ATOM 2883 C CA . ALA B 1 126 ? 2.863 -13.953 -13.359 1 97.5 126 ALA B CA 1
ATOM 2884 C C . ALA B 1 126 ? 1.753 -14.656 -14.133 1 97.5 126 ALA B C 1
ATOM 2886 O O . ALA B 1 126 ? 1.833 -14.797 -15.359 1 97.5 126 ALA B O 1
ATOM 2887 N N . LEU B 1 127 ? 0.715 -15.094 -13.445 1 97.19 127 LEU B N 1
ATOM 2888 C CA . LEU B 1 127 ? -0.424 -15.734 -14.094 1 97.19 127 LEU B CA 1
ATOM 2889 C C . LEU B 1 127 ? -1.112 -14.781 -15.062 1 97.19 127 LEU B C 1
ATOM 2891 O O . LEU B 1 127 ? -1.371 -15.141 -16.219 1 97.19 127 LEU B O 1
ATOM 2895 N N . GLU B 1 128 ? -1.333 -13.578 -14.617 1 96.44 128 GLU B N 1
ATOM 2896 C CA . GLU B 1 128 ? -2.025 -12.578 -15.422 1 96.44 128 GLU B CA 1
ATOM 2897 C C . GLU B 1 128 ? -1.178 -12.148 -16.625 1 96.44 128 GLU B C 1
ATOM 2899 O O . GLU B 1 128 ? -1.71 -11.859 -17.688 1 96.44 128 GLU B O 1
ATOM 2904 N N . ALA B 1 129 ? 0.1 -12.078 -16.391 1 96.12 129 ALA B N 1
ATOM 2905 C CA . ALA B 1 129 ? 1.021 -11.648 -17.438 1 96.12 129 ALA B CA 1
ATOM 2906 C C . ALA B 1 129 ? 0.921 -12.555 -18.656 1 96.12 129 ALA B C 1
ATOM 2908 O O . ALA B 1 129 ? 1.137 -12.117 -19.797 1 96.12 129 ALA B O 1
ATOM 2909 N N . ALA B 1 130 ? 0.653 -13.828 -18.469 1 96.12 130 ALA B N 1
ATOM 2910 C CA . ALA B 1 130 ? 0.554 -14.781 -19.578 1 96.12 130 ALA B CA 1
ATOM 2911 C C . ALA B 1 1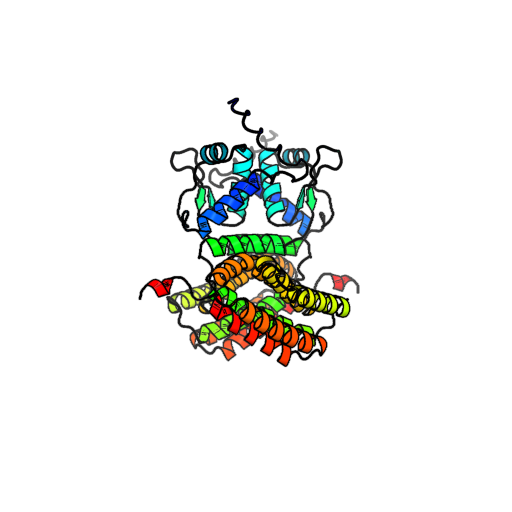30 ? -0.738 -14.586 -20.359 1 96.12 130 ALA B C 1
ATOM 2913 O O . ALA B 1 130 ? -0.819 -14.945 -21.531 1 96.12 130 ALA B O 1
ATOM 2914 N N . GLU B 1 131 ? -1.732 -13.992 -19.672 1 93.69 131 GLU B N 1
ATOM 2915 C CA . GLU B 1 131 ? -3.066 -13.891 -20.266 1 93.69 131 GLU B CA 1
ATOM 2916 C C . GLU B 1 131 ? -3.277 -12.531 -20.922 1 93.69 131 GLU B C 1
ATOM 2918 O O . GLU B 1 131 ? -4.09 -12.398 -21.844 1 93.69 131 GLU B O 1
ATOM 2923 N N . HIS B 1 132 ? -2.576 -11.562 -20.453 1 90.19 132 HIS B N 1
ATOM 2924 C CA . HIS B 1 132 ? -2.799 -10.203 -20.938 1 90.19 132 HIS B CA 1
ATOM 2925 C C . HIS B 1 132 ? -1.707 -9.781 -21.906 1 90.19 132 HIS B C 1
ATOM 2927 O O . HIS B 1 132 ? -0.541 -10.141 -21.734 1 90.19 132 HIS B O 1
ATOM 2933 N N . ASP B 1 133 ? -2.15 -9.078 -22.891 1 88.56 133 ASP B N 1
ATOM 2934 C CA . ASP B 1 133 ? -1.209 -8.43 -23.812 1 88.56 133 ASP B CA 1
ATOM 2935 C C . ASP B 1 133 ? -1.112 -6.938 -23.516 1 88.56 133 ASP B C 1
ATOM 2937 O O . ASP B 1 133 ? -1.988 -6.164 -23.922 1 88.56 133 ASP B O 1
ATOM 2941 N N . VAL B 1 134 ? -0.056 -6.59 -22.891 1 92.5 134 VAL B N 1
ATOM 2942 C CA . VAL B 1 134 ? 0.117 -5.188 -22.516 1 92.5 134 VAL B CA 1
ATOM 2943 C C . VAL B 1 134 ? 0.955 -4.473 -23.578 1 92.5 134 VAL B C 1
ATOM 2945 O O . VAL B 1 134 ? 1.835 -5.078 -24.188 1 92.5 134 VAL B O 1
ATOM 2948 N N . PRO B 1 135 ? 0.566 -3.186 -23.828 1 92.75 135 PRO B N 1
ATOM 2949 C CA . PRO B 1 135 ? 1.426 -2.42 -24.734 1 92.75 135 PRO B CA 1
ATOM 2950 C C . PRO B 1 135 ? 2.883 -2.387 -24.281 1 92.75 135 PRO B C 1
ATOM 2952 O O . PRO B 1 135 ? 3.154 -2.248 -23.078 1 92.75 135 PRO B O 1
ATOM 2955 N N . GLY B 1 136 ? 3.824 -2.686 -25.219 1 95.31 136 GLY B N 1
ATOM 2956 C CA . GLY B 1 136 ? 5.242 -2.607 -24.906 1 95.31 136 GLY B CA 1
ATOM 2957 C C . GLY B 1 136 ? 5.777 -3.865 -24.25 1 95.31 136 GLY B C 1
ATOM 2958 O O . GLY B 1 136 ? 6.859 -3.85 -23.656 1 95.31 136 GLY B O 1
ATOM 2959 N N . ARG B 1 137 ? 4.98 -4.855 -24.219 1 96.62 137 ARG B N 1
ATOM 2960 C CA . ARG B 1 137 ? 5.375 -6.121 -23.609 1 96.62 137 ARG B CA 1
ATOM 2961 C C . ARG B 1 137 ? 6.797 -6.5 -24.016 1 96.62 137 ARG B C 1
ATOM 2963 O O . ARG B 1 137 ? 7.613 -6.859 -23.156 1 96.62 137 ARG B O 1
ATOM 2970 N N . GLY B 1 138 ? 7.066 -6.406 -25.344 1 96.38 138 GLY B N 1
ATOM 2971 C CA . GLY B 1 138 ? 8.406 -6.723 -25.812 1 96.38 138 GLY B CA 1
ATOM 2972 C C . GLY B 1 138 ? 9.484 -5.887 -25.156 1 96.38 138 GLY B C 1
ATOM 2973 O O . GLY B 1 138 ? 10.523 -6.414 -24.75 1 96.38 138 GLY B O 1
ATOM 2974 N N . THR B 1 139 ? 9.25 -4.609 -25.016 1 97.56 139 THR B N 1
ATOM 2975 C CA . THR B 1 139 ? 10.203 -3.699 -24.391 1 97.56 139 THR B CA 1
ATOM 2976 C C . THR B 1 139 ? 10.383 -4.027 -22.922 1 97.56 139 THR B C 1
ATOM 2978 O O . THR B 1 139 ? 11.508 -3.992 -22.391 1 97.56 139 THR B O 1
ATOM 2981 N N . ILE B 1 140 ? 9.289 -4.352 -22.297 1 97.38 140 ILE B N 1
ATOM 2982 C CA . ILE B 1 140 ? 9.336 -4.695 -20.875 1 97.38 140 ILE B CA 1
ATOM 2983 C C . ILE B 1 140 ? 10.188 -5.949 -20.672 1 97.38 140 ILE B C 1
ATOM 2985 O O . ILE B 1 140 ? 11.07 -5.977 -19.812 1 97.38 140 ILE B O 1
ATOM 2989 N N . LEU B 1 141 ? 9.961 -6.938 -21.484 1 97.88 141 LEU B N 1
ATOM 2990 C CA . LEU B 1 141 ? 10.695 -8.195 -21.375 1 97.88 141 LEU B CA 1
ATOM 2991 C C . LEU B 1 141 ? 12.172 -7.988 -21.734 1 97.88 141 LEU B C 1
ATOM 2993 O O . LEU B 1 141 ? 13.047 -8.586 -21.094 1 97.88 141 LEU B O 1
ATOM 2997 N N . ALA B 1 142 ? 12.445 -7.113 -22.703 1 98.25 142 ALA B N 1
ATOM 2998 C CA . ALA B 1 142 ? 13.828 -6.805 -23.062 1 98.25 142 ALA B CA 1
ATOM 2999 C C . ALA B 1 142 ? 14.555 -6.105 -21.906 1 98.25 142 ALA B C 1
ATOM 3001 O O . ALA B 1 142 ? 15.719 -6.395 -21.641 1 98.25 142 ALA B O 1
ATOM 3002 N N . THR B 1 143 ? 13.883 -5.223 -21.281 1 98.38 143 THR B N 1
ATOM 3003 C CA . THR B 1 143 ? 14.453 -4.531 -20.141 1 98.38 143 THR B CA 1
ATOM 3004 C C . THR B 1 143 ? 14.727 -5.508 -18.984 1 98.38 143 THR B C 1
ATOM 3006 O O . THR B 1 143 ? 15.766 -5.43 -18.344 1 98.38 143 THR B O 1
ATOM 3009 N N . ALA B 1 144 ? 13.805 -6.395 -18.734 1 98.44 144 ALA B N 1
ATOM 3010 C CA . ALA B 1 144 ? 13.992 -7.418 -17.719 1 98.44 144 ALA B CA 1
ATOM 3011 C C . ALA B 1 144 ? 15.219 -8.273 -18.016 1 98.44 144 ALA B C 1
ATOM 3013 O O . ALA B 1 144 ? 16.016 -8.547 -17.125 1 98.44 144 ALA B O 1
ATOM 3014 N N . HIS B 1 145 ? 15.336 -8.641 -19.266 1 98.38 145 HIS B N 1
ATOM 3015 C CA . HIS B 1 145 ? 16.5 -9.406 -19.703 1 98.38 145 HIS B CA 1
ATOM 3016 C C . HIS B 1 145 ? 17.797 -8.633 -19.453 1 98.38 145 HIS B C 1
ATOM 3018 O O . HIS B 1 145 ? 18.766 -9.195 -18.969 1 98.38 145 HIS B O 1
ATOM 3024 N N . ALA B 1 146 ? 17.781 -7.375 -19.812 1 98.5 146 ALA B N 1
ATOM 3025 C CA . ALA B 1 146 ? 18.953 -6.523 -19.641 1 98.5 146 ALA B CA 1
ATOM 3026 C C . ALA B 1 146 ? 19.328 -6.402 -18.156 1 98.5 146 ALA B C 1
ATOM 3028 O O . ALA B 1 146 ? 20.516 -6.355 -17.812 1 98.5 146 ALA B O 1
ATOM 3029 N N . HIS B 1 147 ? 18.312 -6.297 -17.297 1 98.25 147 HIS B N 1
ATOM 3030 C CA . HIS B 1 147 ? 18.578 -6.258 -15.859 1 98.25 147 HIS B CA 1
ATOM 3031 C C . HIS B 1 147 ? 19.281 -7.527 -15.398 1 98.25 147 HIS B C 1
ATOM 3033 O O . HIS B 1 147 ? 20.234 -7.461 -14.625 1 98.25 147 HIS B O 1
ATOM 3039 N N . LEU B 1 148 ? 18.859 -8.719 -15.883 1 98.38 148 LEU B N 1
ATOM 3040 C CA . LEU B 1 148 ? 19.484 -9.977 -15.5 1 98.38 148 LEU B CA 1
ATOM 3041 C C . LEU B 1 148 ? 20.922 -10.039 -16 1 98.38 148 LEU B C 1
ATOM 3043 O O . LEU B 1 148 ? 21.812 -10.516 -15.297 1 98.38 148 LEU B O 1
ATOM 3047 N N . ASP B 1 149 ? 21.141 -9.508 -17.203 1 98.44 149 ASP B N 1
ATOM 3048 C CA . ASP B 1 149 ? 22.5 -9.453 -17.734 1 98.44 149 ASP B CA 1
ATOM 3049 C C . ASP B 1 149 ? 23.391 -8.602 -16.844 1 98.44 149 ASP B C 1
ATOM 3051 O O . ASP B 1 149 ? 24.531 -8.977 -16.578 1 98.44 149 ASP B O 1
ATOM 3055 N N . ARG B 1 150 ? 22.906 -7.492 -16.422 1 98.06 150 ARG B N 1
ATOM 3056 C CA . ARG B 1 150 ? 23.672 -6.617 -15.539 1 98.06 150 ARG B CA 1
ATOM 3057 C C . ARG B 1 150 ? 23.953 -7.297 -14.203 1 98.06 150 ARG B C 1
ATOM 3059 O O . ARG B 1 150 ? 25.031 -7.129 -13.625 1 98.06 150 ARG B O 1
ATOM 3066 N N . MET B 1 151 ? 23 -8.062 -13.758 1 97.44 151 MET B N 1
ATOM 3067 C CA . MET B 1 151 ? 23.125 -8.758 -12.484 1 97.44 151 MET B CA 1
ATOM 3068 C C . MET B 1 151 ? 24.203 -9.844 -12.555 1 97.44 151 MET B C 1
ATOM 3070 O O . MET B 1 151 ? 24.719 -10.273 -11.531 1 97.44 151 MET B O 1
ATOM 3074 N N . ASP B 1 152 ? 24.531 -10.227 -13.719 1 96.69 152 ASP B N 1
ATOM 3075 C CA . ASP B 1 152 ? 25.531 -11.266 -13.922 1 96.69 152 ASP B CA 1
ATOM 3076 C C . ASP B 1 152 ? 26.938 -10.672 -13.93 1 96.69 152 ASP B C 1
ATOM 3078 O O . ASP B 1 152 ? 27.938 -11.406 -13.938 1 96.69 152 ASP B O 1
ATOM 3082 N N . VAL B 1 153 ? 27.031 -9.336 -14.023 1 95.25 153 VAL B N 1
ATOM 3083 C CA . VAL B 1 153 ? 28.344 -8.703 -14.039 1 95.25 153 VAL B CA 1
ATOM 3084 C C . VAL B 1 153 ? 29.125 -9.086 -12.781 1 95.25 153 VAL B C 1
ATOM 3086 O O . VAL B 1 153 ? 28.625 -8.938 -11.664 1 95.25 153 VAL B O 1
ATOM 3089 N N . PRO B 1 154 ? 30.328 -9.531 -13.039 1 90.44 154 PRO B N 1
ATOM 3090 C CA . PRO B 1 154 ? 31.125 -9.93 -11.875 1 90.44 154 PRO B CA 1
ATOM 3091 C C . PRO B 1 154 ? 31.375 -8.773 -10.914 1 90.44 154 PRO B C 1
ATOM 3093 O O . PRO B 1 154 ? 31.531 -7.629 -11.344 1 90.44 154 PRO B O 1
ATOM 3096 N N . ASP B 1 155 ? 31.375 -8.883 -9.664 1 88.25 155 ASP B N 1
ATOM 3097 C CA . ASP B 1 155 ? 31.75 -7.953 -8.602 1 88.25 155 ASP B CA 1
ATOM 3098 C C . ASP B 1 155 ? 30.688 -6.863 -8.438 1 88.25 155 ASP B C 1
ATOM 3100 O O . ASP B 1 155 ? 30.953 -5.805 -7.867 1 88.25 155 ASP B O 1
ATOM 3104 N N . LEU B 1 156 ? 29.547 -7.094 -9.109 1 93.31 156 LEU B N 1
ATOM 3105 C CA . LEU B 1 156 ? 28.453 -6.168 -8.852 1 93.31 156 LEU B CA 1
ATOM 3106 C C . LEU B 1 156 ? 28.172 -6.07 -7.355 1 93.31 156 LEU B C 1
ATOM 3108 O O . LEU B 1 156 ? 28 -7.09 -6.684 1 93.31 156 LEU B O 1
ATOM 3112 N N . PRO B 1 157 ? 28.219 -4.797 -6.887 1 89.38 157 PRO B N 1
ATOM 3113 C CA . PRO B 1 157 ? 27.922 -4.664 -5.461 1 89.38 157 PRO B CA 1
ATOM 3114 C C . PRO B 1 157 ? 26.562 -5.258 -5.086 1 89.38 157 PRO B C 1
ATOM 3116 O O . PRO B 1 157 ? 25.609 -5.152 -5.855 1 89.38 157 PRO B O 1
ATOM 3119 N N . ALA B 1 158 ? 26.5 -5.844 -3.895 1 86.88 158 ALA B N 1
ATOM 3120 C CA . ALA B 1 158 ? 25.297 -6.535 -3.43 1 86.88 158 ALA B CA 1
ATOM 3121 C C . ALA B 1 158 ? 24.078 -5.609 -3.461 1 86.88 158 ALA B C 1
ATOM 3123 O O . ALA B 1 158 ? 23 -6.02 -3.859 1 86.88 158 ALA B O 1
ATOM 3124 N N . ARG B 1 159 ? 24.234 -4.387 -3.062 1 87.44 159 ARG B N 1
ATOM 3125 C CA . ARG B 1 159 ? 23.125 -3.424 -3.049 1 87.44 159 ARG B CA 1
ATOM 3126 C C . ARG B 1 159 ? 22.578 -3.213 -4.449 1 87.44 159 ARG B C 1
ATOM 3128 O O . ARG B 1 159 ? 21.359 -3.133 -4.633 1 87.44 159 ARG B O 1
ATOM 3135 N N . GLU B 1 160 ? 23.469 -3.094 -5.395 1 92.94 160 GLU B N 1
ATOM 3136 C CA . GLU B 1 160 ? 23.016 -2.914 -6.773 1 92.94 160 GLU B CA 1
ATOM 3137 C C . GLU B 1 160 ? 22.328 -4.172 -7.301 1 92.94 160 GLU B C 1
ATOM 3139 O O . GLU B 1 160 ? 21.344 -4.082 -8.039 1 92.94 160 GLU B O 1
ATOM 3144 N N . PHE B 1 161 ? 22.828 -5.363 -6.945 1 94.56 161 PHE B N 1
ATOM 3145 C CA . PHE B 1 161 ? 22.172 -6.617 -7.309 1 94.56 161 PHE B CA 1
ATOM 3146 C C . PHE B 1 161 ? 20.734 -6.648 -6.797 1 94.56 161 PHE B C 1
ATOM 3148 O O . PHE B 1 161 ? 19.812 -6.961 -7.551 1 94.56 161 PHE B O 1
ATOM 3155 N N . HIS B 1 162 ? 20.562 -6.223 -5.559 1 91.75 162 HIS B N 1
ATOM 3156 C CA . HIS B 1 162 ? 19.25 -6.281 -4.941 1 91.75 162 HIS B CA 1
ATOM 3157 C C . HIS B 1 162 ? 18.312 -5.246 -5.551 1 91.75 162 HIS B C 1
ATOM 3159 O O . HIS B 1 162 ? 17.109 -5.496 -5.688 1 91.75 162 HIS B O 1
ATOM 3165 N N . ARG B 1 163 ? 18.844 -4.133 -5.898 1 93.12 163 ARG B N 1
ATOM 3166 C CA . ARG B 1 163 ? 18.047 -3.115 -6.578 1 93.12 163 ARG B CA 1
ATOM 3167 C C . ARG B 1 163 ? 17.547 -3.621 -7.93 1 93.12 163 ARG B C 1
ATOM 3169 O O . ARG B 1 163 ? 16.359 -3.498 -8.25 1 93.12 163 ARG B O 1
ATOM 3176 N N . LEU B 1 164 ? 18.438 -4.184 -8.719 1 96.44 164 LEU B N 1
ATOM 3177 C CA . LEU B 1 164 ? 18.078 -4.727 -10.023 1 96.44 164 LEU B CA 1
ATOM 3178 C C . LEU B 1 164 ? 17.109 -5.895 -9.883 1 96.44 164 LEU B C 1
ATOM 3180 O O . LEU B 1 164 ? 16.188 -6.043 -10.695 1 96.44 164 LEU B O 1
ATOM 3184 N N . ASP B 1 165 ? 17.312 -6.688 -8.875 1 96.31 165 ASP B N 1
ATOM 3185 C CA . ASP B 1 165 ? 16.406 -7.797 -8.586 1 96.31 165 ASP B CA 1
ATOM 3186 C C . ASP B 1 165 ? 14.992 -7.293 -8.312 1 96.31 165 ASP B C 1
ATOM 3188 O O . ASP B 1 165 ? 14.023 -7.816 -8.867 1 96.31 165 ASP B O 1
ATOM 3192 N N . ALA B 1 166 ? 14.945 -6.293 -7.488 1 94.56 166 ALA B N 1
A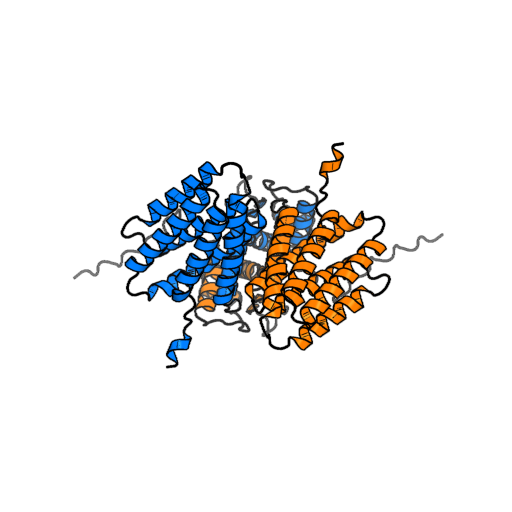TOM 3193 C CA . ALA B 1 166 ? 13.641 -5.695 -7.195 1 94.56 166 ALA B CA 1
ATOM 3194 C C . ALA B 1 166 ? 12.977 -5.172 -8.469 1 94.56 166 ALA B C 1
ATOM 3196 O O . ALA B 1 166 ? 11.797 -5.422 -8.703 1 94.56 166 ALA B O 1
ATOM 3197 N N . GLU B 1 167 ? 13.734 -4.5 -9.289 1 96.12 167 GLU B N 1
ATOM 3198 C CA . GLU B 1 167 ? 13.203 -3.943 -10.523 1 96.12 167 GLU B CA 1
ATOM 3199 C C . GLU B 1 167 ? 12.742 -5.047 -11.477 1 96.12 167 GLU B C 1
ATOM 3201 O O . GLU B 1 167 ? 11.742 -4.898 -12.172 1 96.12 167 GLU B O 1
ATOM 3206 N N . PHE B 1 168 ? 13.492 -6.148 -11.5 1 98 168 PHE B N 1
ATOM 3207 C CA . PHE B 1 168 ? 13.133 -7.301 -12.312 1 98 168 PHE B CA 1
ATOM 3208 C C . PHE B 1 168 ? 11.734 -7.801 -11.953 1 98 168 PHE B C 1
ATOM 3210 O O . PHE B 1 168 ? 10.898 -7.992 -12.836 1 98 168 PHE B O 1
ATOM 3217 N N . HIS B 1 169 ? 11.453 -7.895 -10.695 1 97 169 HIS B N 1
ATOM 3218 C CA . HIS B 1 169 ? 10.156 -8.383 -10.242 1 97 169 HIS B CA 1
ATOM 3219 C C . HIS B 1 169 ? 9.047 -7.379 -10.539 1 97 169 HIS B C 1
ATOM 3221 O O . HIS B 1 169 ? 7.941 -7.762 -10.914 1 97 169 HIS B O 1
ATOM 3227 N N . VAL B 1 170 ? 9.375 -6.168 -10.391 1 95.88 170 VAL B N 1
ATOM 3228 C CA . VAL B 1 170 ? 8.398 -5.125 -10.688 1 95.88 170 VAL B CA 1
ATOM 3229 C C . VAL B 1 170 ? 8.062 -5.133 -12.172 1 95.88 170 VAL B C 1
ATOM 3231 O O . VAL B 1 170 ? 6.895 -5.051 -12.555 1 95.88 170 VAL B O 1
ATOM 3234 N N . LEU B 1 171 ? 9.078 -5.258 -13.055 1 96.56 171 LEU B N 1
ATOM 3235 C CA . LEU B 1 171 ? 8.852 -5.328 -14.492 1 96.56 171 LEU B CA 1
ATOM 3236 C C . LEU B 1 171 ? 7.914 -6.48 -14.844 1 96.56 171 LEU B C 1
ATOM 3238 O O . LEU B 1 171 ? 6.98 -6.312 -15.625 1 96.56 171 LEU B O 1
ATOM 3242 N N . LEU B 1 172 ? 8.117 -7.617 -14.234 1 96.44 172 LEU B N 1
ATOM 3243 C CA . LEU B 1 172 ? 7.246 -8.758 -14.484 1 96.44 172 LEU B CA 1
ATOM 3244 C C . LEU B 1 172 ? 5.816 -8.461 -14.047 1 96.44 172 LEU B C 1
ATOM 3246 O O . LEU B 1 172 ? 4.859 -8.875 -14.711 1 96.44 172 LEU B O 1
ATOM 3250 N N . SER B 1 173 ? 5.68 -7.766 -12.945 1 95.69 173 SER B N 1
ATOM 3251 C CA . SER B 1 173 ? 4.344 -7.453 -12.445 1 95.69 173 SER B CA 1
ATOM 3252 C C . SER B 1 173 ? 3.619 -6.484 -13.367 1 95.69 173 SER B C 1
ATOM 3254 O O . SER B 1 173 ? 2.389 -6.508 -13.461 1 95.69 173 SER B O 1
ATOM 3256 N N . THR B 1 174 ? 4.414 -5.613 -14.094 1 95.62 174 THR B N 1
ATOM 3257 C CA . THR B 1 174 ? 3.795 -4.672 -15.023 1 95.62 174 THR B CA 1
ATOM 3258 C C . THR B 1 174 ? 3.094 -5.41 -16.156 1 95.62 174 THR B C 1
ATOM 3260 O O . THR B 1 174 ? 2.127 -4.906 -16.734 1 95.62 174 THR B O 1
ATOM 3263 N N . LEU B 1 175 ? 3.537 -6.605 -16.469 1 96.69 175 LEU B N 1
ATOM 3264 C CA . LEU B 1 175 ? 2.969 -7.402 -17.562 1 96.69 175 LEU B CA 1
ATOM 3265 C C . LEU B 1 175 ? 1.567 -7.883 -17.203 1 96.69 175 LEU B C 1
ATOM 3267 O O . LEU B 1 175 ? 0.822 -8.344 -18.062 1 96.69 175 LEU B O 1
ATOM 3271 N N . SER B 1 176 ? 1.204 -7.77 -15.898 1 95.69 176 SER B N 1
ATOM 3272 C CA . SER B 1 176 ? -0.139 -8.164 -15.484 1 95.69 176 SER B CA 1
ATOM 3273 C C . SER B 1 176 ? -1.187 -7.18 -16 1 95.69 176 SER B C 1
ATOM 3275 O O . SER B 1 176 ? -2.367 -7.52 -16.109 1 95.69 176 SER B O 1
ATOM 3277 N N . GLY B 1 177 ? -0.774 -5.957 -16.219 1 94.38 177 GLY B N 1
ATOM 3278 C CA . GLY B 1 177 ? -1.691 -4.914 -16.656 1 94.38 177 GLY B CA 1
ATOM 3279 C C . GLY B 1 177 ? -2.504 -4.328 -15.516 1 94.38 177 GLY B C 1
ATOM 3280 O O . GLY B 1 177 ? -3.363 -3.471 -15.734 1 94.38 177 GLY B O 1
ATOM 3281 N N . ASN B 1 178 ? -2.322 -4.742 -14.359 1 95.12 178 ASN B N 1
ATOM 3282 C CA . ASN B 1 178 ? -2.992 -4.242 -13.164 1 95.12 178 ASN B CA 1
ATOM 3283 C C . ASN B 1 178 ? -2.145 -3.201 -12.438 1 95.12 178 ASN B C 1
ATOM 3285 O O . ASN B 1 178 ? -1.224 -3.551 -11.695 1 95.12 178 ASN B O 1
ATOM 3289 N N . VAL B 1 179 ? -2.512 -1.963 -12.578 1 93.5 179 VAL B N 1
ATOM 3290 C CA . VAL B 1 179 ? -1.695 -0.851 -12.102 1 93.5 179 VAL B CA 1
ATOM 3291 C C . VAL B 1 179 ? -1.646 -0.86 -10.578 1 93.5 179 VAL B C 1
ATOM 3293 O O . VAL B 1 179 ? -0.619 -0.527 -9.977 1 93.5 179 VAL B O 1
ATOM 3296 N N . VAL B 1 180 ? -2.73 -1.236 -9.938 1 93.19 180 VAL B N 1
ATOM 3297 C CA . VAL B 1 180 ? -2.781 -1.266 -8.477 1 93.19 180 VAL B CA 1
ATOM 3298 C C . VAL B 1 180 ? -1.862 -2.365 -7.953 1 93.19 180 VAL B C 1
ATOM 3300 O O . VAL B 1 180 ? -1.056 -2.131 -7.051 1 93.19 180 VAL B O 1
ATOM 3303 N N . LEU B 1 181 ? -1.958 -3.527 -8.516 1 95.06 181 LEU B N 1
ATOM 3304 C CA . LEU B 1 181 ? -1.083 -4.633 -8.141 1 95.06 181 LEU B CA 1
ATOM 3305 C C . LEU B 1 181 ? 0.382 -4.254 -8.328 1 95.06 181 LEU B C 1
ATOM 3307 O O . LEU B 1 181 ? 1.204 -4.488 -7.438 1 95.06 181 LEU B O 1
ATOM 3311 N N . GLU B 1 182 ? 0.694 -3.627 -9.453 1 94.25 182 GLU B N 1
ATOM 3312 C CA . GLU B 1 182 ? 2.049 -3.158 -9.734 1 94.25 182 GLU B CA 1
ATOM 3313 C C . GLU B 1 182 ? 2.52 -2.17 -8.672 1 94.25 182 GLU B C 1
ATOM 3315 O O . GLU B 1 182 ? 3.646 -2.268 -8.18 1 94.25 182 GLU B O 1
ATOM 3320 N N . THR B 1 183 ? 1.641 -1.299 -8.367 1 92.81 183 THR B N 1
ATOM 3321 C CA . THR B 1 183 ? 1.975 -0.252 -7.406 1 92.81 183 THR B CA 1
ATOM 3322 C C . THR B 1 183 ? 2.285 -0.853 -6.035 1 92.81 183 THR B C 1
ATOM 3324 O O . THR B 1 183 ? 3.287 -0.499 -5.41 1 92.81 183 THR B O 1
ATOM 3327 N N . ILE B 1 184 ? 1.488 -1.765 -5.598 1 93.44 184 ILE B N 1
ATOM 3328 C CA . ILE B 1 184 ? 1.695 -2.41 -4.309 1 93.44 184 ILE B CA 1
ATOM 3329 C C . ILE B 1 184 ? 2.998 -3.207 -4.332 1 93.44 184 ILE B C 1
ATOM 3331 O O . ILE B 1 184 ? 3.811 -3.105 -3.41 1 93.44 184 ILE B O 1
ATOM 3335 N N . LEU B 1 185 ? 3.209 -3.912 -5.363 1 94.44 185 LEU B N 1
ATOM 3336 C CA . LEU B 1 185 ? 4.398 -4.75 -5.461 1 94.44 185 LEU B CA 1
ATOM 3337 C C . LEU B 1 185 ? 5.66 -3.895 -5.516 1 94.44 185 LEU B C 1
ATOM 3339 O O . LEU B 1 185 ? 6.664 -4.223 -4.879 1 94.44 185 LEU B O 1
ATOM 3343 N N . ARG B 1 186 ? 5.621 -2.842 -6.312 1 92.81 186 ARG B N 1
ATOM 3344 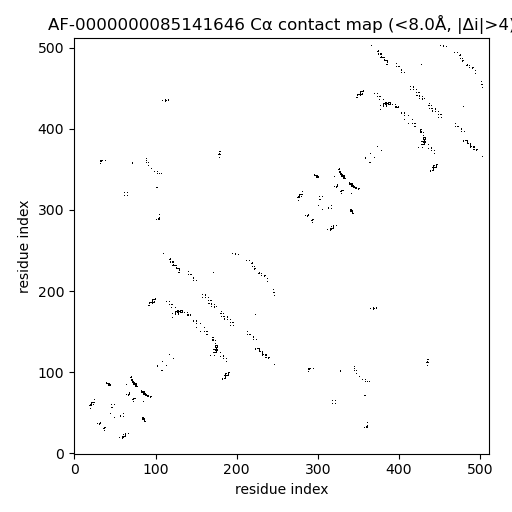C CA . ARG B 1 186 ? 6.75 -1.921 -6.371 1 92.81 186 ARG B CA 1
ATOM 3345 C C . ARG B 1 186 ? 7.074 -1.363 -4.988 1 92.81 186 ARG B C 1
ATOM 3347 O O . ARG B 1 186 ? 8.242 -1.314 -4.59 1 92.81 186 ARG B O 1
ATOM 3354 N N . SER B 1 187 ? 6.059 -1.026 -4.297 1 90.19 187 SER B N 1
ATOM 3355 C CA . SER B 1 187 ? 6.23 -0.49 -2.949 1 90.19 187 SER B CA 1
ATOM 3356 C C . SER B 1 187 ? 6.828 -1.532 -2.012 1 90.19 187 SER B C 1
ATOM 3358 O O . SER B 1 187 ? 7.762 -1.238 -1.262 1 90.19 187 SER B O 1
ATOM 3360 N N . LEU B 1 188 ? 6.359 -2.742 -2.055 1 91.19 188 LEU B N 1
ATOM 3361 C CA . LEU B 1 188 ? 6.855 -3.822 -1.209 1 91.19 188 LEU B CA 1
ATOM 3362 C C . LEU B 1 188 ? 8.312 -4.141 -1.535 1 91.19 188 LEU B C 1
ATOM 3364 O O . LEU B 1 188 ? 9.141 -4.273 -0.631 1 91.19 188 LEU B O 1
ATOM 3368 N N . ARG B 1 189 ? 8.602 -4.238 -2.801 1 91.56 189 ARG B N 1
ATOM 3369 C CA . ARG B 1 189 ? 9.953 -4.602 -3.221 1 91.56 189 ARG B CA 1
ATOM 3370 C C . ARG B 1 189 ? 10.953 -3.525 -2.826 1 91.56 189 ARG B C 1
ATOM 3372 O O . ARG B 1 189 ? 12.039 -3.834 -2.33 1 91.56 189 ARG B O 1
ATOM 3379 N N . GLU B 1 190 ? 10.586 -2.273 -2.967 1 86.56 190 GLU B N 1
ATOM 3380 C CA . GLU B 1 190 ? 11.469 -1.175 -2.588 1 86.56 190 GLU B CA 1
ATOM 3381 C C . GLU B 1 190 ? 11.656 -1.118 -1.074 1 86.56 190 GLU B C 1
ATOM 3383 O O . GLU B 1 190 ? 12.758 -0.847 -0.594 1 86.56 190 GLU B O 1
ATOM 3388 N N . ALA B 1 191 ? 10.633 -1.45 -0.383 1 83.75 191 ALA B N 1
ATOM 3389 C CA . ALA B 1 191 ? 10.68 -1.382 1.075 1 83.75 191 ALA B CA 1
ATOM 3390 C C . ALA B 1 191 ? 11.555 -2.488 1.647 1 83.75 191 ALA B C 1
ATOM 3392 O O . ALA B 1 191 ? 12.039 -2.387 2.777 1 83.75 191 ALA B O 1
ATOM 3393 N N . THR B 1 192 ? 11.82 -3.518 0.941 1 84 192 THR B N 1
ATOM 3394 C CA . THR B 1 192 ? 12.484 -4.691 1.502 1 84 192 THR B CA 1
ATOM 3395 C C . THR B 1 192 ? 13.961 -4.711 1.126 1 84 192 THR B C 1
ATOM 3397 O O . THR B 1 192 ? 14.727 -5.535 1.63 1 84 192 THR B O 1
ATOM 3400 N N . ILE B 1 193 ? 14.43 -3.809 0.288 1 82.38 193 ILE B N 1
ATOM 3401 C CA . ILE B 1 193 ? 15.805 -3.816 -0.207 1 82.38 193 ILE B CA 1
ATOM 3402 C C . ILE B 1 193 ? 16.781 -3.742 0.968 1 82.38 193 ILE B C 1
ATOM 3404 O O . ILE B 1 193 ? 17.734 -4.512 1.038 1 82.38 193 ILE B O 1
ATOM 3408 N N . GLY B 1 194 ? 16.5 -2.844 1.938 1 76.94 194 GLY B N 1
ATOM 3409 C CA . GLY B 1 194 ? 17.406 -2.662 3.064 1 76.94 194 GLY B CA 1
ATOM 3410 C C . GLY B 1 194 ? 17.5 -3.891 3.947 1 76.94 194 GLY B C 1
ATOM 3411 O O . GLY B 1 194 ? 18.594 -4.266 4.371 1 76.94 194 GLY B O 1
ATOM 3412 N N . TYR B 1 195 ? 16.453 -4.508 4.234 1 74.62 195 TYR B N 1
ATOM 3413 C CA . TYR B 1 195 ? 16.484 -5.676 5.105 1 74.62 195 TYR B CA 1
ATOM 3414 C C . TYR B 1 195 ? 17.125 -6.867 4.402 1 74.62 195 TYR B C 1
ATOM 3416 O O . TYR B 1 195 ? 17.844 -7.652 5.035 1 74.62 195 TYR B O 1
ATOM 3424 N N . VAL B 1 196 ? 16.906 -6.945 3.117 1 83.31 196 VAL B N 1
ATOM 3425 C CA . VAL B 1 196 ? 17.562 -8.008 2.348 1 83.31 196 VAL B CA 1
ATOM 3426 C C . VAL B 1 196 ? 19.078 -7.816 2.381 1 83.31 196 VAL B C 1
ATOM 3428 O O . VAL B 1 196 ? 19.812 -8.773 2.588 1 83.31 196 VAL B O 1
ATOM 3431 N N . GLU B 1 197 ? 19.469 -6.586 2.195 1 81.88 197 GLU B N 1
ATOM 3432 C CA . GLU B 1 197 ? 20.891 -6.281 2.256 1 81.88 197 GLU B CA 1
ATOM 3433 C C . GLU B 1 197 ? 21.484 -6.691 3.6 1 81.88 197 GLU B C 1
ATOM 3435 O O . GLU B 1 197 ? 22.578 -7.273 3.652 1 81.88 197 GLU B O 1
ATOM 3440 N N . GLU B 1 198 ? 20.844 -6.426 4.617 1 78.88 198 GLU B N 1
ATOM 3441 C CA . GLU B 1 198 ? 21.312 -6.754 5.965 1 78.88 198 GLU B CA 1
ATOM 3442 C C . GLU B 1 198 ? 21.375 -8.266 6.168 1 78.88 198 GLU B C 1
ATOM 3444 O O . GLU B 1 198 ? 22.344 -8.773 6.742 1 78.88 198 GLU B O 1
ATOM 3449 N N . ALA B 1 199 ? 20.406 -8.93 5.73 1 79.69 199 ALA B N 1
ATOM 3450 C CA . ALA B 1 199 ? 20.344 -10.383 5.887 1 79.69 199 ALA B CA 1
ATOM 3451 C C . ALA B 1 199 ? 21.453 -11.062 5.09 1 79.69 199 ALA B C 1
ATOM 3453 O O . ALA B 1 199 ? 22.016 -12.078 5.52 1 79.69 199 ALA B O 1
ATOM 3454 N N . MET B 1 200 ? 21.844 -10.453 3.988 1 83.56 200 MET B N 1
ATOM 3455 C CA . MET B 1 200 ? 22.812 -11.078 3.096 1 83.56 200 MET B CA 1
ATOM 3456 C C . MET B 1 200 ? 24.25 -10.789 3.555 1 83.56 200 MET B C 1
ATOM 3458 O O . MET B 1 200 ? 25.188 -11.453 3.123 1 83.56 200 MET B O 1
ATOM 3462 N N . ALA B 1 201 ? 24.344 -9.82 4.383 1 80.75 201 ALA B N 1
ATOM 3463 C CA . ALA B 1 201 ? 25.672 -9.469 4.895 1 80.75 201 ALA B CA 1
ATOM 3464 C C . ALA B 1 201 ? 26.297 -10.641 5.629 1 80.75 201 ALA B C 1
ATOM 3466 O O . ALA B 1 201 ? 27.531 -10.766 5.676 1 80.75 201 ALA B O 1
ATOM 3467 N N . ASP B 1 202 ? 25.453 -11.523 6.105 1 79.75 202 ASP B N 1
ATOM 3468 C CA . ASP B 1 202 ? 25.953 -12.625 6.934 1 79.75 202 ASP B CA 1
ATOM 3469 C C . ASP B 1 202 ? 26.094 -13.906 6.117 1 79.75 202 ASP B C 1
ATOM 3471 O O . ASP B 1 202 ? 26.531 -14.938 6.641 1 79.75 202 ASP B O 1
ATOM 3475 N N . VAL B 1 203 ? 25.734 -13.797 4.906 1 85.56 203 VAL B N 1
ATOM 3476 C CA . VAL B 1 203 ? 25.781 -15 4.074 1 85.56 203 VAL B CA 1
ATOM 3477 C C . VAL B 1 203 ? 27.219 -15.266 3.631 1 85.56 203 VAL B C 1
ATOM 3479 O O . VAL B 1 203 ? 27.891 -14.375 3.092 1 85.56 203 VAL B O 1
ATOM 3482 N N . GLU B 1 204 ? 27.734 -16.453 3.955 1 85 204 GLU B N 1
ATOM 3483 C CA . GLU B 1 204 ? 29.125 -16.828 3.756 1 85 204 GLU B CA 1
ATOM 3484 C C . GLU B 1 204 ? 29.469 -16.953 2.271 1 85 204 GLU B C 1
ATOM 3486 O O . GLU B 1 204 ? 30.5 -16.469 1.824 1 85 204 GLU B O 1
ATOM 3491 N N . ASP B 1 205 ? 28.578 -17.547 1.475 1 89.06 205 ASP B N 1
ATOM 3492 C CA . ASP B 1 205 ? 28.844 -17.766 0.055 1 89.06 205 ASP B CA 1
ATOM 3493 C C . ASP B 1 205 ? 27.828 -17.016 -0.811 1 89.06 205 ASP B C 1
ATOM 3495 O O . ASP B 1 205 ? 27 -17.625 -1.485 1 89.06 205 ASP B O 1
ATOM 3499 N N . TRP B 1 206 ? 28.031 -15.773 -0.891 1 89.62 206 TRP B N 1
ATOM 3500 C CA . TRP B 1 206 ? 27.141 -14.93 -1.672 1 89.62 206 TRP B CA 1
ATOM 3501 C C . TRP B 1 206 ? 27.219 -15.281 -3.154 1 89.62 206 TRP B C 1
ATOM 3503 O O . TRP B 1 206 ? 26.203 -15.219 -3.863 1 89.62 206 TRP B O 1
ATOM 3513 N N . GLY B 1 207 ? 28.359 -15.664 -3.592 1 90.5 207 GLY B N 1
ATOM 3514 C CA . GLY B 1 207 ? 28.516 -16.031 -4.988 1 90.5 207 GLY B CA 1
ATOM 3515 C C . GLY B 1 207 ? 27.609 -17.188 -5.402 1 90.5 207 GLY B C 1
ATOM 3516 O O . GLY B 1 207 ? 26.969 -17.125 -6.449 1 90.5 207 GLY B O 1
ATOM 3517 N N . ALA B 1 208 ? 27.562 -18.156 -4.602 1 93.62 208 ALA B N 1
ATOM 3518 C CA . ALA B 1 208 ? 26.719 -19.312 -4.891 1 93.62 208 ALA B CA 1
ATOM 3519 C C . ALA B 1 208 ? 25.25 -18.938 -4.844 1 93.62 208 ALA B C 1
ATOM 3521 O O . ALA B 1 208 ? 24.453 -19.391 -5.676 1 93.62 208 ALA B O 1
ATOM 3522 N N . VAL B 1 209 ? 24.906 -18.141 -3.867 1 93.25 209 VAL B N 1
ATOM 3523 C CA . VAL B 1 209 ? 23.531 -17.703 -3.729 1 93.25 209 VAL B CA 1
ATOM 3524 C C . VAL B 1 209 ? 23.125 -16.859 -4.945 1 93.25 209 VAL B C 1
ATOM 3526 O O . VAL B 1 209 ? 22.047 -17.062 -5.516 1 93.25 209 VAL B O 1
ATOM 3529 N N . ARG B 1 210 ? 23.984 -16.047 -5.355 1 93.69 210 ARG B N 1
ATOM 3530 C CA . ARG B 1 210 ? 23.75 -15.188 -6.516 1 93.69 210 ARG B CA 1
ATOM 3531 C C . ARG B 1 210 ? 23.547 -16.016 -7.777 1 93.69 210 ARG B C 1
ATOM 3533 O O . ARG B 1 210 ? 22.641 -15.742 -8.57 1 93.69 210 ARG B O 1
ATOM 3540 N N . ASP B 1 211 ? 24.344 -17.031 -7.953 1 95.88 211 ASP B N 1
ATOM 3541 C CA . ASP B 1 211 ? 24.234 -17.891 -9.125 1 95.88 211 ASP B CA 1
ATOM 3542 C C . ASP B 1 211 ? 22.875 -18.609 -9.164 1 95.88 211 ASP B C 1
ATOM 3544 O O . ASP B 1 211 ? 22.25 -18.688 -10.219 1 95.88 211 ASP B O 1
ATOM 3548 N N . GLU B 1 212 ? 22.531 -19.047 -7.988 1 96.81 212 GLU B N 1
ATOM 3549 C CA . GLU B 1 212 ? 21.234 -19.734 -7.91 1 96.81 212 GLU B CA 1
ATOM 3550 C C . GLU B 1 212 ? 20.078 -18.766 -8.172 1 96.81 212 GLU B C 1
ATOM 3552 O O . GLU B 1 212 ? 19.125 -19.109 -8.875 1 96.81 212 GLU B O 1
ATOM 3557 N N . LEU B 1 213 ? 20.156 -17.594 -7.652 1 96.44 213 LEU B N 1
ATOM 3558 C CA . LEU B 1 213 ? 19.141 -16.578 -7.902 1 96.44 213 LEU B CA 1
ATOM 3559 C C . LEU B 1 213 ? 19.016 -16.281 -9.398 1 96.44 213 LEU B C 1
ATOM 3561 O O . LEU B 1 213 ? 17.906 -16.203 -9.922 1 96.44 213 LEU B O 1
ATOM 3565 N N . GLN B 1 214 ? 20.141 -16.188 -10.062 1 98 214 GLN B N 1
ATOM 3566 C CA . GLN B 1 214 ? 20.141 -15.836 -11.477 1 98 214 GLN B CA 1
ATOM 3567 C C . GLN B 1 214 ? 19.578 -16.984 -12.32 1 98 214 GLN B C 1
ATOM 3569 O O . GLN B 1 214 ? 18.859 -16.75 -13.289 1 98 214 GLN B O 1
ATOM 3574 N N . ARG B 1 215 ? 19.922 -18.156 -11.945 1 98.44 215 ARG B N 1
ATOM 3575 C CA . ARG B 1 215 ? 19.312 -19.312 -12.625 1 98.44 215 ARG B CA 1
ATOM 3576 C C . ARG B 1 215 ? 17.797 -19.281 -12.508 1 98.44 215 ARG B C 1
ATOM 3578 O O . ARG B 1 215 ? 17.094 -19.453 -13.492 1 98.44 215 ARG B O 1
ATOM 3585 N N . GLN B 1 216 ? 17.344 -19.031 -11.32 1 98.56 216 GLN B N 1
ATOM 3586 C CA . GLN B 1 216 ? 15.914 -18.969 -11.07 1 98.56 216 GLN B CA 1
ATOM 3587 C C . GLN B 1 216 ? 15.258 -17.812 -11.82 1 98.56 216 GLN B C 1
ATOM 3589 O O . GLN B 1 216 ? 14.188 -17.969 -12.406 1 98.56 216 GLN B O 1
ATOM 3594 N N . HIS B 1 217 ? 15.898 -16.641 -11.82 1 98.62 217 HIS B N 1
ATOM 3595 C CA . HIS B 1 217 ? 15.359 -15.484 -12.531 1 98.62 217 HIS B CA 1
ATOM 3596 C C . HIS B 1 217 ? 15.227 -15.773 -14.023 1 98.62 217 HIS B C 1
ATOM 3598 O O . HIS B 1 217 ? 14.211 -15.43 -14.633 1 98.62 217 HIS B O 1
ATOM 3604 N N . ARG B 1 218 ? 16.203 -16.359 -14.578 1 98.62 218 ARG B N 1
ATOM 3605 C CA . ARG B 1 218 ? 16.188 -16.641 -16.016 1 98.62 218 ARG B CA 1
ATOM 3606 C C . ARG B 1 218 ? 15.117 -17.672 -16.359 1 98.62 218 ARG B C 1
ATOM 3608 O O . ARG B 1 218 ? 14.508 -17.609 -17.438 1 98.62 218 ARG B O 1
ATOM 3615 N N . ASP B 1 219 ? 14.844 -18.625 -15.422 1 98.62 219 ASP B N 1
ATOM 3616 C CA . ASP B 1 219 ? 13.742 -19.562 -15.602 1 98.62 219 ASP B CA 1
ATOM 3617 C C . ASP B 1 219 ? 12.398 -18.844 -15.586 1 98.62 219 ASP B C 1
ATOM 3619 O O . ASP B 1 219 ? 11.516 -19.141 -16.391 1 98.62 219 ASP B O 1
ATOM 3623 N N . ILE B 1 220 ? 12.266 -17.906 -14.672 1 98.69 220 ILE B N 1
ATOM 3624 C CA . ILE B 1 220 ? 11.039 -17.125 -14.562 1 98.69 220 ILE B CA 1
ATOM 3625 C C . ILE B 1 220 ? 10.836 -16.312 -15.844 1 98.69 220 ILE B C 1
ATOM 3627 O O . ILE B 1 220 ? 9.742 -16.312 -16.406 1 98.69 220 ILE B O 1
ATOM 3631 N N . LEU B 1 221 ? 11.922 -15.641 -16.281 1 98.62 221 LEU B N 1
ATOM 3632 C CA . LEU B 1 221 ? 11.828 -14.805 -17.484 1 98.62 221 LEU B CA 1
ATOM 3633 C C . LEU B 1 221 ? 11.484 -15.656 -18.703 1 98.62 221 LEU B C 1
ATOM 3635 O O . LEU B 1 221 ? 10.664 -15.25 -19.531 1 98.62 221 LEU B O 1
ATOM 3639 N N .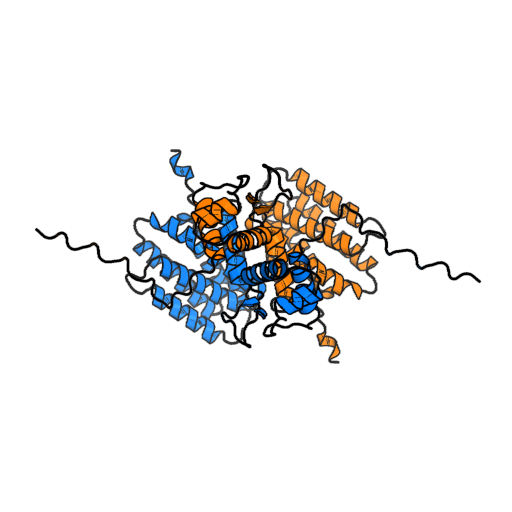 ALA B 1 222 ? 12.078 -16.844 -18.844 1 98.62 222 ALA B N 1
ATOM 3640 C CA . ALA B 1 222 ? 11.797 -17.734 -19.953 1 98.62 222 ALA B CA 1
ATOM 3641 C C . ALA B 1 222 ? 10.32 -18.125 -20 1 98.62 222 ALA B C 1
ATOM 3643 O O . ALA B 1 222 ? 9.695 -18.094 -21.062 1 98.62 222 ALA B O 1
ATOM 3644 N N . ALA B 1 223 ? 9.805 -18.453 -18.859 1 98.62 223 ALA B N 1
ATOM 3645 C CA . ALA B 1 223 ? 8.383 -18.797 -18.766 1 98.62 223 ALA B CA 1
ATOM 3646 C C . ALA B 1 223 ? 7.508 -17.609 -19.141 1 98.62 223 ALA B C 1
ATOM 3648 O O . ALA B 1 223 ? 6.477 -17.766 -19.797 1 98.62 223 ALA B O 1
ATOM 3649 N N . ALA B 1 224 ? 7.891 -16.406 -18.703 1 97.94 224 ALA B N 1
ATOM 3650 C CA . ALA B 1 224 ? 7.133 -15.195 -19.031 1 97.94 224 ALA B CA 1
ATOM 3651 C C . ALA B 1 224 ? 7.156 -14.914 -20.516 1 97.94 224 ALA B C 1
ATOM 3653 O O . ALA B 1 224 ? 6.133 -14.539 -21.109 1 97.94 224 ALA B O 1
ATOM 3654 N N . VAL B 1 225 ? 8.312 -15.078 -21.141 1 97.62 225 VAL B N 1
ATOM 3655 C CA . VAL B 1 225 ? 8.477 -14.859 -22.578 1 97.62 225 VAL B CA 1
ATOM 3656 C C . VAL B 1 225 ? 7.582 -15.828 -23.344 1 97.62 225 VAL B C 1
ATOM 3658 O O . VAL B 1 225 ? 6.938 -15.445 -24.328 1 97.62 225 VAL B O 1
ATOM 3661 N N . GLU B 1 226 ? 7.477 -17.031 -22.875 1 97.75 226 GLU B N 1
ATOM 3662 C CA . GLU B 1 226 ? 6.688 -18.062 -23.516 1 97.75 226 GLU B CA 1
ATOM 3663 C C . GLU B 1 226 ? 5.211 -17.953 -23.141 1 97.75 226 GLU B C 1
ATOM 3665 O O . GLU B 1 226 ? 4.387 -18.734 -23.609 1 97.75 226 GLU B O 1
ATOM 3670 N N . ARG B 1 227 ? 4.867 -17.094 -22.281 1 97.44 227 ARG B N 1
ATOM 3671 C CA . ARG B 1 227 ? 3.514 -16.875 -21.781 1 97.44 227 ARG B CA 1
ATOM 3672 C C . ARG B 1 227 ? 2.951 -18.141 -21.141 1 97.44 227 ARG B C 1
ATOM 3674 O O . ARG B 1 227 ? 1.782 -18.469 -21.328 1 97.44 227 ARG B O 1
ATOM 3681 N N . ASP B 1 228 ? 3.861 -18.859 -20.578 1 98.12 228 ASP B N 1
ATOM 3682 C CA . ASP B 1 228 ? 3.461 -20 -19.75 1 98.12 228 ASP B CA 1
ATOM 3683 C C . ASP B 1 228 ? 3.199 -19.562 -18.312 1 98.12 228 ASP B C 1
ATOM 3685 O O . ASP B 1 228 ? 4.086 -19.641 -17.453 1 98.12 228 ASP B O 1
ATOM 3689 N N . GLY B 1 229 ? 1.982 -19.156 -18.062 1 97.88 229 GLY B N 1
ATOM 3690 C CA . GLY B 1 229 ? 1.61 -18.547 -16.797 1 97.88 229 GLY B CA 1
ATOM 3691 C C . GLY B 1 229 ? 1.798 -19.469 -15.609 1 97.88 229 GLY B C 1
ATOM 3692 O O . GLY B 1 229 ? 2.301 -19.062 -14.562 1 97.88 229 GLY B O 1
ATOM 3693 N N . LEU B 1 230 ? 1.398 -20.688 -15.727 1 98.19 230 LEU B N 1
ATOM 3694 C CA . LEU B 1 230 ? 1.502 -21.656 -14.633 1 98.19 230 LEU B CA 1
ATOM 3695 C C . LEU B 1 230 ? 2.961 -21.922 -14.289 1 98.19 230 LEU B C 1
ATOM 3697 O O . LEU B 1 230 ? 3.328 -21.953 -13.109 1 98.19 230 LEU B O 1
ATOM 3701 N N . ARG B 1 231 ? 3.766 -22.094 -15.305 1 98.62 231 ARG B N 1
ATOM 3702 C CA . ARG B 1 231 ? 5.191 -22.312 -15.07 1 98.62 231 ARG B CA 1
ATOM 3703 C C . ARG B 1 231 ? 5.836 -21.078 -14.438 1 98.62 231 ARG B C 1
ATOM 3705 O O . ARG B 1 231 ? 6.645 -21.203 -13.508 1 98.62 231 ARG B O 1
ATOM 3712 N N . ALA B 1 232 ? 5.52 -19.875 -14.922 1 98.56 232 ALA B N 1
ATOM 3713 C CA . ALA B 1 232 ? 6.062 -18.641 -14.367 1 98.56 232 ALA B CA 1
ATOM 3714 C C . ALA B 1 232 ? 5.656 -18.484 -12.906 1 98.56 232 ALA B C 1
ATOM 3716 O O . ALA B 1 232 ? 6.488 -18.141 -12.055 1 98.56 232 ALA B O 1
ATOM 3717 N N . ALA B 1 233 ? 4.383 -18.734 -12.648 1 98.38 233 ALA B N 1
ATOM 3718 C CA . ALA B 1 233 ? 3.861 -18.594 -11.289 1 98.38 233 ALA B CA 1
ATOM 3719 C C . ALA B 1 233 ? 4.566 -19.562 -10.336 1 98.38 233 ALA B C 1
ATOM 3721 O O . ALA B 1 233 ? 4.965 -19.172 -9.234 1 98.38 233 ALA B O 1
ATOM 3722 N N . GLN B 1 234 ? 4.703 -20.75 -10.781 1 98.5 234 GLN B N 1
ATOM 3723 C CA . GLN B 1 234 ? 5.383 -21.75 -9.953 1 98.5 234 GLN B CA 1
ATOM 3724 C C . GLN B 1 234 ? 6.84 -21.359 -9.719 1 98.5 234 GLN B C 1
ATOM 3726 O O . GLN B 1 234 ? 7.344 -21.469 -8.602 1 98.5 234 GLN B O 1
ATOM 3731 N N . ALA B 1 235 ? 7.488 -20.953 -10.742 1 98.62 235 ALA B N 1
ATOM 3732 C CA . ALA B 1 235 ? 8.891 -20.547 -10.641 1 98.62 235 ALA B CA 1
ATOM 3733 C C . ALA B 1 235 ? 9.047 -19.359 -9.695 1 98.62 235 ALA B C 1
ATOM 3735 O O . ALA B 1 235 ? 9.977 -19.328 -8.875 1 98.62 235 ALA B O 1
ATOM 3736 N N . VAL B 1 236 ? 8.156 -18.375 -9.758 1 98.38 236 VAL B N 1
ATOM 3737 C CA . VAL B 1 236 ? 8.195 -17.203 -8.898 1 98.38 236 VAL B CA 1
ATOM 3738 C C . VAL B 1 236 ? 8 -17.609 -7.441 1 98.38 236 VAL B C 1
ATOM 3740 O O . VAL B 1 236 ? 8.758 -17.188 -6.562 1 98.38 236 VAL B O 1
ATOM 3743 N N . ARG B 1 237 ? 7.016 -18.422 -7.219 1 97.94 237 ARG B N 1
ATOM 3744 C CA . ARG B 1 237 ? 6.711 -18.891 -5.871 1 97.94 237 ARG B CA 1
ATOM 3745 C C . ARG B 1 237 ? 7.91 -19.594 -5.258 1 97.94 237 ARG B C 1
ATOM 3747 O O . ARG B 1 237 ? 8.305 -19.297 -4.129 1 97.94 237 ARG B O 1
ATOM 3754 N N . GLU B 1 238 ? 8.5 -20.547 -5.992 1 97.94 238 GLU B N 1
ATOM 3755 C CA . GLU B 1 238 ? 9.648 -21.312 -5.508 1 97.94 238 GLU B CA 1
ATOM 3756 C C . GLU B 1 238 ? 10.859 -20.406 -5.285 1 97.94 238 GLU B C 1
ATOM 3758 O O . GLU B 1 238 ? 11.586 -20.578 -4.309 1 97.94 238 GLU B O 1
ATOM 3763 N N . HIS B 1 239 ? 11.023 -19.438 -6.16 1 97.88 239 HIS B N 1
ATOM 3764 C CA . HIS B 1 239 ? 12.125 -18.484 -6.082 1 97.88 239 HIS B CA 1
ATOM 3765 C C . HIS B 1 239 ? 12.055 -17.672 -4.797 1 97.88 239 HIS B C 1
ATOM 3767 O O . HIS B 1 239 ? 13.031 -17.578 -4.062 1 97.88 239 HIS B O 1
ATOM 3773 N N . ILE B 1 240 ? 10.875 -17.109 -4.488 1 96.12 240 ILE B N 1
ATOM 3774 C CA . ILE B 1 240 ? 10.719 -16.25 -3.322 1 96.12 240 ILE B CA 1
ATOM 3775 C C . ILE B 1 240 ? 10.828 -17.078 -2.049 1 96.12 240 ILE B C 1
ATOM 3777 O O . ILE B 1 240 ? 11.5 -16.688 -1.095 1 96.12 240 ILE B O 1
ATOM 3781 N N . ARG B 1 241 ? 10.258 -18.266 -2.025 1 95.62 241 ARG B N 1
ATOM 3782 C CA . ARG B 1 241 ? 10.312 -19.125 -0.847 1 95.62 241 ARG B CA 1
ATOM 3783 C C . ARG B 1 241 ? 11.734 -19.609 -0.576 1 95.62 241 ARG B C 1
ATOM 3785 O O . ARG B 1 241 ? 12.172 -19.641 0.574 1 95.62 241 ARG B O 1
ATOM 3792 N N . TRP B 1 242 ? 12.422 -20.031 -1.609 1 96 242 TRP B N 1
ATOM 3793 C CA . TRP B 1 242 ? 13.812 -20.438 -1.46 1 96 242 TRP B CA 1
ATOM 3794 C C . TRP B 1 242 ? 14.641 -19.328 -0.834 1 96 242 TRP B C 1
ATOM 3796 O O . TRP B 1 242 ? 15.383 -19.562 0.127 1 96 242 TRP B O 1
ATOM 3806 N N . PHE B 1 243 ? 14.555 -18.094 -1.369 1 93.62 243 PHE B N 1
ATOM 3807 C CA . PHE B 1 243 ? 15.375 -16.984 -0.919 1 93.62 243 PHE B CA 1
ATOM 3808 C C . PHE B 1 243 ? 14.992 -16.562 0.494 1 93.62 243 PHE B C 1
ATOM 3810 O O . PHE B 1 243 ? 15.828 -16.047 1.247 1 93.62 243 PHE B O 1
ATOM 3817 N N . SER B 1 244 ? 13.688 -16.734 0.837 1 91.44 244 SER B N 1
ATOM 3818 C CA . SER B 1 244 ? 13.211 -16.312 2.148 1 91.44 244 SER B CA 1
ATOM 3819 C C . SER B 1 244 ? 13.938 -17.047 3.268 1 91.44 244 SER B C 1
ATOM 3821 O O . SER B 1 244 ? 13.977 -16.578 4.406 1 91.44 244 SER B O 1
ATOM 3823 N N . ARG B 1 245 ? 14.57 -18.188 3.039 1 89.06 245 ARG B N 1
ATOM 3824 C CA . ARG B 1 245 ? 15.336 -18.938 4.023 1 89.06 245 ARG B CA 1
ATOM 3825 C C . ARG B 1 245 ? 16.531 -18.141 4.527 1 89.06 245 ARG B C 1
ATOM 3827 O O . ARG B 1 245 ? 17.031 -18.375 5.633 1 89.06 245 ARG B O 1
ATOM 3834 N N . PHE B 1 246 ? 16.938 -17.203 3.697 1 85.94 246 PHE B N 1
ATOM 3835 C CA . PHE B 1 246 ? 18.078 -16.375 4.062 1 85.94 246 PHE B CA 1
ATOM 3836 C C . PHE B 1 246 ? 17.625 -15.109 4.785 1 85.94 246 PHE B C 1
ATOM 3838 O O . PHE B 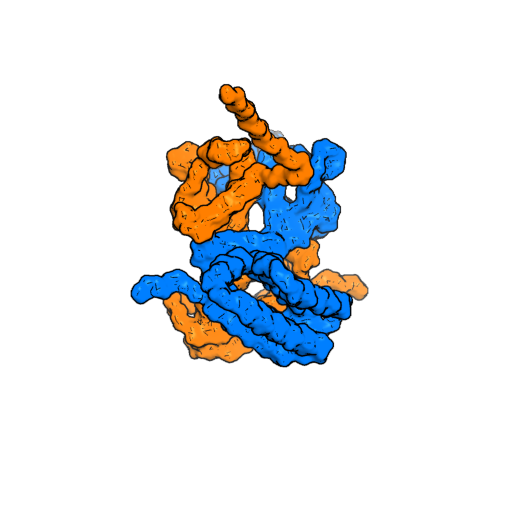1 246 ? 18.422 -14.43 5.43 1 85.94 246 PHE B O 1
ATOM 3845 N N . THR B 1 247 ? 16.391 -14.703 4.723 1 81.88 247 THR B N 1
ATOM 3846 C CA . THR B 1 247 ? 15.969 -13.375 5.168 1 81.88 247 THR B CA 1
ATOM 3847 C C . THR B 1 247 ? 15.031 -13.477 6.367 1 81.88 247 THR B C 1
ATOM 3849 O O . THR B 1 247 ? 14.781 -12.484 7.055 1 81.88 247 THR B O 1
ATOM 3852 N N . THR B 1 248 ? 14.336 -14.562 6.625 1 73.44 248 THR B N 1
ATOM 3853 C CA . THR B 1 248 ? 13.375 -14.695 7.719 1 73.44 248 THR B CA 1
ATOM 3854 C C . THR B 1 248 ? 14.062 -15.195 8.984 1 73.44 248 THR B C 1
ATOM 3856 O O . THR B 1 248 ? 13.477 -15.172 10.07 1 73.44 248 THR B O 1
ATOM 3859 N N . ALA B 1 249 ? 15.359 -15.672 8.984 1 59.41 249 ALA B N 1
ATOM 3860 C CA . ALA B 1 249 ? 16 -16.172 10.195 1 59.41 249 ALA B CA 1
ATOM 3861 C C . ALA B 1 249 ? 16.188 -15.047 11.219 1 59.41 249 ALA B C 1
ATOM 3863 O O . ALA B 1 249 ? 16.891 -14.07 10.961 1 59.41 249 ALA B O 1
ATOM 3864 N N . GLY B 1 250 ? 15.281 -14.453 11.562 1 48.88 250 GLY B N 1
ATOM 3865 C CA . GLY B 1 250 ? 15.398 -13.438 12.602 1 48.88 250 GLY B CA 1
ATOM 3866 C C . GLY B 1 250 ? 16.328 -13.844 13.727 1 48.88 250 GLY B C 1
ATOM 3867 O O . GLY B 1 250 ? 16.672 -15.016 13.859 1 48.88 250 GLY B O 1
ATOM 3868 N N . PRO B 1 251 ? 16.812 -12.797 14.5 1 41.75 251 PRO B N 1
ATOM 3869 C CA . PRO B 1 251 ? 17.766 -12.945 15.609 1 41.75 251 PRO B CA 1
ATOM 3870 C C . PRO B 1 251 ? 17.328 -14.008 16.625 1 41.75 251 PRO B C 1
ATOM 3872 O O . PRO B 1 251 ? 18.078 -14.336 17.531 1 41.75 251 PRO B O 1
ATOM 3875 N N . ASP B 1 252 ? 16.109 -14.461 16.797 1 39.81 252 ASP B N 1
ATOM 3876 C CA . ASP B 1 252 ? 15.914 -15.258 18 1 39.81 252 ASP B CA 1
ATOM 3877 C C . ASP B 1 252 ? 16.812 -16.484 17.984 1 39.81 252 ASP B C 1
ATOM 3879 O O . ASP B 1 252 ? 16.719 -17.359 18.859 1 39.81 252 ASP B O 1
ATOM 3883 N N . ALA B 1 253 ? 17.438 -17.031 17.016 1 33.97 253 ALA B N 1
ATOM 3884 C CA . ALA B 1 253 ? 18.156 -18.25 17.359 1 33.97 253 ALA B CA 1
ATOM 3885 C C . ALA B 1 253 ? 19.281 -17.969 18.344 1 33.97 253 ALA B C 1
ATOM 3887 O O . ALA B 1 253 ? 20.109 -18.844 18.625 1 33.97 253 ALA B O 1
ATOM 3888 N N . ALA B 1 254 ? 19.625 -16.75 18.734 1 31.45 254 ALA B N 1
ATOM 3889 C CA . ALA B 1 254 ? 20.641 -16.766 19.781 1 31.45 254 ALA B CA 1
ATOM 3890 C C . ALA B 1 254 ? 20.094 -17.406 21.047 1 31.45 254 ALA B C 1
ATOM 3892 O O . ALA B 1 254 ? 20.703 -17.312 22.109 1 31.45 254 ALA B O 1
ATOM 3893 N N . GLY B 1 255 ? 18.672 -17.625 21.109 1 28.02 255 GLY B N 1
ATOM 3894 C CA . GLY B 1 255 ? 18.531 -18.266 22.406 1 28.02 255 GLY B CA 1
ATOM 3895 C C . GLY B 1 255 ? 19.109 -19.672 22.438 1 28.02 255 GLY B C 1
ATOM 3896 O O . GLY B 1 255 ? 18.938 -20.391 23.422 1 28.02 255 GLY B O 1
ATOM 3897 N N . GLY B 1 256 ? 19.734 -20.297 21.406 1 22.88 256 GLY B N 1
ATOM 3898 C CA . GLY B 1 256 ? 20.312 -21.422 22.141 1 22.88 256 GLY B CA 1
ATOM 3899 C C . GLY B 1 256 ? 21.484 -21.016 23.016 1 22.88 256 GLY B C 1
ATOM 3900 O O . GLY B 1 256 ? 22.047 -19.938 22.844 1 22.88 256 GLY B O 1
#

InterPro domains:
  IPR000524 Transcription regulator HTH, GntR [PF00392] (28-81)
  IPR000524 Transcription regulator HTH, GntR [PR00035] (44-58)
  IPR000524 Transcription regulator HTH, GntR [PR00035] (58-74)
  IPR000524 Transcription regulator HTH, GntR [PS50949] (19-91)
  IPR000524 Transcription regulator HTH, GntR [SM00345] (25-84)
  IPR000524 Transcription regulator HTH, GntR [cd07377] (20-81)
  IPR008920 Transcription regulator FadR/GntR, C-terminal [G3DSA:1.20.120.530] (93-248)
  IPR008920 Transcription regulator FadR/GntR, C-terminal [SSF48008] (111-245)
  IPR011711 GntR, C-terminal [PF07729] (113-241)
  IPR011711 GntR, C-terminal [SM00895] (113-242)
  IPR036388 Winged helix-like DNA-binding domain superfamily [G3DSA:1.10.10.10] (22-92)
  IPR036390 Winged helix DNA-binding domain superfamily [SSF46785] (18-85)

Secondary structure (DSSP, 8-state):
---PPP-PPP---TTS----HHHHHHHHHHHHHHHTSS-TTPBPPPHHHHHHHHT--HHHHHHHHHHHHHTTSEEEE--SSTT-EEEE---HHHHHHHHHHHHHHTT-S-HHHHHHHHHHHHHHHHHHHHH---TTHHHHHHHHHHHHHHHTSTT--HHHHHHHHHHHHHHHHHTT--HHHHHHHHHHHHHHHHHHHHHHTT-TTHHHHHHHHHHHHHHHHHHHHTT-HHHHHHHHHHHHHHHHHHHS--GGGGG-/---PPPPPPP---TTS----HHHHHHHHHHHHHHHTSS-TTPBPPPHHHHHHHHT--HHHHHHHHHHHHHTTSEEEE--SSTT-EEEE---HHHHHHHHHHHHHHTT-S-HHHHHHHHHHHHHHHHHHHHH---TTHHHHHHHHHHHHHHHTSTT--HHHHHHHHHHHHHHHHHTT--HHHHHHHHHHHHHHHHHHHHHHTT-TTHHHHHHHHHHHHHHHHHHHHTT-HHHHHHHHHHHHHHHHHHHS--GGGGG-